Protein AF-0000000084523771 (afdb_homodimer)

Radius of gyration: 24.92 Å; Cα contacts (8 Å, |Δi|>4): 869; chains: 2; bounding box: 55×70×61 Å

Solvent-accessible surface area (backbone atoms only — not comparable to full-atom values): 29114 Å² total; per-residue (Å²): 133,55,71,62,57,53,50,53,52,48,49,42,52,48,45,73,69,37,85,51,42,33,32,34,33,42,51,61,44,62,32,64,73,62,54,54,98,63,49,62,50,35,36,44,36,21,23,37,68,90,37,57,89,72,60,55,67,68,61,57,52,55,69,70,47,68,58,75,44,76,49,66,47,98,82,69,42,38,35,33,32,29,69,87,67,48,41,35,39,46,40,80,42,44,47,88,54,56,66,58,55,48,64,49,36,73,67,29,64,43,89,35,49,67,65,19,60,65,46,66,75,74,76,52,61,65,60,33,39,59,64,34,47,65,77,42,60,90,62,90,44,40,66,51,53,28,49,29,53,53,50,23,53,55,28,43,51,52,18,52,30,34,40,69,72,64,30,48,61,34,18,53,54,28,40,54,52,27,44,51,24,51,48,53,50,51,24,54,76,65,72,49,54,72,41,63,85,51,59,37,60,55,36,83,73,67,41,55,71,69,58,45,49,56,57,43,48,36,38,41,36,73,41,74,66,47,40,52,48,12,54,50,41,42,52,52,52,48,52,53,46,52,65,62,43,54,78,81,42,63,55,85,82,48,70,70,58,53,50,52,52,54,50,55,61,58,71,68,104,132,55,72,62,56,52,50,52,51,49,50,43,52,46,45,73,69,35,84,51,42,32,32,33,33,42,49,62,43,64,32,65,73,62,56,53,98,66,48,62,49,34,36,44,37,21,23,36,67,91,37,56,87,72,59,55,66,67,62,58,52,54,70,71,46,67,58,75,44,77,48,65,48,99,81,67,42,38,36,33,32,30,69,85,66,47,40,34,39,47,40,81,41,43,48,89,53,57,68,59,54,47,65,48,35,73,66,30,66,43,90,36,49,69,65,18,60,65,47,66,75,74,76,50,60,63,59,34,38,58,66,34,46,66,78,41,59,89,60,88,44,42,66,50,52,28,49,29,54,54,49,23,52,54,28,42,53,54,18,52,32,34,40,68,73,62,28,48,59,35,17,53,54,28,40,54,53,26,44,50,25,51,48,54,52,50,23,53,75,64,71,51,54,73,42,62,84,52,60,38,60,55,37,81,72,66,41,54,72,68,56,45,50,56,55,42,47,35,37,40,35,73,42,76,67,46,39,51,49,12,53,51,42,43,51,52,52,49,52,53,46,51,64,62,44,54,79,81,42,62,56,82,80,49,71,72,58,52,50,52,52,53,51,54,61,59,72,69,104

Foldseek 3Di:
DAPVVLLLVLLLVLLVVDQQWAFKFWDDCVQVVNDDNQDATEMETATAPVCVVPDDVVVSVCVSAAFDDWDQDPVRWIWTQHPVRHIYTYHYYHPVCLLVLLVCLAVFARDGLVNGGRHHNPVCNVVSSVSSHDGGDDQLAQVNLQVLLVVLVVLLVVLLVVLLVVNLVVSLVSLVSNLLSLLLLQCSVQVNCRCVVVSCPPVVPSHDPVSVVLSVQLHDDRDSVSNLRNSVSSLVSSQVSCVVCVVPHDHDDDPVNSVVVVVVSVVSD/DAPVVLLLVLLLVLLVVDQQWAFKFWDDCVQVVNDDNQDATEMEIAGAPVCVVVDDVVVSVCVSAAFDDWDQDPVRWIWTQHPVRHIYTYHYYHPVCLLVLLVCLAVFARDGLPNGGRHHNPVCNVVSSVSSHDGGDDQLAQVNLQVLLVVLVVLLVVLLVVLLVVNLVVSLVSLVSNLLSLLLLQCSVQVNCRCVVVSCPPVVPSHDPVSVVLSVQLHDDRDSVSNLRNSLSSLVSSQVSCVVCVVPHDHDDDPVNSVVVVVVSVVSD

InterPro domains:
  IPR041633 Polymerase beta, nucleotidyltransferase [PF18765] (10-77)
  IPR043519 Nucleotidyltransferase superfamily [G3DSA:3.30.460.10] (2-137)
  IPR043519 Nucleotidyltransferase superfamily [SSF81301] (1-123)
  IPR048495 Lincosamide nucleotidyltransferase-like, C-terminal domain [PF21418] (141-264)

Sequence (538 aa):
MLVQEKLIKMIKEKCEDDPSISACMMYGSFTKGEGDKYSDVEFYIFLKNEWIQQFKSQNWISDIAPYDLLFFNEYETEVVVFSNLIRGEFHFLPESDIEVIRSFKDTGVFPDTESMFLYDTTGKLKACLDYLKGEGPERMTDDNVNFAFNNFVNAWLMGVNVLNRGELARSLECLSYVQQYVLRLLRVRENTVDRWLNATKNLESDLSIEAYNKYTLITSKLDAIELRSAYLNALNVIEDLARVLDNDYKFDINLVFLKKLHSHIASNSMLVQEKLIKMIKEKCEDDPSISACMMYGSFTKGEGDKYSDVEFYIFLKNEWIQQFKSQNWISDIAPYDLLFFNEYETEVVVFSNLIRGEFHFLPESDIEVIRSFKDTGVFPDTESMFLYDTTGKLKACLDYLKGEGPERMTDDNVNFAFNNFVNAWLMGVNVLNRGELARSLECLSYVQQYVLRLLRVRENTVDRWLNATKNLESDLSIEAYNKYTLITSKLDAIELRSAYLNALNVIEDLARVLDNDYKFDINLVFLKKLHSHIASNS

Structure (mmCIF, N/CA/C/O backbone):
data_AF-0000000084523771-model_v1
#
loop_
_entity.id
_entity.type
_entity.pdbx_description
1 polymer 'Lincosamide nucleotidyltransferase'
#
loop_
_atom_site.group_PDB
_atom_site.id
_atom_site.type_symbol
_atom_site.label_atom_id
_atom_site.label_alt_id
_atom_site.label_comp_id
_atom_site.label_asym_id
_atom_site.label_entity_id
_atom_site.label_seq_id
_atom_site.pdbx_PDB_ins_code
_atom_site.Cartn_x
_atom_site.Cartn_y
_atom_site.Cartn_z
_atom_site.occupancy
_atom_site.B_iso_or_equiv
_atom_site.auth_seq_id
_atom_site.auth_comp_id
_atom_site.auth_asym_id
_atom_site.auth_atom_id
_atom_site.pdbx_PDB_model_num
ATOM 1 N N . MET A 1 1 ? 11.312 -32.75 -10.867 1 89.75 1 MET A N 1
ATOM 2 C CA . MET A 1 1 ? 10.766 -31.578 -11.531 1 89.75 1 MET A CA 1
ATOM 3 C C . MET A 1 1 ? 9.688 -30.922 -10.68 1 89.75 1 MET A C 1
ATOM 5 O O . MET A 1 1 ? 8.797 -31.594 -10.164 1 89.75 1 MET A O 1
ATOM 9 N N . LEU A 1 2 ? 9.805 -29.609 -10.578 1 94.69 2 LEU A N 1
ATOM 10 C CA . LEU A 1 2 ? 8.797 -28.891 -9.797 1 94.69 2 LEU A CA 1
ATOM 11 C C . LEU A 1 2 ? 7.469 -28.844 -10.547 1 94.69 2 LEU A C 1
ATOM 13 O O . LEU A 1 2 ? 7.445 -28.859 -11.773 1 94.69 2 LEU A O 1
ATOM 17 N N . VAL A 1 3 ? 6.445 -28.844 -9.742 1 96.06 3 VAL A N 1
ATOM 18 C CA . VAL A 1 3 ? 5.113 -28.734 -10.328 1 96.06 3 VAL A CA 1
ATOM 19 C C . VAL A 1 3 ? 5.031 -27.484 -11.203 1 96.06 3 VAL A C 1
ATOM 21 O O . VAL A 1 3 ? 4.387 -27.5 -12.258 1 96.06 3 VAL A O 1
ATOM 24 N N . GLN A 1 4 ? 5.695 -26.453 -10.82 1 97.75 4 GLN A N 1
ATOM 25 C CA . GLN A 1 4 ? 5.711 -25.203 -11.57 1 97.75 4 GLN A CA 1
ATOM 26 C C . GLN A 1 4 ? 6.312 -25.406 -12.953 1 97.75 4 GLN A C 1
ATOM 28 O O . GLN A 1 4 ? 5.824 -24.844 -13.938 1 97.75 4 GLN A O 1
ATOM 33 N N . GLU A 1 5 ? 7.32 -26.156 -13.016 1 97.19 5 GLU A N 1
ATOM 34 C CA . GLU A 1 5 ? 7.965 -26.422 -14.297 1 97.19 5 GLU A CA 1
ATOM 35 C C . GLU A 1 5 ? 7.023 -27.141 -15.25 1 97.19 5 GLU A C 1
ATOM 37 O O . GLU A 1 5 ? 7.027 -26.891 -16.453 1 97.19 5 GLU A O 1
ATOM 42 N N . LYS A 1 6 ? 6.305 -28 -14.711 1 97.25 6 LYS A N 1
ATOM 43 C CA . LYS A 1 6 ? 5.293 -28.688 -15.508 1 97.25 6 LYS A CA 1
ATOM 44 C C . LYS A 1 6 ? 4.238 -27.703 -16.016 1 97.25 6 LYS A C 1
ATOM 46 O O . LYS A 1 6 ? 3.838 -27.766 -17.188 1 97.25 6 LYS A O 1
ATOM 51 N N . LEU A 1 7 ? 3.775 -26.828 -15.141 1 97.81 7 LEU A N 1
ATOM 52 C CA . LEU A 1 7 ? 2.797 -25.828 -15.523 1 97.81 7 LEU A CA 1
ATOM 53 C C . LEU A 1 7 ? 3.344 -24.922 -16.625 1 97.81 7 LEU A C 1
ATOM 55 O O . LEU A 1 7 ? 2.643 -24.609 -17.594 1 97.81 7 LEU A O 1
ATOM 59 N N . ILE A 1 8 ? 4.543 -24.516 -16.453 1 98.12 8 ILE A N 1
ATOM 60 C CA . ILE A 1 8 ? 5.191 -23.641 -17.438 1 98.12 8 ILE A CA 1
ATOM 61 C C . ILE A 1 8 ? 5.238 -24.344 -18.797 1 98.12 8 ILE A C 1
ATOM 63 O O . ILE A 1 8 ? 4.93 -23.719 -19.812 1 98.12 8 ILE A O 1
ATOM 67 N N . LYS A 1 9 ? 5.633 -25.609 -18.766 1 97.69 9 LYS A N 1
ATOM 68 C CA . LYS A 1 9 ? 5.672 -26.375 -20 1 97.69 9 LYS A CA 1
ATOM 69 C C . LYS A 1 9 ? 4.289 -26.469 -20.641 1 97.69 9 LYS A C 1
ATOM 71 O O . LYS A 1 9 ? 4.145 -26.297 -21.859 1 97.69 9 LYS A O 1
ATOM 76 N N . MET A 1 10 ? 3.322 -26.719 -19.859 1 97.94 10 MET A N 1
ATOM 77 C CA . MET A 1 10 ? 1.95 -26.828 -20.344 1 97.94 10 MET A CA 1
ATOM 78 C C . MET A 1 10 ? 1.473 -25.516 -20.953 1 97.94 10 MET A C 1
ATOM 80 O O . MET A 1 10 ? 0.808 -25.5 -21.984 1 97.94 10 MET A O 1
ATOM 84 N N . ILE A 1 11 ? 1.755 -24.422 -20.312 1 98.38 11 ILE A N 1
ATOM 85 C CA . ILE A 1 11 ? 1.346 -23.109 -20.781 1 98.38 11 ILE A CA 1
ATOM 86 C C . ILE A 1 11 ? 2.031 -22.797 -22.109 1 98.38 11 ILE A C 1
ATOM 88 O O . ILE A 1 11 ? 1.396 -22.312 -23.047 1 98.38 11 ILE A O 1
ATOM 92 N N . LYS A 1 12 ? 3.275 -23.109 -22.156 1 98.5 12 LYS A N 1
ATOM 93 C CA . LYS A 1 12 ? 3.996 -22.906 -23.422 1 98.5 12 LYS A CA 1
ATOM 94 C C . LYS A 1 12 ? 3.355 -23.703 -24.547 1 98.5 12 LYS A C 1
ATOM 96 O O . LYS A 1 12 ? 3.1 -23.156 -25.625 1 98.5 12 LYS A O 1
ATOM 101 N N . GLU A 1 13 ? 3.141 -24.938 -24.312 1 98.44 13 GLU A N 1
ATOM 102 C CA . GLU A 1 13 ? 2.531 -25.812 -25.312 1 98.44 13 GLU A CA 1
ATOM 103 C C . GLU A 1 13 ? 1.158 -25.297 -25.734 1 98.44 13 GLU A C 1
ATOM 105 O O . GLU A 1 13 ? 0.824 -25.297 -26.922 1 98.44 13 GLU A O 1
ATOM 110 N N . LYS A 1 14 ? 0.404 -24.875 -24.75 1 98.19 14 LYS A N 1
ATOM 111 C CA . LYS A 1 14 ? -0.92 -24.344 -25.062 1 98.19 14 LYS A CA 1
ATOM 112 C C . LYS A 1 14 ? -0.82 -23.078 -25.922 1 98.19 14 LYS A C 1
ATOM 114 O O . LYS A 1 14 ? -1.633 -22.875 -26.828 1 98.19 14 LYS A O 1
ATOM 119 N N . CYS A 1 15 ? 0.077 -22.25 -25.562 1 98.44 15 CYS A N 1
ATOM 120 C CA . CYS A 1 15 ? 0.295 -21.047 -26.375 1 98.44 15 CYS A CA 1
ATOM 121 C C . CYS A 1 15 ? 0.648 -21.422 -27.812 1 98.44 15 CYS A C 1
ATOM 123 O O . CYS A 1 15 ? 0.15 -20.812 -28.75 1 98.44 15 CYS A O 1
ATOM 125 N N . GLU A 1 16 ? 1.442 -22.438 -28 1 98.19 16 GLU A N 1
ATOM 126 C CA . GLU A 1 16 ? 1.869 -22.891 -29.312 1 98.19 16 GLU A CA 1
ATOM 127 C C . GLU A 1 16 ? 0.701 -23.484 -30.109 1 98.19 16 GLU A C 1
ATOM 129 O O . GLU A 1 16 ? 0.643 -23.344 -31.328 1 98.19 16 GLU A O 1
ATOM 134 N N . ASP A 1 17 ? -0.195 -24.016 -29.438 1 97.88 17 ASP A N 1
ATOM 135 C CA . ASP A 1 17 ? -1.284 -24.75 -30.078 1 97.88 17 ASP A CA 1
ATOM 136 C C . ASP A 1 17 ? -2.479 -23.828 -30.328 1 97.88 17 ASP A C 1
ATOM 138 O O . ASP A 1 17 ? -3.312 -24.125 -31.188 1 97.88 17 ASP A O 1
ATOM 142 N N . ASP A 1 18 ? -2.607 -22.828 -29.531 1 98 18 ASP A N 1
ATOM 143 C CA . ASP A 1 18 ? -3.76 -21.938 -29.625 1 98 18 ASP A CA 1
ATOM 144 C C . ASP A 1 18 ? -3.535 -20.859 -30.688 1 98 18 ASP A C 1
ATOM 146 O O . ASP A 1 18 ? -2.707 -19.969 -30.5 1 98 18 ASP A O 1
ATOM 150 N N . PRO A 1 19 ? -4.305 -20.859 -31.734 1 97.06 19 PRO A N 1
ATOM 151 C CA . PRO A 1 19 ? -4.078 -19.922 -32.844 1 97.06 19 PRO A CA 1
ATOM 152 C C . PRO A 1 19 ? -4.352 -18.484 -32.438 1 97.06 19 PRO A C 1
ATOM 154 O O . PRO A 1 19 ? -3.92 -17.547 -33.125 1 97.06 19 PRO A O 1
ATOM 157 N N . SER A 1 20 ? -5.031 -18.281 -31.375 1 98.19 20 SER A N 1
ATOM 158 C CA . SER A 1 20 ? -5.344 -16.922 -30.969 1 98.19 20 SER A CA 1
ATOM 159 C C . SER A 1 20 ? -4.145 -16.25 -30.297 1 98.19 20 SER A C 1
ATOM 161 O O . SER A 1 20 ? -4.105 -15.031 -30.156 1 98.19 20 SER A O 1
ATOM 163 N N . ILE A 1 21 ? -3.195 -17.031 -29.828 1 98.69 21 ILE A N 1
ATOM 164 C CA . ILE A 1 21 ? -2.047 -16.5 -29.094 1 98.69 21 ILE A CA 1
ATOM 165 C C . ILE A 1 21 ? -0.919 -16.172 -30.078 1 98.69 21 ILE A C 1
ATOM 167 O O . ILE A 1 21 ? -0.597 -16.969 -30.953 1 98.69 21 ILE A O 1
ATOM 171 N N . SER A 1 22 ? -0.366 -15.008 -29.906 1 98.75 22 SER A N 1
ATOM 172 C CA . SER A 1 22 ? 0.701 -14.586 -30.812 1 98.75 22 SER A CA 1
ATOM 173 C C . SER A 1 22 ? 2.057 -14.625 -30.109 1 98.75 22 SER A C 1
ATOM 175 O O . SER A 1 22 ? 3.088 -14.812 -30.766 1 98.75 22 SER A O 1
ATOM 177 N N . ALA A 1 23 ? 2.02 -14.375 -28.812 1 98.88 23 ALA A N 1
ATOM 178 C CA . ALA A 1 23 ? 3.273 -14.391 -28.062 1 98.88 23 ALA A CA 1
ATOM 179 C C . ALA A 1 23 ? 3.027 -14.648 -26.578 1 98.88 23 ALA A C 1
ATOM 181 O O . ALA A 1 23 ? 1.919 -14.438 -26.094 1 98.88 23 ALA A O 1
ATOM 182 N N . CYS A 1 24 ? 4.059 -15.117 -25.938 1 98.88 24 CYS A N 1
ATOM 183 C CA . CYS A 1 24 ? 3.996 -15.414 -24.516 1 98.88 24 CYS A CA 1
ATOM 184 C C . CYS A 1 24 ? 5.371 -15.281 -23.859 1 98.88 24 CYS A C 1
ATOM 186 O O . CYS A 1 24 ? 6.371 -15.742 -24.422 1 98.88 24 CYS A O 1
ATOM 188 N N . MET A 1 25 ? 5.41 -14.602 -22.797 1 98.88 25 MET A N 1
ATOM 189 C CA . MET A 1 25 ? 6.609 -14.555 -21.969 1 98.88 25 MET A CA 1
ATOM 190 C C . MET A 1 25 ? 6.27 -14.867 -20.5 1 98.88 25 MET A C 1
ATOM 192 O O . MET A 1 25 ? 5.133 -14.664 -20.078 1 98.88 25 MET A O 1
ATOM 196 N N . MET A 1 26 ? 7.219 -15.422 -19.844 1 98.62 26 MET A N 1
ATOM 197 C CA . MET A 1 26 ? 7.129 -15.57 -18.391 1 98.62 26 MET A CA 1
ATOM 198 C C . MET A 1 26 ? 8.078 -14.602 -17.688 1 98.62 26 MET A C 1
ATOM 200 O O . MET A 1 26 ? 9.016 -14.094 -18.297 1 98.62 26 MET A O 1
ATOM 204 N N . TYR A 1 27 ? 7.793 -14.258 -16.484 1 97.31 27 TYR A N 1
ATOM 205 C CA . TYR A 1 27 ? 8.656 -13.445 -15.641 1 97.31 27 TYR A CA 1
ATOM 206 C C . TYR A 1 27 ? 8.594 -13.914 -14.188 1 97.31 27 TYR A C 1
ATOM 208 O O . TYR A 1 27 ? 7.898 -14.883 -13.875 1 97.31 27 TYR A O 1
ATOM 216 N N . GLY A 1 28 ? 9.461 -13.367 -13.352 1 94.62 28 GLY A N 1
ATOM 217 C CA . GLY A 1 28 ? 9.477 -13.758 -11.953 1 94.62 28 GLY A CA 1
ATOM 218 C C . GLY A 1 28 ? 10.68 -14.609 -11.586 1 94.62 28 GLY A C 1
ATOM 219 O O . GLY A 1 28 ? 11.719 -14.539 -12.242 1 94.62 28 GLY A O 1
ATOM 220 N N . SER A 1 29 ? 10.516 -15.375 -10.594 1 95.06 29 SER A N 1
ATOM 221 C CA . SER A 1 29 ? 11.625 -16.047 -9.93 1 95.06 29 SER A CA 1
ATOM 222 C C . SER A 1 29 ? 12.258 -17.109 -10.844 1 95.06 29 SER A C 1
ATOM 224 O O . SER A 1 29 ? 13.469 -17.297 -10.82 1 95.06 29 SER A O 1
ATOM 226 N N . PHE A 1 30 ? 11.484 -17.781 -11.648 1 96.31 30 PHE A N 1
ATOM 227 C CA . PHE A 1 30 ? 12.023 -18.828 -12.5 1 96.31 30 PHE A CA 1
ATOM 228 C C . PHE A 1 30 ? 12.945 -18.25 -13.562 1 96.31 30 PHE A C 1
ATOM 230 O O . PHE A 1 30 ? 13.93 -18.875 -13.953 1 96.31 30 PHE A O 1
ATOM 237 N N . THR A 1 31 ? 12.68 -17.062 -14.023 1 96.81 31 THR A N 1
ATOM 238 C CA . THR A 1 31 ? 13.5 -16.438 -15.055 1 96.81 31 THR A CA 1
ATOM 239 C C . THR A 1 31 ? 14.75 -15.805 -14.453 1 96.81 31 THR A C 1
ATOM 241 O O . THR A 1 31 ? 15.672 -15.422 -15.172 1 96.81 31 THR A O 1
ATOM 244 N N . LYS A 1 32 ? 14.836 -15.742 -13.148 1 92.94 32 LYS A N 1
ATOM 245 C CA . LYS A 1 32 ? 15.984 -15.156 -12.461 1 92.94 32 LYS A CA 1
ATOM 246 C C . LYS A 1 32 ? 16.859 -16.234 -11.82 1 92.94 32 LYS A C 1
ATOM 248 O O . LYS A 1 32 ? 17.812 -15.922 -11.102 1 92.94 32 LYS A O 1
ATOM 253 N N . GLY A 1 33 ? 16.391 -17.438 -12.023 1 92.25 33 GLY A N 1
ATOM 254 C CA . GLY A 1 33 ? 17.141 -18.531 -11.438 1 92.25 33 GLY A CA 1
ATOM 255 C C . GLY A 1 33 ? 16.859 -18.719 -9.953 1 92.25 33 GLY A C 1
ATOM 256 O O . GLY A 1 33 ? 17.672 -19.297 -9.234 1 92.25 33 GLY A O 1
ATOM 257 N N . GLU A 1 34 ? 15.789 -18.234 -9.484 1 93.56 34 GLU A N 1
ATOM 258 C CA . GLU A 1 34 ? 15.461 -18.25 -8.062 1 93.56 34 GLU A CA 1
ATOM 259 C C . GLU A 1 34 ? 14.242 -19.125 -7.785 1 93.56 34 GLU A C 1
ATOM 261 O O . GLU A 1 34 ? 13.734 -19.156 -6.664 1 93.56 34 GLU A O 1
ATOM 266 N N . GLY A 1 35 ? 13.797 -19.797 -8.805 1 95.94 35 GLY A N 1
ATOM 267 C CA . GLY A 1 35 ? 12.594 -20.609 -8.648 1 95.94 35 GLY A CA 1
ATOM 268 C C . GLY A 1 35 ? 12.766 -21.75 -7.66 1 95.94 35 GLY A C 1
ATOM 269 O O . GLY A 1 35 ? 13.812 -22.391 -7.629 1 95.94 35 GLY A O 1
ATOM 270 N N . ASP A 1 36 ? 11.734 -21.922 -6.828 1 97.12 36 ASP A N 1
ATOM 271 C CA . ASP A 1 36 ? 11.695 -23.031 -5.883 1 97.12 36 ASP A CA 1
ATOM 272 C C . ASP A 1 36 ? 10.266 -23.516 -5.668 1 97.12 36 ASP A C 1
ATOM 274 O O . ASP A 1 36 ? 9.352 -23.109 -6.398 1 97.12 36 ASP A O 1
ATOM 278 N N . LYS A 1 37 ? 10.039 -24.438 -4.754 1 96.44 37 LYS A N 1
ATOM 279 C CA . LYS A 1 37 ? 8.742 -25.094 -4.578 1 96.44 37 LYS A CA 1
ATOM 280 C C . LYS A 1 37 ? 7.707 -24.109 -4.047 1 96.44 37 LYS A C 1
ATOM 282 O O . LYS A 1 37 ? 6.512 -24.406 -4.043 1 96.44 37 LYS A O 1
ATOM 287 N N . TYR A 1 38 ? 8.109 -22.859 -3.639 1 96.75 38 TYR A N 1
ATOM 288 C CA . TYR A 1 38 ? 7.203 -21.859 -3.088 1 96.75 38 TYR A CA 1
ATOM 289 C C . TYR A 1 38 ? 6.91 -20.766 -4.113 1 96.75 38 TYR A C 1
ATOM 291 O O . TYR A 1 38 ? 6.125 -19.859 -3.848 1 96.75 38 TYR A O 1
ATOM 299 N N . SER A 1 39 ? 7.5 -20.875 -5.316 1 97.75 39 SER A N 1
ATOM 300 C CA . SER A 1 39 ? 7.43 -19.812 -6.312 1 97.75 39 SER A CA 1
ATOM 301 C C . SER A 1 39 ? 6.109 -19.859 -7.074 1 97.75 39 SER A C 1
ATOM 303 O O . SER A 1 39 ? 5.574 -20.938 -7.34 1 97.75 39 SER A O 1
ATOM 305 N N . ASP A 1 40 ? 5.652 -18.672 -7.426 1 97.62 40 ASP A N 1
ATOM 306 C CA . ASP A 1 40 ? 4.523 -18.531 -8.336 1 97.62 40 ASP A CA 1
ATOM 307 C C . ASP A 1 40 ? 4.98 -18.625 -9.797 1 97.62 40 ASP A C 1
ATOM 309 O O . ASP A 1 40 ? 6.18 -18.734 -10.07 1 97.62 40 ASP A O 1
ATOM 313 N N . VAL A 1 41 ? 4.027 -18.703 -10.656 1 98.19 41 VAL A N 1
ATOM 314 C CA . VAL A 1 41 ? 4.301 -18.609 -12.086 1 98.19 41 VAL A CA 1
ATOM 315 C C . VAL A 1 41 ? 3.58 -17.406 -12.672 1 98.19 41 VAL A C 1
ATOM 317 O O . VAL A 1 41 ? 2.436 -17.125 -12.312 1 98.19 41 VAL A O 1
ATOM 320 N N . GLU A 1 42 ? 4.227 -16.578 -13.492 1 98.19 42 GLU A N 1
ATOM 321 C CA . GLU A 1 42 ? 3.674 -15.328 -13.984 1 98.19 42 GLU A CA 1
ATOM 322 C C . GLU A 1 42 ? 3.916 -15.172 -15.484 1 98.19 42 GLU A C 1
ATOM 324 O O . GLU A 1 42 ? 5.027 -15.406 -15.969 1 98.19 42 GLU A O 1
ATOM 329 N N . PHE A 1 43 ? 2.852 -14.719 -16.219 1 98.75 43 PHE A N 1
ATOM 330 C CA . PHE A 1 43 ? 2.957 -14.703 -17.672 1 98.75 43 PHE A CA 1
ATOM 331 C C . PHE A 1 43 ? 2.303 -13.453 -18.25 1 98.75 43 PHE A C 1
ATOM 333 O O . PHE A 1 43 ? 1.315 -12.961 -17.703 1 98.75 43 PHE A O 1
ATOM 340 N N . TYR A 1 44 ? 2.877 -12.953 -19.25 1 98.75 44 TYR A N 1
ATOM 341 C CA . TYR A 1 44 ? 2.197 -12.109 -20.234 1 98.75 44 TYR A CA 1
ATOM 342 C C . TYR A 1 44 ? 1.885 -12.898 -21.5 1 98.75 44 TYR A C 1
ATOM 344 O O . TYR A 1 44 ? 2.779 -13.484 -22.109 1 98.75 44 TYR A O 1
ATOM 352 N N . ILE A 1 45 ? 0.695 -12.898 -21.828 1 98.81 45 ILE A N 1
ATOM 353 C CA . ILE A 1 45 ? 0.217 -13.625 -23 1 98.81 45 ILE A CA 1
ATOM 354 C C . ILE A 1 45 ? -0.456 -12.648 -23.969 1 98.81 45 ILE A C 1
ATOM 356 O O . ILE A 1 45 ? -1.428 -11.977 -23.609 1 98.81 45 ILE A O 1
ATOM 360 N N . PHE A 1 46 ? 0.113 -12.578 -25.156 1 98.81 46 PHE A N 1
ATOM 361 C CA . PHE A 1 46 ? -0.387 -11.641 -26.156 1 98.81 46 PHE A CA 1
ATOM 362 C C . PHE A 1 46 ? -1.263 -12.359 -27.172 1 98.81 46 PHE A C 1
ATOM 364 O O . PHE A 1 46 ? -0.871 -13.391 -27.719 1 98.81 46 PHE A O 1
ATOM 371 N N . LEU A 1 47 ? -2.377 -11.805 -27.422 1 98.81 47 LEU A N 1
ATOM 372 C CA . LEU A 1 47 ? -3.357 -12.344 -28.359 1 98.81 47 LEU A CA 1
ATOM 373 C C . LEU A 1 47 ? -3.316 -11.586 -29.688 1 98.81 47 LEU A C 1
ATOM 375 O O . LEU A 1 47 ? -3.045 -10.383 -29.719 1 98.81 47 LEU A O 1
ATOM 379 N N . LYS A 1 48 ? -3.619 -12.352 -30.75 1 98.5 48 LYS A N 1
ATOM 380 C CA . LYS A 1 48 ? -3.916 -11.648 -32 1 98.5 48 LYS A CA 1
ATOM 381 C C . LYS A 1 48 ? -5.066 -10.664 -31.812 1 98.5 48 LYS A C 1
ATOM 383 O O . LYS A 1 48 ? -6.047 -10.969 -31.141 1 98.5 48 LYS A O 1
ATOM 388 N N . ASN A 1 49 ? -4.902 -9.5 -32.438 1 97.94 49 ASN A N 1
ATOM 389 C CA . ASN A 1 49 ? -5.832 -8.406 -32.219 1 97.94 49 ASN A CA 1
ATOM 390 C C . ASN A 1 49 ? -7.273 -8.812 -32.5 1 97.94 49 ASN A C 1
ATOM 392 O O . ASN A 1 49 ? -8.195 -8.422 -31.781 1 97.94 49 ASN A O 1
ATOM 396 N N . GLU A 1 50 ? -7.488 -9.664 -33.438 1 97.12 50 GLU A N 1
ATOM 397 C CA . GLU A 1 50 ? -8.836 -10.016 -33.906 1 97.12 50 GLU A CA 1
ATOM 398 C C . GLU A 1 50 ? -9.523 -10.93 -32.875 1 97.12 50 GLU A C 1
ATOM 400 O O . GLU A 1 50 ? -10.742 -11.117 -32.938 1 97.12 50 GLU A O 1
ATOM 405 N N . TRP A 1 51 ? -8.742 -11.422 -31.906 1 97.06 51 TRP A N 1
ATOM 406 C CA . TRP A 1 51 ? -9.312 -12.398 -30.984 1 97.06 51 TRP A CA 1
ATOM 407 C C . TRP A 1 51 ? -9.602 -11.766 -29.625 1 97.06 51 TRP A C 1
ATOM 409 O O . TRP A 1 51 ? -10.234 -12.383 -28.766 1 97.06 51 TRP A O 1
ATOM 419 N N . ILE A 1 52 ? -9.227 -10.539 -29.406 1 96 52 ILE A N 1
ATOM 420 C CA . ILE A 1 52 ? -9.234 -9.922 -28.094 1 96 52 ILE A CA 1
ATOM 421 C C . ILE A 1 52 ? -10.656 -9.867 -27.547 1 96 52 ILE A C 1
ATOM 423 O O . ILE A 1 52 ? -10.898 -10.133 -26.375 1 96 52 ILE A O 1
ATOM 427 N N . GLN A 1 53 ? -11.594 -9.523 -28.328 1 94.69 53 GLN A N 1
ATOM 428 C CA . GLN A 1 53 ? -12.969 -9.312 -27.891 1 94.69 53 GLN A CA 1
ATOM 429 C C . GLN A 1 53 ? -13.648 -10.641 -27.562 1 94.69 53 GLN A C 1
ATOM 431 O O . GLN A 1 53 ? -14.508 -10.711 -26.688 1 94.69 53 GLN A O 1
ATOM 436 N N . GLN A 1 54 ? -13.234 -11.727 -28.156 1 95.62 54 GLN A N 1
ATOM 437 C CA . GLN A 1 54 ? -13.922 -13.008 -28.016 1 95.62 54 GLN A CA 1
ATOM 438 C C . GLN A 1 54 ? -13.188 -13.914 -27.031 1 95.62 54 GLN A C 1
ATOM 440 O O . GLN A 1 54 ? -13.734 -14.93 -26.594 1 95.62 54 GLN A O 1
ATOM 445 N N . PHE A 1 55 ? -12.031 -13.57 -26.719 1 96.94 55 PHE A N 1
ATOM 446 C CA . PHE A 1 55 ? -11.18 -14.445 -25.922 1 96.94 55 PHE A CA 1
ATOM 447 C C . PHE A 1 55 ? -11.703 -14.539 -24.484 1 96.94 55 PHE A C 1
ATOM 449 O O . PHE A 1 55 ? -12.031 -13.531 -23.875 1 96.94 55 PHE A O 1
ATOM 456 N N . LYS A 1 56 ? -11.852 -15.734 -23.969 1 96.06 56 LYS A N 1
ATOM 457 C CA . LYS A 1 56 ? -12.258 -16.016 -22.594 1 96.06 56 LYS A CA 1
ATOM 458 C C . LYS A 1 56 ? -11.109 -16.625 -21.797 1 96.06 56 LYS A C 1
ATOM 460 O O . LYS A 1 56 ? -10.891 -17.828 -21.828 1 96.06 56 LYS A O 1
ATOM 465 N N . SER A 1 57 ? -10.438 -15.742 -21.031 1 97.31 57 SER A N 1
ATOM 466 C CA . SER A 1 57 ? -9.25 -16.156 -20.297 1 97.31 57 SER A CA 1
ATOM 467 C C . SER A 1 57 ? -9.562 -17.281 -19.328 1 97.31 57 SER A C 1
ATOM 469 O O . SER A 1 57 ? -8.734 -18.172 -19.125 1 97.31 57 SER A O 1
ATOM 471 N N . GLN A 1 58 ? -10.734 -17.266 -18.734 1 96.62 58 GLN A N 1
ATOM 472 C CA . GLN A 1 58 ? -11.125 -18.297 -17.766 1 96.62 58 GLN A CA 1
ATOM 473 C C . GLN A 1 58 ? -11.07 -19.688 -18.406 1 96.62 58 GLN A C 1
ATOM 475 O O . GLN A 1 58 ? -10.547 -20.625 -17.797 1 96.62 58 GLN A O 1
ATOM 480 N N . ASN A 1 59 ? -11.602 -19.812 -19.594 1 96.69 59 ASN A N 1
ATOM 481 C CA . ASN A 1 59 ? -11.578 -21.094 -20.297 1 96.69 59 ASN A CA 1
ATOM 482 C C . ASN A 1 59 ? -10.148 -21.516 -20.625 1 96.69 59 ASN A C 1
ATOM 484 O O . ASN A 1 59 ? -9.805 -22.688 -20.5 1 96.69 59 ASN A O 1
ATOM 488 N N . TRP A 1 60 ? -9.43 -20.594 -21.062 1 97.75 60 TRP A N 1
ATOM 489 C CA . TRP A 1 60 ? -8.047 -20.875 -21.422 1 97.75 60 TRP A CA 1
ATOM 490 C C . TRP A 1 60 ? -7.258 -21.391 -20.234 1 97.75 60 TRP A C 1
ATOM 492 O O . TRP A 1 60 ? -6.547 -22.391 -20.344 1 97.75 60 TRP A O 1
ATOM 502 N N . ILE A 1 61 ? -7.398 -20.766 -19.062 1 97.69 61 ILE A N 1
ATOM 503 C CA . ILE A 1 61 ? -6.676 -21.125 -17.844 1 97.69 61 ILE A CA 1
ATOM 504 C C . ILE A 1 61 ? -7.172 -22.469 -17.328 1 97.69 61 ILE A C 1
ATOM 506 O O . ILE A 1 61 ? -6.379 -23.297 -16.875 1 97.69 61 ILE A O 1
ATOM 510 N N . SER A 1 62 ? -8.445 -22.703 -17.469 1 96.31 62 SER A N 1
ATOM 511 C CA . SER A 1 62 ? -9.031 -23.938 -16.969 1 96.31 62 SER A CA 1
ATOM 512 C C . SER A 1 62 ? -8.492 -25.141 -17.75 1 96.31 62 SER A C 1
ATOM 514 O O . SER A 1 62 ? -8.508 -26.266 -17.234 1 96.31 62 SER A O 1
ATOM 516 N N . ASP A 1 63 ? -8.023 -24.938 -18.938 1 96.44 63 ASP A N 1
ATOM 517 C CA . ASP A 1 63 ? -7.488 -26 -19.781 1 96.44 63 ASP A CA 1
ATOM 518 C C . ASP A 1 63 ? -6.078 -26.391 -19.344 1 96.44 63 ASP A C 1
ATOM 520 O O . ASP A 1 63 ? -5.57 -27.453 -19.719 1 96.44 63 ASP A O 1
ATOM 524 N N . ILE A 1 64 ? -5.453 -25.516 -18.656 1 96.81 64 ILE A N 1
ATOM 525 C CA . ILE A 1 64 ? -4.074 -25.766 -18.25 1 96.81 64 ILE A CA 1
ATOM 526 C C . ILE A 1 64 ? -4.043 -26.781 -17.109 1 96.81 64 ILE A C 1
ATOM 528 O O . ILE A 1 64 ? -3.328 -27.781 -17.188 1 96.81 64 ILE A O 1
ATOM 532 N N . ALA A 1 65 ? -4.734 -26.5 -16.062 1 96.94 65 ALA A N 1
ATOM 533 C CA . ALA A 1 65 ? -4.812 -27.328 -14.867 1 96.94 65 ALA A CA 1
ATOM 534 C C . ALA A 1 65 ? -6.012 -26.953 -14 1 96.94 65 ALA A C 1
ATOM 536 O O . ALA A 1 65 ? -6.527 -25.844 -14.102 1 96.94 65 ALA A O 1
ATOM 537 N N . PRO A 1 66 ? -6.465 -27.953 -13.234 1 97 66 PRO A N 1
ATOM 538 C CA . PRO A 1 66 ? -7.547 -27.609 -12.312 1 97 66 PRO A CA 1
ATOM 539 C C . PRO A 1 66 ? -7.152 -26.516 -11.328 1 97 66 PRO A C 1
ATOM 541 O O . PRO A 1 66 ? -6.008 -26.469 -10.867 1 97 66 PRO A O 1
ATOM 544 N N . TYR A 1 67 ? -8.109 -25.594 -11.07 1 97.44 67 TYR A N 1
ATOM 545 C CA . TYR A 1 67 ? -7.844 -24.547 -10.094 1 97.44 67 TYR A CA 1
ATOM 546 C C . TYR A 1 67 ? -9.016 -24.391 -9.125 1 97.44 67 TYR A C 1
ATOM 548 O O . TYR A 1 67 ? -10.133 -24.828 -9.422 1 97.44 67 TYR A O 1
ATOM 556 N N . ASP A 1 68 ? -8.734 -23.766 -7.988 1 97.25 68 ASP A N 1
ATOM 557 C CA . ASP A 1 68 ? -9.75 -23.578 -6.957 1 97.25 68 ASP A CA 1
ATOM 558 C C . ASP A 1 68 ? -10.266 -22.141 -6.945 1 97.25 68 ASP A C 1
ATOM 560 O O . ASP A 1 68 ? -11.391 -21.875 -6.508 1 97.25 68 ASP A O 1
ATOM 564 N N . LEU A 1 69 ? -9.422 -21.234 -7.375 1 97.94 69 LEU A N 1
ATOM 565 C CA . LEU A 1 69 ? -9.797 -19.828 -7.371 1 97.94 69 LEU A CA 1
ATOM 566 C C . LEU A 1 69 ? -9.258 -19.109 -8.609 1 97.94 69 LEU A C 1
ATOM 568 O O . LEU A 1 69 ? -8.109 -19.328 -9 1 97.94 69 LEU A O 1
ATOM 572 N N . LEU A 1 70 ? -10.094 -18.312 -9.234 1 98.19 70 LEU A N 1
ATOM 573 C CA . LEU A 1 70 ? -9.742 -17.453 -10.359 1 98.19 70 LEU A CA 1
ATOM 574 C C . LEU A 1 70 ? -10.422 -16.094 -10.227 1 98.19 70 LEU A C 1
ATOM 576 O O . LEU A 1 70 ? -11.648 -16 -10.156 1 98.19 70 LEU A O 1
ATOM 580 N N . PHE A 1 71 ? -9.578 -15.016 -10.102 1 98.19 71 PHE A N 1
ATOM 581 C CA . PHE A 1 71 ? -10.156 -13.688 -9.883 1 98.19 71 PHE A CA 1
ATOM 582 C C . PHE A 1 71 ? -9.18 -12.602 -10.305 1 98.19 71 PHE A C 1
ATOM 584 O O . PHE A 1 71 ? -8.031 -12.883 -10.633 1 98.19 71 PHE A O 1
ATOM 591 N N . PHE A 1 72 ? -9.625 -11.383 -10.398 1 97.88 72 PHE A N 1
ATOM 592 C CA . PHE A 1 72 ? -8.789 -10.211 -10.633 1 97.88 72 PHE A CA 1
ATOM 593 C C . PHE A 1 72 ? -8.453 -9.516 -9.32 1 97.88 72 PHE A C 1
ATOM 595 O O . PHE A 1 72 ? -9.344 -9.219 -8.523 1 97.88 72 PHE A O 1
ATOM 602 N N . ASN A 1 73 ? -7.184 -9.297 -9.133 1 97.31 73 ASN A N 1
ATOM 603 C CA . ASN A 1 73 ? -6.777 -8.633 -7.895 1 97.31 73 ASN A CA 1
ATOM 604 C C . ASN A 1 73 ? -6.887 -7.117 -8.008 1 97.31 73 ASN A C 1
ATOM 606 O O . ASN A 1 73 ? -7.477 -6.602 -8.961 1 97.31 73 ASN A O 1
ATOM 610 N N . GLU A 1 74 ? -6.406 -6.371 -7.004 1 92.88 74 GLU A N 1
ATOM 611 C CA . GLU A 1 74 ? -6.566 -4.926 -6.91 1 92.88 74 GLU A CA 1
ATOM 612 C C . GLU A 1 74 ? -5.793 -4.211 -8.016 1 92.88 74 GLU A C 1
ATOM 614 O O . GLU A 1 74 ? -6.035 -3.033 -8.289 1 92.88 74 GLU A O 1
ATOM 619 N N . TYR A 1 75 ? -4.926 -4.906 -8.633 1 93.38 75 TYR A N 1
ATOM 620 C CA . TYR A 1 75 ? -4.145 -4.332 -9.727 1 93.38 75 TYR A CA 1
ATOM 621 C C . TYR A 1 75 ? -4.695 -4.762 -11.078 1 93.38 75 TYR A C 1
ATOM 623 O O . TYR A 1 75 ? -4.035 -4.598 -12.109 1 93.38 75 TYR A O 1
ATOM 631 N N . GLU A 1 76 ? -5.773 -5.457 -11.031 1 93.5 76 GLU A N 1
ATOM 632 C CA . GLU A 1 76 ? -6.449 -5.938 -12.234 1 93.5 76 GLU A CA 1
ATOM 633 C C . GLU A 1 76 ? -5.637 -7.035 -12.922 1 93.5 76 GLU A C 1
ATOM 635 O O . GLU A 1 76 ? -5.684 -7.172 -14.141 1 93.5 76 GLU A O 1
ATOM 640 N N . THR A 1 77 ? -4.875 -7.652 -12.156 1 96.25 77 THR A N 1
ATOM 641 C CA . THR A 1 77 ? -4.176 -8.844 -12.617 1 96.25 77 THR A CA 1
ATOM 642 C C . THR A 1 77 ? -5.016 -10.094 -12.367 1 96.25 77 THR A C 1
ATOM 644 O O . THR A 1 77 ? -5.594 -10.258 -11.289 1 96.25 77 THR A O 1
ATOM 647 N N . GLU A 1 78 ? -5.113 -10.922 -13.43 1 98.06 78 GLU A N 1
ATOM 648 C CA . GLU A 1 78 ? -5.84 -12.172 -13.266 1 98.06 78 GLU A CA 1
ATOM 649 C C . GLU A 1 78 ? -5.012 -13.195 -12.484 1 98.06 78 GLU A C 1
ATOM 651 O O . GLU A 1 78 ? -3.949 -13.617 -12.945 1 98.06 78 GLU A O 1
ATOM 656 N N . VAL A 1 79 ? -5.5 -13.539 -11.312 1 98.69 79 VAL A N 1
ATOM 657 C CA . VAL A 1 79 ? -4.809 -14.445 -10.398 1 98.69 79 VAL A CA 1
ATOM 658 C C . VAL A 1 79 ? -5.527 -15.789 -10.359 1 98.69 79 VAL A C 1
ATOM 660 O O . VAL A 1 79 ? -6.758 -15.844 -10.328 1 98.69 79 VAL A O 1
ATOM 663 N N . VAL A 1 80 ? -4.746 -16.828 -10.438 1 98.56 80 VAL A N 1
ATOM 664 C CA . VAL A 1 80 ? -5.293 -18.172 -10.305 1 98.56 80 VAL A CA 1
ATOM 665 C C . VAL A 1 80 ? -4.602 -18.891 -9.156 1 98.56 80 VAL A C 1
ATOM 667 O O . VAL A 1 80 ? -3.389 -18.766 -8.969 1 98.56 80 VAL A O 1
ATOM 670 N N . VAL A 1 81 ? -5.336 -19.562 -8.336 1 98.5 81 VAL A N 1
ATOM 671 C CA . VAL A 1 81 ? -4.809 -20.547 -7.387 1 98.5 81 VAL A CA 1
ATOM 672 C C . VAL A 1 81 ? -5.168 -21.953 -7.852 1 98.5 81 VAL A C 1
ATOM 674 O O . VAL A 1 81 ? -6.312 -22.391 -7.699 1 98.5 81 VAL A O 1
ATOM 677 N N . PHE A 1 82 ? -4.195 -22.609 -8.398 1 97.94 82 PHE A N 1
ATOM 678 C CA . PHE A 1 82 ? -4.414 -23.984 -8.867 1 97.94 82 PHE A CA 1
ATOM 679 C C . PHE A 1 82 ? -4.715 -24.906 -7.703 1 97.94 82 PHE A C 1
ATOM 681 O O . PHE A 1 82 ? -4.465 -24.578 -6.547 1 97.94 82 PHE A O 1
ATOM 688 N N . SER A 1 83 ? -5.219 -26.125 -8 1 96.69 83 SER A N 1
ATOM 689 C CA . SER A 1 83 ? -5.695 -27.047 -6.98 1 96.69 83 SER A CA 1
ATOM 690 C C . SER A 1 83 ? -4.551 -27.531 -6.098 1 96.69 83 SER A C 1
ATOM 692 O O . SER A 1 83 ? -4.773 -27.984 -4.969 1 96.69 83 SER A O 1
ATOM 694 N N . ASN A 1 84 ? -3.361 -27.469 -6.617 1 95.12 84 ASN A N 1
ATOM 695 C CA . ASN A 1 84 ? -2.186 -27.828 -5.828 1 95.12 84 ASN A CA 1
ATOM 696 C C . ASN A 1 84 ? -1.65 -26.609 -5.062 1 95.12 84 ASN A C 1
ATOM 698 O O . ASN A 1 84 ? -0.544 -26.656 -4.52 1 95.12 84 ASN A O 1
ATOM 702 N N . LEU A 1 85 ? -2.26 -25.453 -5.062 1 96.81 85 LEU A N 1
ATOM 703 C CA . LEU A 1 85 ? -2.033 -24.219 -4.297 1 96.81 85 LEU A CA 1
ATOM 704 C C . LEU A 1 85 ? -0.891 -23.406 -4.898 1 96.81 85 LEU A C 1
ATOM 706 O O . LEU A 1 85 ? -0.396 -22.469 -4.27 1 96.81 85 LEU A O 1
ATOM 710 N N . ILE A 1 86 ? -0.487 -23.797 -6.152 1 97.69 86 ILE A N 1
ATOM 711 C CA . ILE A 1 86 ? 0.425 -22.922 -6.879 1 97.69 86 ILE A CA 1
ATOM 712 C C . ILE A 1 86 ? -0.333 -21.688 -7.387 1 97.69 86 ILE A C 1
ATOM 714 O O . ILE A 1 86 ? -1.405 -21.812 -7.984 1 97.69 86 ILE A O 1
ATOM 718 N N . ARG A 1 87 ? 0.228 -20.562 -7.078 1 98.25 87 ARG A N 1
ATOM 719 C CA . ARG A 1 87 ? -0.354 -19.312 -7.555 1 98.25 87 ARG A CA 1
ATOM 720 C C . ARG A 1 87 ? 0.159 -18.969 -8.945 1 98.25 87 ARG A C 1
ATOM 722 O O . ARG A 1 87 ? 1.336 -19.172 -9.25 1 98.25 87 ARG A O 1
ATOM 729 N N . GLY A 1 88 ? -0.697 -18.484 -9.734 1 98.38 88 GLY A N 1
ATOM 730 C CA . GLY A 1 88 ? -0.349 -17.969 -11.055 1 98.38 88 GLY A CA 1
ATOM 731 C C . GLY A 1 88 ? -0.897 -16.594 -11.328 1 98.38 88 GLY A C 1
ATOM 732 O O . GLY A 1 88 ? -1.979 -16.234 -10.852 1 98.38 88 GLY A O 1
ATOM 733 N N . GLU A 1 89 ? -0.169 -15.758 -12.055 1 98.5 89 GLU A N 1
ATOM 734 C CA . GLU A 1 89 ? -0.619 -14.461 -12.555 1 98.5 89 GLU A CA 1
ATOM 735 C C . GLU A 1 89 ? -0.582 -14.414 -14.078 1 98.5 89 GLU A C 1
ATOM 737 O O . GLU A 1 89 ? 0.444 -14.719 -14.688 1 98.5 89 GLU A O 1
ATOM 742 N N . PHE A 1 90 ? -1.675 -14.039 -14.664 1 98.69 90 PHE A N 1
ATOM 743 C CA . PHE A 1 90 ? -1.806 -14.008 -16.109 1 98.69 90 PHE A CA 1
ATOM 744 C C . PHE A 1 90 ? -2.213 -12.617 -16.594 1 98.69 90 PHE A C 1
ATOM 746 O O . PHE A 1 90 ? -3.193 -12.047 -16.094 1 98.69 90 PHE A O 1
ATOM 753 N N . HIS A 1 91 ? -1.455 -12.125 -17.5 1 98.38 91 HIS A N 1
ATOM 754 C CA . HIS A 1 91 ? -1.797 -10.898 -18.203 1 98.38 91 HIS A CA 1
ATOM 755 C C . HIS A 1 91 ? -2.1 -11.18 -19.672 1 98.38 91 HIS A C 1
ATOM 757 O O . HIS A 1 91 ? -1.21 -11.578 -20.438 1 98.38 91 HIS A O 1
ATOM 763 N N . PHE A 1 92 ? -3.336 -11 -20.047 1 98.44 92 PHE A N 1
ATOM 764 C CA . PHE A 1 92 ? -3.736 -11.148 -21.438 1 98.44 92 PHE A CA 1
ATOM 765 C C . PHE A 1 92 ? -3.871 -9.789 -22.109 1 98.44 92 PHE A C 1
ATOM 767 O O . PHE A 1 92 ? -4.672 -8.953 -21.688 1 98.44 92 PHE A O 1
ATOM 774 N N . LEU A 1 93 ? -3.1 -9.562 -23.109 1 98.25 93 LEU A N 1
ATOM 775 C CA . LEU A 1 93 ? -3.092 -8.281 -23.797 1 98.25 93 LEU A CA 1
ATOM 776 C C . LEU A 1 93 ? -3.094 -8.477 -25.312 1 98.25 93 LEU A C 1
ATOM 778 O O . LEU A 1 93 ? -2.684 -9.531 -25.797 1 98.25 93 LEU A O 1
ATOM 782 N N . PRO A 1 94 ? -3.605 -7.496 -26.062 1 98.56 94 PRO A N 1
ATOM 783 C CA . PRO A 1 94 ? -3.451 -7.574 -27.516 1 98.56 94 PRO A CA 1
ATOM 784 C C . PRO A 1 94 ? -1.992 -7.488 -27.953 1 98.56 94 PRO A C 1
ATOM 786 O O . PRO A 1 94 ? -1.189 -6.797 -27.312 1 98.56 94 PRO A O 1
ATOM 789 N N . GLU A 1 95 ? -1.671 -8.188 -29.031 1 98.5 95 GLU A N 1
ATOM 790 C CA . GLU A 1 95 ? -0.299 -8.195 -29.531 1 98.5 95 GLU A CA 1
ATOM 791 C C . GLU A 1 95 ? 0.162 -6.789 -29.906 1 98.5 95 GLU A C 1
ATOM 793 O O . GLU A 1 95 ? 1.361 -6.504 -29.906 1 98.5 95 GLU A O 1
ATOM 798 N N . SER A 1 96 ? -0.784 -5.879 -30.172 1 98.38 96 SER A N 1
ATOM 799 C CA . SER A 1 96 ? -0.446 -4.492 -30.469 1 98.38 96 SER A CA 1
ATOM 800 C C . SER A 1 96 ? 0.198 -3.807 -29.266 1 98.38 96 SER A C 1
ATOM 802 O O . SER A 1 96 ? 0.843 -2.768 -29.406 1 98.38 96 SER A O 1
ATOM 804 N N . ASP A 1 97 ? 0.097 -4.43 -28.078 1 98.44 97 ASP A N 1
ATOM 805 C CA . ASP A 1 97 ? 0.616 -3.816 -26.859 1 98.44 97 ASP A CA 1
ATOM 806 C C . ASP A 1 97 ? 1.909 -4.492 -26.406 1 98.44 97 ASP A C 1
ATOM 808 O O . ASP A 1 97 ? 2.34 -4.328 -25.266 1 98.44 97 ASP A O 1
ATOM 812 N N . ILE A 1 98 ? 2.525 -5.258 -27.266 1 98.62 98 ILE A N 1
ATOM 813 C CA . ILE A 1 98 ? 3.66 -6.09 -26.875 1 98.62 98 ILE A CA 1
ATOM 814 C C . ILE A 1 98 ? 4.816 -5.207 -26.422 1 98.62 98 ILE A C 1
ATOM 816 O O . ILE A 1 98 ? 5.637 -5.625 -25.609 1 98.62 98 ILE A O 1
ATOM 820 N N . GLU A 1 99 ? 4.82 -3.932 -26.828 1 98.38 99 GLU A N 1
ATOM 821 C CA . GLU A 1 99 ? 5.902 -3.012 -26.5 1 98.38 99 GLU A CA 1
ATOM 822 C C . GLU A 1 99 ? 5.848 -2.607 -25.016 1 98.38 99 GLU A C 1
ATOM 824 O O . GLU A 1 99 ? 6.801 -2.033 -24.5 1 98.38 99 GLU A O 1
ATOM 829 N N . VAL A 1 100 ? 4.758 -2.949 -24.359 1 98.38 100 VAL A N 1
ATOM 830 C CA . VAL A 1 100 ? 4.641 -2.678 -22.922 1 98.38 100 VAL A CA 1
ATOM 831 C C . VAL A 1 100 ? 5.785 -3.352 -22.172 1 98.38 100 VAL A C 1
ATOM 833 O O . VAL A 1 100 ? 6.211 -2.871 -21.125 1 98.38 100 VAL A O 1
ATOM 836 N N . ILE A 1 101 ? 6.344 -4.379 -22.703 1 98.5 101 ILE A N 1
ATOM 837 C CA . ILE A 1 101 ? 7.414 -5.137 -22.062 1 98.5 101 ILE A CA 1
ATOM 838 C C . ILE A 1 101 ? 8.625 -4.234 -21.844 1 98.5 101 ILE A C 1
ATOM 840 O O . ILE A 1 101 ? 9.328 -4.359 -20.844 1 98.5 101 ILE A O 1
ATOM 844 N N . ARG A 1 102 ? 8.836 -3.303 -22.75 1 98 102 ARG A N 1
ATOM 845 C CA . ARG A 1 102 ? 9.984 -2.408 -22.641 1 98 102 ARG A CA 1
ATOM 846 C C . ARG A 1 102 ? 9.898 -1.551 -21.391 1 98 102 ARG A C 1
ATOM 848 O O . ARG A 1 102 ? 10.93 -1.143 -20.828 1 98 102 ARG A O 1
ATOM 855 N N . SER A 1 103 ? 8.703 -1.348 -20.969 1 97.31 103 SER A N 1
ATOM 856 C CA . SER A 1 103 ? 8.508 -0.537 -19.781 1 97.31 103 SER A CA 1
ATOM 857 C C . SER A 1 103 ? 9.055 -1.241 -18.531 1 97.31 103 SER A C 1
ATOM 859 O O . SER A 1 103 ? 9.25 -0.612 -17.5 1 97.31 103 SER A O 1
ATOM 861 N N . PHE A 1 104 ? 9.336 -2.514 -18.625 1 97 104 PHE A N 1
ATOM 862 C CA . PHE A 1 104 ? 9.859 -3.27 -17.484 1 97 104 PHE A CA 1
ATOM 863 C C . PHE A 1 104 ? 11.273 -2.822 -17.156 1 97 104 PHE A C 1
ATOM 865 O O . PHE A 1 104 ? 11.766 -3.078 -16.047 1 97 104 PHE A O 1
ATOM 872 N N . LYS A 1 105 ? 11.938 -2.23 -18.062 1 96.19 105 LYS A N 1
ATOM 873 C CA . LYS A 1 105 ? 13.336 -1.82 -17.906 1 96.19 105 LYS A CA 1
ATOM 874 C C . LYS A 1 105 ? 13.523 -1.006 -16.641 1 96.19 105 LYS A C 1
ATOM 876 O O . LYS A 1 105 ? 14.547 -1.14 -15.953 1 96.19 105 LYS A O 1
ATOM 881 N N . ASP A 1 106 ? 12.516 -0.293 -16.25 1 94 106 ASP A N 1
ATOM 882 C CA . ASP A 1 106 ? 12.625 0.629 -15.133 1 94 106 ASP A CA 1
ATOM 883 C C . ASP A 1 106 ? 12.328 -0.076 -13.812 1 94 106 ASP A C 1
ATOM 885 O O . ASP A 1 106 ? 12.461 0.521 -12.742 1 94 106 ASP A O 1
ATOM 889 N N . THR A 1 107 ? 12.062 -1.346 -13.883 1 94.56 107 THR A N 1
ATOM 890 C CA . THR A 1 107 ? 11.602 -2.006 -12.664 1 94.56 107 THR A CA 1
ATOM 891 C C . THR A 1 107 ? 12.742 -2.777 -12.008 1 94.56 107 THR A C 1
ATOM 893 O O . THR A 1 107 ? 12.641 -3.17 -10.844 1 94.56 107 THR A O 1
ATOM 896 N N . GLY A 1 108 ? 13.781 -3.047 -12.734 1 93.81 108 GLY A N 1
ATOM 897 C CA . GLY A 1 108 ? 14.883 -3.789 -12.133 1 93.81 108 GLY A CA 1
ATOM 898 C C . GLY A 1 108 ? 15.828 -4.391 -13.148 1 93.81 108 GLY A C 1
ATOM 899 O O . GLY A 1 108 ? 15.945 -3.881 -14.266 1 93.81 108 GLY A O 1
ATOM 900 N N . VAL A 1 109 ? 16.562 -5.406 -12.672 1 93.69 109 VAL A N 1
ATOM 901 C CA . VAL A 1 109 ? 17.547 -6.113 -13.5 1 93.69 109 VAL A CA 1
ATOM 902 C C . VAL A 1 109 ? 16.938 -7.426 -14 1 93.69 109 VAL A C 1
ATOM 904 O O . VAL A 1 109 ? 16.234 -8.117 -13.258 1 93.69 109 VAL A O 1
ATOM 907 N N . PHE A 1 110 ? 17.266 -7.781 -15.211 1 95.62 110 PHE A N 1
ATOM 908 C CA . PHE A 1 110 ? 16.828 -9.023 -15.844 1 95.62 110 PHE A CA 1
ATOM 909 C C . PHE A 1 110 ? 18.016 -9.82 -16.344 1 95.62 110 PHE A C 1
ATOM 911 O O . PHE A 1 110 ? 18.438 -9.68 -17.5 1 95.62 110 PHE A O 1
ATOM 918 N N . PRO A 1 111 ? 18.422 -10.672 -15.516 1 93.69 111 PRO A N 1
ATOM 919 C CA . PRO A 1 111 ? 19.703 -11.328 -15.797 1 93.69 111 PRO A CA 1
ATOM 920 C C . PRO A 1 111 ? 19.625 -12.328 -16.938 1 93.69 111 PRO A C 1
ATOM 922 O O . PRO A 1 111 ? 20.625 -12.602 -17.609 1 93.69 111 PRO A O 1
ATOM 925 N N . ASP A 1 112 ? 18.484 -12.906 -17.219 1 96.31 112 ASP A N 1
ATOM 926 C CA . ASP A 1 112 ? 18.328 -13.93 -18.234 1 96.31 112 ASP A CA 1
ATOM 927 C C . ASP A 1 112 ? 17.031 -13.719 -19.031 1 96.31 112 ASP A C 1
ATOM 929 O O . ASP A 1 112 ? 16.047 -14.422 -18.812 1 96.31 112 ASP A O 1
ATOM 933 N N . THR A 1 113 ? 17.109 -12.844 -20 1 97.38 113 THR A N 1
ATOM 934 C CA . THR A 1 113 ? 15.914 -12.516 -20.781 1 97.38 113 THR A CA 1
ATOM 935 C C . THR A 1 113 ? 15.539 -13.68 -21.703 1 97.38 113 THR A C 1
ATOM 937 O O . THR A 1 113 ? 14.398 -13.766 -22.156 1 97.38 113 THR A O 1
ATOM 940 N N . GLU A 1 114 ? 16.453 -14.586 -21.984 1 97.12 114 GLU A N 1
ATOM 941 C CA . GLU A 1 114 ? 16.172 -15.75 -22.812 1 97.12 114 GLU A CA 1
ATOM 942 C C . GLU A 1 114 ? 15.164 -16.688 -22.125 1 97.12 114 GLU A C 1
ATOM 944 O O . GLU A 1 114 ? 14.289 -17.25 -22.797 1 97.12 11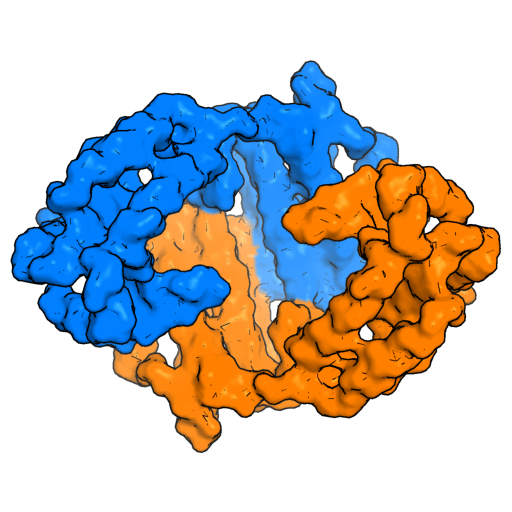4 GLU A O 1
ATOM 949 N N . SER A 1 115 ? 15.375 -16.781 -20.844 1 97.31 115 SER A N 1
ATOM 950 C CA . SER A 1 115 ? 14.477 -17.656 -20.094 1 97.31 115 SER A CA 1
ATOM 951 C C . SER A 1 115 ? 13.07 -17.078 -20.016 1 97.31 115 SER A C 1
ATOM 953 O O . SER A 1 115 ? 12.117 -17.781 -19.672 1 97.31 115 SER A O 1
ATOM 955 N N . MET A 1 116 ? 12.922 -15.82 -20.297 1 98.5 116 MET A N 1
ATOM 956 C CA . MET A 1 116 ? 11.617 -15.156 -20.266 1 98.5 116 MET A CA 1
ATOM 957 C C . MET A 1 116 ? 10.828 -15.445 -21.547 1 98.5 116 MET A C 1
ATOM 959 O O . MET A 1 116 ? 9.609 -15.281 -21.578 1 98.5 116 MET A O 1
ATOM 963 N N . PHE A 1 117 ? 11.539 -15.828 -22.594 1 98.69 117 PHE A N 1
ATOM 964 C CA . PHE A 1 117 ? 10.953 -16.078 -23.906 1 98.69 117 PHE A CA 1
ATOM 965 C C . PHE A 1 117 ? 10.336 -17.469 -23.969 1 98.69 117 PHE A C 1
ATOM 967 O O . PHE A 1 117 ? 11.047 -18.469 -23.891 1 98.69 117 PHE A O 1
ATOM 974 N N . LEU A 1 118 ? 9 -17.531 -24.234 1 98.62 118 LEU A N 1
ATOM 975 C CA . LEU A 1 118 ? 8.359 -18.828 -24.312 1 98.62 118 LEU A CA 1
ATOM 976 C C . LEU A 1 118 ? 7.867 -19.109 -25.734 1 98.62 118 LEU A C 1
ATOM 978 O O . LEU A 1 118 ? 8.016 -20.219 -26.234 1 98.62 118 LEU A O 1
ATOM 982 N N . TYR A 1 119 ? 7.258 -18.156 -26.375 1 98.62 119 TYR A N 1
ATOM 983 C CA . TYR A 1 119 ? 6.602 -18.328 -27.672 1 98.62 119 TYR A CA 1
ATOM 984 C C . TYR A 1 119 ? 6.379 -16.969 -28.344 1 98.62 119 TYR A C 1
ATOM 986 O O . TYR A 1 119 ? 6.07 -15.984 -27.672 1 98.62 119 TYR A O 1
ATOM 994 N N . ASP A 1 120 ? 6.598 -16.984 -29.688 1 98.69 120 ASP A N 1
ATOM 995 C CA . ASP A 1 120 ? 6.348 -15.727 -30.391 1 98.69 120 ASP A CA 1
ATOM 996 C C . ASP A 1 120 ? 6.156 -15.961 -31.875 1 98.69 120 ASP A C 1
ATOM 998 O O . ASP A 1 120 ? 7.047 -16.484 -32.562 1 98.69 120 ASP A O 1
ATOM 1002 N N . THR A 1 121 ? 5.117 -15.531 -32.406 1 98.12 121 THR A N 1
ATOM 1003 C CA . THR A 1 121 ? 4.906 -15.555 -33.875 1 98.12 121 THR A CA 1
ATOM 1004 C C . THR A 1 121 ? 4.945 -14.148 -34.438 1 98.12 121 THR A C 1
ATOM 1006 O O . THR A 1 121 ? 4.926 -13.969 -35.656 1 98.12 121 THR A O 1
ATOM 1009 N N . THR A 1 122 ? 4.977 -13.18 -33.562 1 97.31 122 THR A N 1
ATOM 1010 C CA . THR A 1 122 ? 4.977 -11.789 -34 1 97.31 122 THR A CA 1
ATOM 1011 C C . THR A 1 122 ? 6.359 -11.383 -34.5 1 97.31 122 THR A C 1
ATOM 1013 O O . THR A 1 122 ? 6.484 -10.484 -35.312 1 97.31 122 THR A O 1
ATOM 1016 N N . GLY A 1 123 ? 7.375 -12.008 -33.906 1 97.75 123 GLY A N 1
ATOM 1017 C CA . GLY A 1 123 ? 8.75 -11.609 -34.156 1 97.75 123 GLY A CA 1
ATOM 1018 C C . GLY A 1 123 ? 9.172 -10.367 -33.406 1 97.75 123 GLY A C 1
ATOM 1019 O O . GLY A 1 123 ? 10.281 -9.867 -33.594 1 97.75 123 GLY A O 1
ATOM 1020 N N . LYS A 1 124 ? 8.383 -9.906 -32.469 1 98.25 124 LYS A N 1
ATOM 1021 C CA . LYS A 1 124 ? 8.641 -8.641 -31.797 1 98.25 124 LYS A CA 1
ATOM 1022 C C . LYS A 1 124 ? 9.102 -8.867 -30.359 1 98.25 124 LYS A C 1
ATOM 1024 O O . LYS A 1 124 ? 9.719 -7.988 -29.766 1 98.25 124 LYS A O 1
ATOM 1029 N N . LEU A 1 125 ? 8.773 -10 -29.812 1 98.69 125 LEU A N 1
ATOM 1030 C CA . LEU A 1 125 ? 8.992 -10.25 -28.391 1 98.69 125 LEU A CA 1
ATOM 1031 C C . LEU A 1 125 ? 10.477 -10.25 -28.062 1 98.69 125 LEU A C 1
ATOM 1033 O O . LEU A 1 125 ? 10.898 -9.656 -27.062 1 98.69 125 LEU A O 1
ATOM 1037 N N . LYS A 1 126 ? 11.25 -10.891 -28.891 1 98.06 126 LYS A N 1
ATOM 1038 C CA . LYS A 1 126 ? 12.68 -11 -28.625 1 98.06 126 LYS A CA 1
ATOM 1039 C C . LYS A 1 126 ? 13.328 -9.617 -28.516 1 98.06 126 LYS A C 1
ATOM 1041 O O . LYS A 1 126 ? 14.133 -9.375 -27.625 1 98.06 126 LYS A O 1
ATOM 1046 N N . ALA A 1 127 ? 12.977 -8.789 -29.391 1 98.12 127 ALA A N 1
ATOM 1047 C CA . ALA A 1 127 ? 13.523 -7.434 -29.375 1 98.12 127 ALA A CA 1
ATOM 1048 C C . ALA A 1 127 ? 13.156 -6.711 -28.078 1 98.12 127 ALA A C 1
ATOM 1050 O O . ALA A 1 127 ? 13.977 -5.992 -27.516 1 98.12 127 ALA A O 1
ATOM 1051 N N . CYS A 1 128 ? 11.906 -6.836 -27.672 1 98.62 128 CYS A N 1
ATOM 1052 C CA . CYS A 1 128 ? 11.461 -6.238 -26.422 1 98.62 128 CYS A CA 1
ATOM 1053 C C . CYS A 1 128 ? 12.258 -6.793 -25.234 1 98.62 128 CYS A C 1
ATOM 1055 O O . CYS A 1 128 ? 12.695 -6.035 -24.375 1 98.62 128 CYS A O 1
ATOM 1057 N N . LEU A 1 129 ? 12.461 -8.07 -25.219 1 98.69 129 LEU A N 1
ATOM 1058 C CA . LEU A 1 129 ? 13.188 -8.719 -24.125 1 98.69 129 LEU A CA 1
ATOM 1059 C C . LEU A 1 129 ? 14.664 -8.328 -24.156 1 98.69 129 LEU A C 1
ATOM 1061 O O . LEU A 1 129 ? 15.266 -8.117 -23.094 1 98.69 129 LEU A O 1
ATOM 1065 N N . ASP A 1 130 ? 15.258 -8.242 -25.344 1 98.19 130 ASP A N 1
ATOM 1066 C CA . ASP A 1 130 ? 16.656 -7.809 -25.484 1 98.19 130 ASP A CA 1
ATOM 1067 C C . ASP A 1 130 ? 16.844 -6.402 -24.922 1 98.19 130 ASP A C 1
ATOM 1069 O O . ASP A 1 130 ? 17.906 -6.094 -24.359 1 98.19 130 ASP A O 1
ATOM 1073 N N . TYR A 1 131 ? 15.828 -5.633 -25.109 1 98.19 131 TYR A N 1
ATOM 1074 C CA . TYR A 1 131 ? 15.875 -4.266 -24.609 1 98.19 131 TYR A CA 1
ATOM 1075 C C . TYR A 1 131 ? 16.031 -4.25 -23.078 1 98.19 131 TYR A C 1
ATOM 1077 O O . TYR A 1 131 ? 16.562 -3.297 -22.516 1 98.19 131 TYR A O 1
ATOM 1085 N N . LEU A 1 132 ? 15.578 -5.273 -22.391 1 98 132 LEU A N 1
ATOM 1086 C CA . LEU A 1 132 ? 15.602 -5.34 -20.922 1 98 132 LEU A CA 1
ATOM 1087 C C . LEU A 1 132 ? 17 -5.656 -20.422 1 98 132 LEU A C 1
ATOM 1089 O O . LEU A 1 132 ? 17.297 -5.453 -19.234 1 98 132 LEU A O 1
ATOM 1093 N N . LYS A 1 133 ? 17.859 -6.156 -21.312 1 97 133 LYS A N 1
ATOM 1094 C CA . LYS A 1 133 ? 19.203 -6.559 -20.891 1 97 133 LYS A CA 1
ATOM 1095 C C . LYS A 1 133 ? 20 -5.363 -20.375 1 97 133 LYS A C 1
ATOM 1097 O O . LYS A 1 133 ? 19.641 -4.215 -20.641 1 97 133 LYS A O 1
ATOM 1102 N N . GLY A 1 134 ? 21.016 -5.73 -19.562 1 94.06 134 GLY A N 1
ATOM 1103 C CA . GLY A 1 134 ? 21.922 -4.703 -19.078 1 94.06 134 GLY A CA 1
ATOM 1104 C C . GLY A 1 134 ? 21.641 -4.285 -17.641 1 94.06 134 GLY A C 1
ATOM 1105 O O . GLY A 1 134 ? 21.047 -5.047 -16.875 1 94.06 134 GLY A O 1
ATOM 1106 N N . GLU A 1 135 ? 22.125 -3.094 -17.344 1 92.81 135 GLU A N 1
ATOM 1107 C CA . GLU A 1 135 ? 22.031 -2.615 -15.977 1 92.81 135 GLU A CA 1
ATOM 1108 C C . GLU A 1 135 ? 20.625 -2.139 -15.656 1 92.81 135 GLU A C 1
ATOM 1110 O O . GLU A 1 135 ? 19.875 -1.73 -16.547 1 92.81 135 GLU A O 1
ATOM 1115 N N . GLY A 1 136 ? 20.25 -2.301 -14.461 1 92.38 136 GLY A N 1
ATOM 1116 C CA . GLY A 1 136 ? 18.984 -1.789 -14 1 92.38 136 GLY A CA 1
ATOM 1117 C C . GLY A 1 136 ? 18.984 -0.292 -13.758 1 92.38 136 GLY A C 1
ATOM 1118 O O . GLY A 1 136 ? 19.984 0.38 -14.023 1 92.38 136 GLY A O 1
ATOM 1119 N N . PRO A 1 137 ? 17.844 0.188 -13.375 1 95.25 137 PRO A N 1
ATOM 1120 C CA . PRO A 1 137 ? 17.766 1.625 -13.109 1 95.25 137 PRO A CA 1
ATOM 1121 C C . PRO A 1 137 ? 18.719 2.07 -12 1 95.25 137 PRO A C 1
ATOM 1123 O O . PRO A 1 137 ? 19.047 1.284 -11.109 1 95.25 137 PRO A O 1
ATOM 1126 N N . GLU A 1 138 ? 19.156 3.311 -12.125 1 96.12 138 GLU A N 1
ATOM 1127 C CA . GLU A 1 138 ? 19.969 3.893 -11.062 1 96.12 138 GLU A CA 1
ATOM 1128 C C . GLU A 1 138 ? 19.125 4.219 -9.836 1 96.12 138 GLU A C 1
ATOM 1130 O O . GLU A 1 138 ? 18.188 5.023 -9.914 1 96.12 138 GLU A O 1
ATOM 1135 N N . ARG A 1 139 ? 19.469 3.604 -8.727 1 97.38 139 ARG A N 1
ATOM 1136 C CA . ARG A 1 139 ? 18.672 3.76 -7.52 1 97.38 139 ARG A CA 1
ATOM 1137 C C . ARG A 1 139 ? 19.406 4.586 -6.473 1 97.38 139 ARG A C 1
ATOM 1139 O O . ARG A 1 139 ? 18.781 5.25 -5.645 1 97.38 139 ARG A O 1
ATOM 1146 N N . MET A 1 140 ? 20.656 4.484 -6.512 1 97.62 140 MET A N 1
ATOM 1147 C CA . MET A 1 140 ? 21.484 5.207 -5.539 1 97.62 140 MET A CA 1
ATOM 1148 C C . MET A 1 140 ? 21.703 6.648 -5.98 1 97.62 140 MET A C 1
ATOM 1150 O O . MET A 1 140 ? 22.797 7 -6.445 1 97.62 140 MET A O 1
ATOM 1154 N N . THR A 1 141 ? 20.75 7.48 -5.879 1 98.31 141 THR A N 1
ATOM 1155 C CA . THR A 1 141 ? 20.766 8.883 -6.273 1 98.31 141 THR A CA 1
ATOM 1156 C C . THR A 1 141 ? 20.359 9.781 -5.109 1 98.31 141 THR A C 1
ATOM 1158 O O . THR A 1 141 ? 19.688 9.336 -4.176 1 98.31 141 THR A O 1
ATOM 1161 N N . ASP A 1 142 ? 20.719 11.07 -5.152 1 98.62 142 ASP A N 1
ATOM 1162 C CA . ASP A 1 142 ? 20.297 12.062 -4.164 1 98.62 142 ASP A CA 1
ATOM 1163 C C . ASP A 1 142 ? 18.781 12.117 -4.059 1 98.62 142 ASP A C 1
ATOM 1165 O O . ASP A 1 142 ? 18.234 12.18 -2.955 1 98.62 142 ASP A O 1
ATOM 1169 N N . ASP A 1 143 ? 18.125 12.031 -5.164 1 98.19 143 ASP A N 1
ATOM 1170 C CA . ASP A 1 143 ? 16.672 12.156 -5.203 1 98.19 143 ASP A CA 1
ATOM 1171 C C . ASP A 1 143 ? 16 11.008 -4.453 1 98.19 143 ASP A C 1
ATOM 1173 O O . ASP A 1 143 ? 15.078 11.227 -3.668 1 98.19 143 ASP A O 1
ATOM 1177 N N . ASN A 1 144 ? 16.453 9.773 -4.707 1 98.25 144 ASN A N 1
ATOM 1178 C CA . ASN A 1 144 ? 15.859 8.617 -4.047 1 98.25 144 ASN A CA 1
ATOM 1179 C C . ASN A 1 144 ? 16.109 8.633 -2.543 1 98.25 144 ASN A C 1
ATOM 1181 O O . ASN A 1 144 ? 15.234 8.305 -1.752 1 98.25 144 ASN A O 1
ATOM 1185 N N . VAL A 1 145 ? 17.312 8.969 -2.156 1 98.75 145 VAL A N 1
ATOM 1186 C CA . VAL A 1 145 ? 17.672 9.039 -0.746 1 98.75 145 VAL A CA 1
ATOM 1187 C C . VAL A 1 145 ? 16.875 10.125 -0.049 1 98.75 145 VAL A C 1
ATOM 1189 O O . VAL A 1 145 ? 16.281 9.891 1.007 1 98.75 145 VAL A O 1
ATOM 1192 N N . ASN A 1 146 ? 16.812 11.312 -0.685 1 98.81 146 ASN A N 1
ATOM 1193 C CA . ASN A 1 146 ? 16.031 12.414 -0.134 1 98.81 146 ASN A CA 1
ATOM 1194 C C . ASN A 1 146 ? 14.547 12.047 -0.02 1 98.81 146 ASN A C 1
ATOM 1196 O O . ASN A 1 146 ? 13.906 12.359 0.983 1 98.81 146 ASN A O 1
ATOM 1200 N N . PHE A 1 147 ? 14.062 11.383 -1.021 1 98.62 147 PHE A N 1
ATOM 1201 C CA . PHE A 1 147 ? 12.68 10.93 -1.044 1 98.62 147 PHE A CA 1
ATOM 1202 C C . PHE A 1 147 ? 12.391 10 0.127 1 98.62 147 PHE A C 1
ATOM 1204 O O . PHE A 1 147 ? 11.375 10.133 0.805 1 98.62 147 PHE A O 1
ATOM 1211 N N . ALA A 1 148 ? 13.273 9.055 0.357 1 98.69 148 ALA A N 1
ATOM 1212 C CA . ALA A 1 148 ? 13.094 8.086 1.437 1 98.69 148 ALA A CA 1
ATOM 1213 C C . ALA A 1 148 ? 13.125 8.773 2.799 1 98.69 148 ALA A C 1
ATOM 1215 O O . ALA A 1 148 ? 12.281 8.5 3.656 1 98.69 148 ALA A O 1
ATOM 1216 N N . PHE A 1 149 ? 14.039 9.703 2.998 1 98.81 149 PHE A N 1
ATOM 1217 C CA . PHE A 1 149 ? 14.133 10.422 4.262 1 98.81 149 PHE A CA 1
ATOM 1218 C C . PHE A 1 149 ? 12.867 11.25 4.5 1 98.81 149 PHE A C 1
ATOM 1220 O O . PHE A 1 149 ? 12.289 11.203 5.59 1 98.81 149 PHE A O 1
ATOM 1227 N N . ASN A 1 150 ? 12.438 11.953 3.486 1 98.75 150 ASN A N 1
ATOM 1228 C CA . ASN A 1 150 ? 11.281 12.828 3.639 1 98.75 150 ASN A CA 1
ATOM 1229 C C . ASN A 1 150 ? 10.016 12.031 3.932 1 98.75 150 ASN A C 1
ATOM 1231 O O . ASN A 1 150 ? 9.234 12.398 4.816 1 98.75 150 ASN A O 1
ATOM 1235 N N . ASN A 1 151 ? 9.859 10.969 3.215 1 98.69 151 ASN A N 1
ATOM 1236 C CA . ASN A 1 151 ? 8.648 10.18 3.418 1 98.69 151 ASN A CA 1
ATOM 1237 C C . ASN A 1 151 ? 8.711 9.383 4.719 1 98.69 151 ASN A C 1
ATOM 1239 O O . ASN A 1 151 ? 7.68 9.07 5.312 1 98.69 151 ASN A O 1
ATOM 1243 N N . PHE A 1 152 ? 9.969 9.062 5.188 1 98.81 152 PHE A N 1
ATOM 1244 C CA . PHE A 1 152 ? 10.094 8.531 6.539 1 98.81 152 PHE A CA 1
ATOM 1245 C C . PHE A 1 152 ? 9.508 9.492 7.562 1 98.81 152 PHE A C 1
ATOM 1247 O O . PHE A 1 152 ? 8.695 9.102 8.406 1 98.81 152 PHE A O 1
ATOM 1254 N N . VAL A 1 153 ? 9.898 10.719 7.492 1 98.69 153 VAL A N 1
ATOM 1255 C CA . VAL A 1 153 ? 9.438 11.719 8.445 1 98.69 153 VAL A CA 1
ATOM 1256 C C . VAL A 1 153 ? 7.914 11.828 8.398 1 98.69 153 VAL A C 1
ATOM 1258 O O . VAL A 1 153 ? 7.25 11.828 9.438 1 98.69 153 VAL A O 1
ATOM 1261 N N . ASN A 1 154 ? 7.406 11.867 7.172 1 98.38 154 ASN A N 1
ATOM 1262 C CA . ASN A 1 154 ? 5.965 11.961 6.957 1 98.38 154 ASN A CA 1
ATOM 1263 C C . ASN A 1 154 ? 5.227 10.805 7.625 1 98.38 154 ASN A C 1
ATOM 1265 O O . ASN A 1 154 ? 4.316 11.023 8.43 1 98.38 154 ASN A O 1
ATOM 1269 N N . ALA A 1 155 ? 5.641 9.578 7.352 1 98.56 155 ALA A N 1
ATOM 1270 C CA . ALA A 1 155 ? 5.004 8.375 7.887 1 98.56 155 ALA A CA 1
ATOM 1271 C C . ALA A 1 155 ? 5.203 8.273 9.398 1 98.56 155 ALA A C 1
ATOM 1273 O O . ALA A 1 155 ? 4.289 7.887 10.125 1 98.56 155 ALA A O 1
ATOM 1274 N N . TRP A 1 156 ? 6.418 8.633 9.82 1 98.81 156 TRP A N 1
ATOM 1275 C CA . TRP A 1 156 ? 6.77 8.531 11.234 1 98.81 156 TRP A CA 1
ATOM 1276 C C . TRP A 1 156 ? 5.918 9.477 12.07 1 98.81 156 TRP A C 1
ATOM 1278 O O . TRP A 1 156 ? 5.336 9.07 13.078 1 98.81 156 TRP A O 1
ATOM 1288 N N . LEU A 1 157 ? 5.812 10.688 11.664 1 98.5 157 LEU A N 1
ATOM 1289 C CA . LEU A 1 157 ? 5.023 11.672 12.391 1 98.5 157 LEU A CA 1
ATOM 1290 C C . LEU A 1 157 ? 3.557 11.266 12.453 1 98.5 157 LEU A C 1
ATOM 1292 O O . LEU A 1 157 ? 2.926 11.344 13.508 1 98.5 157 LEU A O 1
ATOM 1296 N N . MET A 1 158 ? 3.008 10.836 11.312 1 98.12 158 MET A N 1
ATOM 1297 C CA . MET A 1 158 ? 1.625 10.367 11.289 1 98.12 158 MET A CA 1
ATOM 1298 C C . MET A 1 158 ? 1.427 9.203 12.25 1 98.12 158 MET A C 1
ATOM 1300 O O . MET A 1 158 ? 0.481 9.203 13.047 1 98.12 158 MET A O 1
ATOM 1304 N N . GLY A 1 159 ? 2.34 8.219 12.172 1 98.56 159 GLY A N 1
ATOM 1305 C CA . GLY A 1 159 ? 2.23 7.035 13.016 1 98.56 159 GLY A CA 1
ATOM 1306 C C . GLY A 1 159 ? 2.305 7.348 14.492 1 98.56 159 GLY A C 1
ATOM 1307 O O . GLY A 1 159 ? 1.517 6.828 15.289 1 98.56 159 GLY A O 1
ATOM 1308 N N . VAL A 1 160 ? 3.234 8.188 14.852 1 98.56 160 VAL A N 1
ATOM 1309 C CA . VAL A 1 160 ? 3.416 8.547 16.25 1 98.56 160 VAL A CA 1
ATOM 1310 C C . VAL A 1 160 ? 2.217 9.352 16.75 1 98.56 160 VAL A C 1
ATOM 1312 O O . VAL A 1 160 ? 1.754 9.172 17.875 1 98.56 160 VAL A O 1
ATOM 1315 N N . ASN A 1 161 ? 1.684 10.258 15.938 1 98.12 161 ASN A N 1
ATOM 1316 C CA . ASN A 1 161 ? 0.527 11.062 16.312 1 98.12 161 ASN A CA 1
ATOM 1317 C C . ASN A 1 161 ? -0.699 10.195 16.578 1 98.12 161 ASN A C 1
ATOM 1319 O O . ASN A 1 161 ? -1.382 10.375 17.594 1 98.12 161 ASN A O 1
ATOM 1323 N N . VAL A 1 162 ? -0.971 9.266 15.688 1 98 162 VAL A N 1
ATOM 1324 C CA . VAL A 1 162 ? -2.156 8.445 15.906 1 98 162 VAL A CA 1
ATOM 1325 C C . VAL A 1 162 ? -1.896 7.453 17.031 1 98 162 VAL A C 1
ATOM 1327 O O . VAL A 1 162 ? -2.82 7.059 17.75 1 98 162 VAL A O 1
ATOM 1330 N N . LEU A 1 163 ? -0.643 7.039 17.266 1 98.25 163 LEU A N 1
ATOM 1331 C CA . LEU A 1 163 ? -0.281 6.27 18.453 1 98.25 163 LEU A CA 1
ATOM 1332 C C . LEU A 1 163 ? -0.647 7.023 19.719 1 98.25 163 LEU A C 1
ATOM 1334 O O . LEU A 1 163 ? -1.295 6.473 20.609 1 98.25 163 LEU A O 1
ATOM 1338 N N . ASN A 1 164 ? -0.261 8.258 19.766 1 97.31 164 ASN A N 1
ATOM 1339 C CA . ASN A 1 164 ? -0.537 9.102 20.922 1 97.31 164 ASN A CA 1
ATOM 1340 C C . ASN A 1 164 ? -2.037 9.305 21.125 1 97.31 164 ASN A C 1
ATOM 1342 O O . ASN A 1 164 ? -2.504 9.43 22.25 1 97.31 164 ASN A O 1
ATOM 1346 N N . ARG A 1 165 ? -2.795 9.305 20.109 1 96.25 165 ARG A N 1
ATOM 1347 C CA . ARG A 1 165 ? -4.246 9.445 20.141 1 96.25 165 ARG A CA 1
ATOM 1348 C C . ARG A 1 165 ? -4.906 8.172 20.672 1 96.25 165 ARG A C 1
ATOM 1350 O O . ARG A 1 165 ? -6.059 8.203 21.094 1 96.25 165 ARG A O 1
ATOM 1357 N N . GLY A 1 166 ? -4.238 7.055 20.547 1 97.19 166 GLY A N 1
ATOM 1358 C CA . GLY A 1 166 ? -4.789 5.781 20.984 1 97.19 166 GLY A CA 1
ATOM 1359 C C . GLY A 1 166 ? -5.27 4.918 19.828 1 97.19 166 GLY A C 1
ATOM 1360 O O . GLY A 1 166 ? -5.867 3.859 20.047 1 97.19 166 GLY A O 1
ATOM 1361 N N . GLU A 1 167 ? -5.008 5.34 18.609 1 98.12 167 GLU A N 1
ATOM 1362 C CA . GLU A 1 167 ? -5.324 4.523 17.438 1 98.12 167 GLU A CA 1
ATOM 1363 C C . GLU A 1 167 ? -4.176 3.576 17.109 1 98.12 167 GLU A C 1
ATOM 1365 O O . GLU A 1 167 ? -3.406 3.83 16.172 1 98.12 167 GLU A O 1
ATOM 1370 N N . LEU A 1 168 ? -4.113 2.486 17.766 1 98.75 168 LEU A N 1
ATOM 1371 C CA . LEU A 1 168 ? -2.98 1.573 17.688 1 98.75 168 LEU A CA 1
ATOM 1372 C C . LEU A 1 168 ? -2.957 0.849 16.344 1 98.75 168 LEU A C 1
ATOM 1374 O O . LEU A 1 168 ? -1.893 0.675 15.742 1 98.75 168 LEU A O 1
ATOM 1378 N N . ALA A 1 169 ? -4.113 0.423 15.883 1 98.81 169 ALA A N 1
ATOM 1379 C CA . ALA A 1 169 ? -4.168 -0.279 14.602 1 98.81 169 ALA A CA 1
ATOM 1380 C C . ALA A 1 169 ? -3.693 0.62 13.461 1 98.81 169 ALA A C 1
ATOM 1382 O O . ALA A 1 169 ? -2.939 0.183 12.594 1 98.81 169 ALA A O 1
ATOM 1383 N N . ARG A 1 170 ? -4.156 1.818 13.508 1 98.5 170 ARG A N 1
ATOM 1384 C CA . ARG A 1 170 ? -3.734 2.777 12.492 1 98.5 170 ARG A CA 1
ATOM 1385 C C . ARG A 1 170 ? -2.238 3.055 12.594 1 98.5 170 ARG A C 1
ATOM 1387 O O . ARG A 1 170 ? -1.558 3.184 11.57 1 98.5 170 ARG A O 1
ATOM 1394 N N . SER A 1 171 ? -1.771 3.17 13.773 1 98.81 171 SER A N 1
ATOM 1395 C CA . SER A 1 171 ? -0.344 3.383 13.992 1 98.81 171 SER A CA 1
ATOM 1396 C C . SER A 1 171 ? 0.477 2.219 13.445 1 98.81 171 SER A C 1
ATOM 1398 O O . SER A 1 171 ? 1.54 2.426 12.852 1 98.81 171 SER A O 1
ATOM 1400 N N . LEU A 1 172 ? 0.018 1.022 13.68 1 98.88 172 LEU A N 1
ATOM 1401 C CA . LEU A 1 172 ? 0.697 -0.153 13.141 1 98.88 172 LEU A CA 1
ATOM 1402 C C . LEU A 1 172 ? 0.743 -0.107 11.617 1 98.88 172 LEU A C 1
ATOM 1404 O O . LEU A 1 172 ? 1.765 -0.442 11.016 1 98.88 172 LEU A O 1
ATOM 1408 N N . GLU A 1 173 ? -0.318 0.297 11.047 1 98.5 173 GLU A N 1
ATOM 1409 C CA . GLU A 1 173 ? -0.328 0.461 9.594 1 98.5 173 GLU A CA 1
ATOM 1410 C C . GLU A 1 173 ? 0.706 1.491 9.148 1 98.5 173 GLU A C 1
ATOM 1412 O O . GLU A 1 173 ? 1.466 1.249 8.211 1 98.5 173 GLU A O 1
ATOM 1417 N N . CYS A 1 174 ? 0.738 2.605 9.789 1 98.5 174 CYS A N 1
ATOM 1418 C CA . CYS A 1 174 ? 1.71 3.643 9.469 1 98.5 174 CYS A CA 1
ATOM 1419 C C . CYS A 1 174 ? 3.135 3.125 9.625 1 98.5 174 CYS A C 1
ATOM 1421 O O . CYS A 1 174 ? 4.027 3.508 8.867 1 98.5 174 CYS A O 1
ATOM 1423 N N . LEU A 1 175 ? 3.357 2.309 10.609 1 98.88 175 LEU A N 1
ATOM 1424 C CA . LEU A 1 175 ? 4.684 1.755 10.859 1 98.88 175 LEU A CA 1
ATOM 1425 C C . LEU A 1 175 ? 5.18 0.969 9.648 1 98.88 175 LEU A C 1
ATOM 1427 O O . LEU A 1 175 ? 6.375 0.972 9.344 1 98.88 175 LEU A O 1
ATOM 1431 N N . SER A 1 176 ? 4.266 0.34 8.953 1 98.44 176 SER A N 1
ATOM 1432 C CA . SER A 1 176 ? 4.676 -0.4 7.766 1 98.44 176 SER A CA 1
ATOM 1433 C C . SER A 1 176 ? 5.262 0.532 6.711 1 98.44 176 SER A C 1
ATOM 1435 O O . SER A 1 176 ? 6.188 0.155 5.988 1 98.44 176 SER A O 1
ATOM 1437 N N . TYR A 1 177 ? 4.727 1.729 6.602 1 98.06 177 TYR A N 1
ATOM 1438 C CA . TYR A 1 177 ? 5.301 2.713 5.691 1 98.06 177 TYR A CA 1
ATOM 1439 C C . TYR A 1 177 ? 6.668 3.178 6.184 1 98.06 177 TYR A C 1
ATOM 1441 O O . TYR A 1 177 ? 7.602 3.324 5.391 1 98.06 177 TYR A O 1
ATOM 1449 N N . VAL A 1 178 ? 6.754 3.361 7.48 1 98.81 178 VAL A N 1
ATOM 1450 C CA . VAL A 1 178 ? 8.031 3.717 8.094 1 98.81 178 VAL A CA 1
ATOM 1451 C C . VAL A 1 178 ? 9.086 2.67 7.738 1 98.81 178 VAL A C 1
ATOM 1453 O O . VAL A 1 178 ? 10.188 3.012 7.301 1 98.81 178 VAL A O 1
ATOM 1456 N N . GLN A 1 179 ? 8.711 1.464 7.883 1 98.88 179 GLN A N 1
ATOM 1457 C CA . GLN A 1 179 ? 9.609 0.351 7.598 1 98.88 179 GLN A CA 1
ATOM 1458 C C . GLN A 1 179 ? 10.094 0.392 6.148 1 98.88 179 GLN A C 1
ATOM 1460 O O . GLN A 1 179 ? 11.273 0.148 5.875 1 98.88 179 GLN A O 1
ATOM 1465 N N . GLN A 1 180 ? 9.219 0.701 5.301 1 98.25 180 GLN A N 1
ATOM 1466 C CA . GLN A 1 180 ? 9.555 0.717 3.881 1 98.25 180 GLN A CA 1
ATOM 1467 C C . GLN A 1 180 ? 10.625 1.762 3.58 1 98.25 180 GLN A C 1
ATOM 1469 O O . GLN A 1 180 ? 11.578 1.484 2.855 1 98.25 180 GLN A O 1
ATOM 1474 N N . TYR A 1 181 ? 10.492 2.904 4.109 1 98.69 181 TYR A N 1
ATOM 1475 C CA . TYR A 1 181 ? 11.438 3.977 3.805 1 98.69 181 TYR A CA 1
ATOM 1476 C C . TYR A 1 181 ? 12.766 3.748 4.504 1 98.69 181 TYR A C 1
ATOM 1478 O O . TYR A 1 181 ? 13.828 4.016 3.936 1 98.69 181 TYR A O 1
ATOM 1486 N N . VAL A 1 182 ? 12.734 3.229 5.746 1 98.81 182 VAL A N 1
ATOM 1487 C CA . VAL A 1 182 ? 13.969 2.877 6.438 1 98.81 182 VAL A CA 1
ATOM 1488 C C . VAL A 1 182 ? 14.711 1.802 5.648 1 98.81 182 VAL A C 1
ATOM 1490 O O . VAL A 1 182 ? 15.938 1.88 5.484 1 98.81 182 VAL A O 1
ATOM 1493 N N . LEU A 1 183 ? 13.961 0.885 5.18 1 98.75 183 LEU A N 1
ATOM 1494 C CA .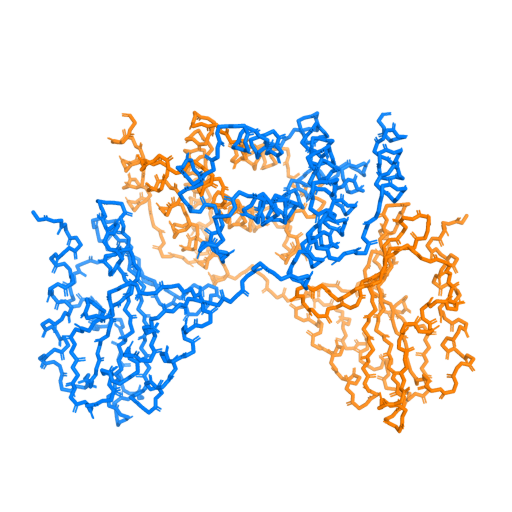 LEU A 1 183 ? 14.562 -0.229 4.453 1 98.75 183 LEU A CA 1
ATOM 1495 C C . LEU A 1 183 ? 15.25 0.258 3.18 1 98.75 183 LEU A C 1
ATOM 1497 O O . LEU A 1 183 ? 16.328 -0.217 2.83 1 98.75 183 LEU A O 1
ATOM 1501 N N . ARG A 1 184 ? 14.633 1.159 2.443 1 98.25 184 ARG A N 1
ATOM 1502 C CA . ARG A 1 184 ? 15.258 1.721 1.252 1 98.25 184 ARG A CA 1
ATOM 1503 C C . ARG A 1 184 ? 16.609 2.35 1.587 1 98.25 184 ARG A C 1
ATOM 1505 O O . ARG A 1 184 ? 17.578 2.17 0.854 1 98.25 184 ARG A O 1
ATOM 1512 N N . LEU A 1 185 ? 16.656 3.025 2.678 1 98.81 185 LEU A N 1
ATOM 1513 C CA . LEU A 1 185 ? 17.891 3.686 3.092 1 98.81 185 LEU A CA 1
ATOM 1514 C C . LEU A 1 185 ? 18.922 2.666 3.559 1 98.81 185 LEU A C 1
ATOM 1516 O O . LEU A 1 185 ? 20.125 2.826 3.305 1 98.81 185 LEU A O 1
ATOM 1520 N N . LEU A 1 186 ? 18.484 1.637 4.27 1 98.81 186 LEU A N 1
ATOM 1521 C CA . LEU A 1 186 ? 19.391 0.561 4.652 1 98.81 186 LEU A CA 1
ATOM 1522 C C . LEU A 1 186 ? 20 -0.1 3.424 1 98.81 186 LEU A C 1
ATOM 1524 O O . LEU A 1 186 ? 21.188 -0.418 3.412 1 98.81 186 LEU A O 1
ATOM 1528 N N . ARG A 1 187 ? 19.188 -0.306 2.387 1 98.62 187 ARG A N 1
ATOM 1529 C CA . ARG A 1 187 ? 19.688 -0.931 1.169 1 98.62 187 ARG A CA 1
ATOM 1530 C C . ARG A 1 187 ? 20.703 -0.031 0.471 1 98.62 187 ARG A C 1
ATOM 1532 O O . ARG A 1 187 ? 21.688 -0.516 -0.098 1 98.62 187 ARG A O 1
ATOM 1539 N N . VAL A 1 188 ? 20.469 1.271 0.476 1 98.56 188 VAL A N 1
ATOM 1540 C CA . VAL A 1 188 ? 21.438 2.209 -0.076 1 98.56 188 VAL A CA 1
ATOM 1541 C C . VAL A 1 188 ? 22.75 2.107 0.697 1 98.56 188 VAL A C 1
ATOM 1543 O O . VAL A 1 188 ? 23.828 1.975 0.1 1 98.56 188 VAL A O 1
ATOM 1546 N N . ARG A 1 189 ? 22.656 2.113 2 1 98.19 189 ARG A N 1
ATOM 1547 C CA . ARG A 1 189 ? 23.828 2.061 2.85 1 98.19 189 ARG A CA 1
ATOM 1548 C C . ARG A 1 189 ? 24.641 0.788 2.598 1 98.19 189 ARG A C 1
ATOM 1550 O O . ARG A 1 189 ? 25.859 0.815 2.58 1 98.19 189 ARG A O 1
ATOM 1557 N N . GLU A 1 190 ? 23.906 -0.317 2.359 1 97.81 190 GLU A N 1
ATOM 1558 C CA . GLU A 1 190 ? 24.547 -1.619 2.217 1 97.81 190 GLU A CA 1
ATOM 1559 C C . GLU A 1 190 ? 24.812 -1.947 0.751 1 97.81 190 GLU A C 1
ATOM 1561 O O . GLU A 1 190 ? 25.281 -3.041 0.429 1 97.81 190 GLU A O 1
ATOM 1566 N N . ASN A 1 191 ? 24.531 -1.13 -0.141 1 96.81 191 ASN A N 1
ATOM 1567 C CA . ASN A 1 191 ? 24.734 -1.295 -1.575 1 96.81 191 ASN A CA 1
ATOM 1568 C C . ASN A 1 191 ? 24.031 -2.541 -2.107 1 96.81 191 ASN A C 1
ATOM 1570 O O . ASN A 1 191 ? 24.656 -3.371 -2.775 1 96.81 191 ASN A O 1
ATOM 1574 N N . THR A 1 192 ? 22.766 -2.715 -1.669 1 96.75 192 THR A N 1
ATOM 1575 C CA . THR A 1 192 ? 21.938 -3.83 -2.117 1 96.75 192 THR A CA 1
ATOM 1576 C C . THR A 1 192 ? 20.641 -3.324 -2.73 1 96.75 192 THR A C 1
ATOM 1578 O O . THR A 1 192 ? 19.562 -3.781 -2.363 1 96.75 192 THR A O 1
ATOM 1581 N N . VAL A 1 193 ? 20.703 -2.469 -3.715 1 96.56 193 VAL A N 1
ATOM 1582 C CA . VAL A 1 193 ? 19.562 -1.713 -4.188 1 96.56 193 VAL A CA 1
ATOM 1583 C C . VAL A 1 193 ? 18.922 -2.426 -5.383 1 96.56 193 VAL A C 1
ATOM 1585 O O . VAL A 1 193 ? 17.984 -1.914 -5.992 1 96.56 193 VAL A O 1
ATOM 1588 N N . ASP A 1 194 ? 19.375 -3.611 -5.723 1 91.25 194 ASP A N 1
ATOM 1589 C CA . ASP A 1 194 ? 18.844 -4.336 -6.875 1 91.25 194 ASP A CA 1
ATOM 1590 C C . ASP A 1 194 ? 17.359 -4.641 -6.699 1 91.25 194 ASP A C 1
ATOM 1592 O O . ASP A 1 194 ? 16.609 -4.672 -7.676 1 91.25 194 ASP A O 1
ATOM 1596 N N . ARG A 1 195 ? 17 -4.836 -5.406 1 92.06 195 ARG A N 1
ATOM 1597 C CA . ARG A 1 195 ? 15.602 -5.129 -5.09 1 92.06 195 ARG A CA 1
ATOM 1598 C C . ARG A 1 195 ? 14.906 -3.904 -4.5 1 92.06 195 ARG A C 1
ATOM 1600 O O . ARG A 1 195 ? 14.258 -3.994 -3.457 1 92.06 195 ARG A O 1
ATOM 1607 N N . TRP A 1 196 ? 14.945 -2.871 -5.262 1 94.06 196 TRP A N 1
ATOM 1608 C CA . TRP A 1 196 ? 14.477 -1.564 -4.816 1 94.06 196 TRP A CA 1
ATOM 1609 C C . TRP A 1 196 ? 12.961 -1.559 -4.648 1 94.06 196 TRP A C 1
ATOM 1611 O O . TRP A 1 196 ? 12.445 -1.07 -3.639 1 94.06 196 TRP A O 1
ATOM 1621 N N . LEU A 1 197 ? 12.242 -2.197 -5.598 1 93.44 197 LEU A N 1
ATOM 1622 C CA . LEU A 1 197 ? 10.781 -2.17 -5.582 1 93.44 197 LEU A CA 1
ATOM 1623 C C . LEU A 1 197 ? 10.227 -3.232 -4.641 1 93.44 197 LEU A C 1
ATOM 1625 O O . LEU A 1 197 ? 9.18 -3.033 -4.023 1 93.44 197 LEU A O 1
ATOM 1629 N N . ASN A 1 198 ? 10.883 -4.375 -4.523 1 93.56 198 ASN A N 1
ATOM 1630 C CA . ASN A 1 198 ? 10.57 -5.434 -3.57 1 93.56 198 ASN A CA 1
ATOM 1631 C C . ASN A 1 198 ? 11.633 -5.547 -2.484 1 93.56 198 ASN A C 1
ATOM 1633 O O . ASN A 1 198 ? 12.305 -6.578 -2.367 1 93.56 198 ASN A O 1
ATOM 1637 N N . ALA A 1 199 ? 11.594 -4.578 -1.646 1 96.31 199 ALA A N 1
ATOM 1638 C CA . ALA A 1 199 ? 12.75 -4.324 -0.795 1 96.31 199 ALA A CA 1
ATOM 1639 C C . ALA A 1 199 ? 12.859 -5.371 0.307 1 96.31 199 ALA A C 1
ATOM 1641 O O . ALA A 1 199 ? 13.93 -5.543 0.906 1 96.31 199 ALA A O 1
ATOM 1642 N N . THR A 1 200 ? 11.82 -6.066 0.582 1 98.31 200 THR A N 1
ATOM 1643 C CA . THR A 1 200 ? 11.883 -7.047 1.662 1 98.31 200 THR A CA 1
ATOM 1644 C C . THR A 1 200 ? 12.328 -8.406 1.134 1 98.31 200 THR A C 1
ATOM 1646 O O . THR A 1 200 ? 12.664 -9.305 1.912 1 98.31 200 THR A O 1
ATOM 1649 N N . LYS A 1 201 ? 12.297 -8.57 -0.2 1 96.44 201 LYS A N 1
ATOM 1650 C CA . LYS A 1 201 ? 12.703 -9.852 -0.786 1 96.44 201 LYS A CA 1
ATOM 1651 C C . LYS A 1 201 ? 14.156 -10.164 -0.469 1 96.44 201 LYS A C 1
ATOM 1653 O O . LYS A 1 201 ? 15.031 -9.312 -0.625 1 96.44 201 LYS A O 1
ATOM 1658 N N . ASN A 1 202 ? 14.414 -11.32 0.015 1 96.62 202 ASN A N 1
ATOM 1659 C CA . ASN A 1 202 ? 15.734 -11.852 0.329 1 96.62 202 ASN A CA 1
ATOM 1660 C C . ASN A 1 202 ? 16.484 -10.961 1.318 1 96.62 202 ASN A C 1
ATOM 1662 O O . ASN A 1 202 ? 17.703 -10.883 1.29 1 96.62 202 ASN A O 1
ATOM 1666 N N . LEU A 1 203 ? 15.758 -10.289 2.115 1 98.31 203 LEU A N 1
ATOM 1667 C CA . LEU A 1 203 ? 16.375 -9.32 3.02 1 98.31 203 LEU A CA 1
ATOM 1668 C C . LEU A 1 203 ? 17.391 -10 3.932 1 98.31 203 LEU A C 1
ATOM 1670 O O . LEU A 1 203 ? 18.469 -9.453 4.184 1 98.31 203 LEU A O 1
ATOM 1674 N N . GLU A 1 204 ? 17.094 -11.227 4.391 1 98.38 204 GLU A N 1
ATOM 1675 C CA . GLU A 1 204 ? 17.922 -12 5.316 1 98.38 204 GLU A CA 1
ATOM 1676 C C . GLU A 1 204 ? 19.312 -12.258 4.742 1 98.38 204 GLU A C 1
ATOM 1678 O O . GLU A 1 204 ? 20.297 -12.328 5.484 1 98.38 204 GLU A O 1
ATOM 1683 N N . SER A 1 205 ? 19.344 -12.328 3.449 1 96.94 205 SER A N 1
ATOM 1684 C CA . SER A 1 205 ? 20.609 -12.641 2.799 1 96.94 205 SER A CA 1
ATOM 1685 C C . SER A 1 205 ? 21.297 -11.375 2.301 1 96.94 205 SER A C 1
ATOM 1687 O O . SER A 1 205 ? 22.531 -11.312 2.248 1 96.94 205 SER A O 1
ATOM 1689 N N . ASP A 1 206 ? 20.562 -10.391 1.958 1 97.31 206 ASP A N 1
ATOM 1690 C CA . ASP A 1 206 ? 21.109 -9.195 1.312 1 97.31 206 ASP A CA 1
ATOM 1691 C C . ASP A 1 206 ? 21.797 -8.281 2.328 1 97.31 206 ASP A C 1
ATOM 1693 O O . ASP A 1 206 ? 22.812 -7.656 2.021 1 97.31 206 ASP A O 1
ATOM 1697 N N . LEU A 1 207 ? 21.172 -8.211 3.502 1 98.19 207 LEU A N 1
ATOM 1698 C CA . LEU A 1 207 ? 21.672 -7.254 4.48 1 98.19 207 LEU A CA 1
ATOM 1699 C C . LEU A 1 207 ? 22.688 -7.914 5.414 1 98.19 207 LEU A C 1
ATOM 1701 O O . LEU A 1 207 ? 22.609 -9.117 5.656 1 98.19 207 LEU A O 1
ATOM 1705 N N . SER A 1 208 ? 23.641 -7.098 5.957 1 98.56 208 SER A N 1
ATOM 1706 C CA . SER A 1 208 ? 24.453 -7.547 7.078 1 98.56 208 SER A CA 1
ATOM 1707 C C . SER A 1 208 ? 23.594 -7.895 8.289 1 98.56 208 SER A C 1
ATOM 1709 O O . SER A 1 208 ? 22.453 -7.449 8.391 1 98.56 208 SER A O 1
ATOM 1711 N N . ILE A 1 209 ? 24.094 -8.68 9.141 1 98.31 209 ILE A N 1
ATOM 1712 C CA . ILE A 1 209 ? 23.406 -9.07 10.367 1 98.31 209 ILE A CA 1
ATOM 1713 C C . ILE A 1 209 ? 23 -7.828 11.156 1 98.31 209 ILE A C 1
ATOM 1715 O O . ILE A 1 209 ? 21.875 -7.746 11.664 1 98.31 209 ILE A O 1
ATOM 1719 N N . GLU A 1 210 ? 23.859 -6.887 11.227 1 98.25 210 GLU A N 1
ATOM 1720 C CA . GLU A 1 210 ? 23.594 -5.652 11.961 1 98.25 210 GLU A CA 1
ATOM 1721 C C . GLU A 1 210 ? 22.422 -4.887 11.359 1 98.25 210 GLU A C 1
ATOM 1723 O O . GLU A 1 210 ? 21.531 -4.449 12.078 1 98.25 210 GLU A O 1
ATOM 1728 N N . ALA A 1 211 ? 22.469 -4.699 10.062 1 98.38 211 ALA A N 1
ATOM 1729 C CA . ALA A 1 211 ? 21.391 -3.98 9.375 1 98.38 211 ALA A CA 1
ATOM 1730 C C . ALA A 1 211 ? 20.062 -4.723 9.492 1 98.38 211 ALA A C 1
ATOM 1732 O O . ALA A 1 211 ? 19.016 -4.105 9.68 1 98.38 211 ALA A O 1
ATOM 1733 N N . TYR A 1 212 ? 20.125 -6.016 9.352 1 98.62 212 TYR A N 1
ATOM 1734 C CA . TYR A 1 212 ? 18.922 -6.82 9.5 1 98.62 212 TYR A CA 1
ATOM 1735 C C . TYR A 1 212 ? 18.344 -6.684 10.898 1 98.62 212 TYR A C 1
ATOM 1737 O O . TYR A 1 212 ? 17.125 -6.598 11.07 1 98.62 212 TYR A O 1
ATOM 1745 N N . ASN A 1 213 ? 19.188 -6.66 11.883 1 98.5 213 ASN A N 1
ATOM 1746 C CA . ASN A 1 213 ? 18.75 -6.457 13.258 1 98.5 213 ASN A CA 1
ATOM 1747 C C . ASN A 1 213 ? 18.078 -5.094 13.438 1 98.5 213 ASN A C 1
ATOM 1749 O O . ASN A 1 213 ? 17.078 -4.977 14.141 1 98.5 213 ASN A O 1
ATOM 1753 N N . LYS A 1 214 ? 18.641 -4.117 12.859 1 98.56 214 LYS A N 1
ATOM 1754 C CA . LYS A 1 214 ? 18.031 -2.795 12.898 1 98.56 214 LYS A CA 1
ATOM 1755 C C . LYS A 1 214 ? 16.609 -2.834 12.312 1 98.56 214 LYS A C 1
ATOM 1757 O O . LYS A 1 214 ? 15.688 -2.248 12.867 1 98.56 214 LYS A O 1
ATOM 1762 N N . TYR A 1 215 ? 16.484 -3.49 11.156 1 98.75 215 TYR A N 1
ATOM 1763 C CA . TYR A 1 215 ? 15.164 -3.627 10.555 1 98.75 215 TYR A CA 1
ATOM 1764 C C . TYR A 1 215 ? 14.203 -4.352 11.492 1 98.75 215 TYR A C 1
ATOM 1766 O O . TYR A 1 215 ? 13.055 -3.945 11.656 1 98.75 215 TYR A O 1
ATOM 1774 N N . THR A 1 216 ? 14.648 -5.41 12.141 1 98.75 216 THR A N 1
ATOM 1775 C CA . THR A 1 216 ? 13.828 -6.188 13.07 1 98.75 216 THR A CA 1
ATOM 1776 C C . THR A 1 216 ? 13.32 -5.309 14.203 1 98.75 216 THR A C 1
ATOM 1778 O O . THR A 1 216 ? 12.156 -5.422 14.609 1 98.75 216 THR A O 1
ATOM 1781 N N . LEU A 1 217 ? 14.094 -4.402 14.609 1 98.56 217 LEU A N 1
ATOM 1782 C CA . LEU A 1 217 ? 13.797 -3.578 15.781 1 98.56 217 LEU A CA 1
ATOM 1783 C C . LEU A 1 217 ? 12.703 -2.561 15.461 1 98.56 217 LEU A C 1
ATOM 1785 O O . LEU A 1 217 ? 12.125 -1.958 16.359 1 98.56 217 LEU A O 1
ATOM 1789 N N . ILE A 1 218 ? 12.445 -2.379 14.18 1 98.88 218 ILE A N 1
ATOM 1790 C CA . ILE A 1 218 ? 11.438 -1.378 13.852 1 98.88 218 ILE A CA 1
ATOM 1791 C C . ILE A 1 218 ? 10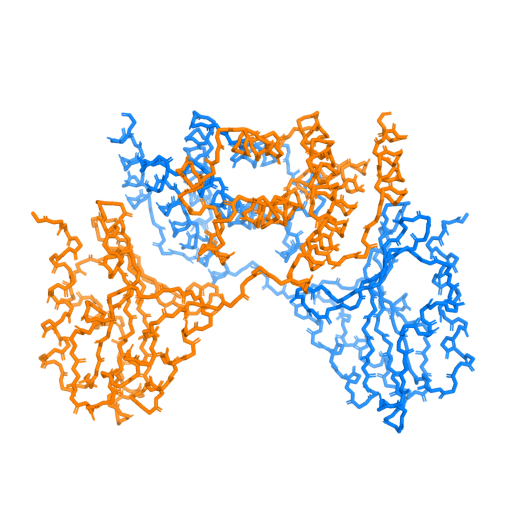.141 -2.068 13.438 1 98.88 218 ILE A C 1
ATOM 1793 O O . ILE A 1 218 ? 9.297 -1.469 12.758 1 98.88 218 ILE A O 1
ATOM 1797 N N . THR A 1 219 ? 9.977 -3.293 13.695 1 98.88 219 THR A N 1
ATOM 1798 C CA . THR A 1 219 ? 8.75 -4.043 13.477 1 98.88 219 THR A CA 1
ATOM 1799 C C . THR A 1 219 ? 8 -4.242 14.797 1 98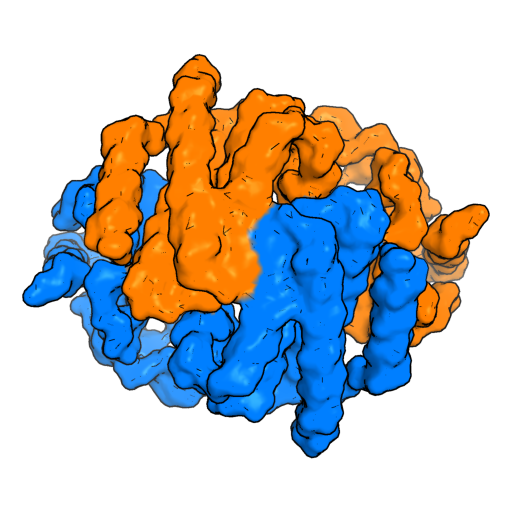.88 219 THR A C 1
ATOM 1801 O O . THR A 1 219 ? 8.594 -4.18 15.867 1 98.88 219 THR A O 1
ATOM 1804 N N . SER A 1 220 ? 6.723 -4.422 14.727 1 98.75 220 SER A N 1
ATOM 1805 C CA . SER A 1 220 ? 5.906 -4.539 15.93 1 98.75 220 SER A CA 1
ATOM 1806 C C . SER A 1 220 ? 4.602 -5.277 15.648 1 98.75 220 SER A C 1
ATOM 1808 O O . SER A 1 220 ? 4.066 -5.191 14.539 1 98.75 220 SER A O 1
ATOM 1810 N N . LYS A 1 221 ? 4.133 -6.066 16.625 1 98.5 221 LYS A N 1
ATOM 1811 C CA . LYS A 1 221 ? 2.727 -6.457 16.656 1 98.5 221 LYS A CA 1
ATOM 1812 C C . LYS A 1 221 ? 1.852 -5.336 17.203 1 98.5 221 LYS A C 1
ATOM 1814 O O . LYS A 1 221 ? 2.35 -4.254 17.516 1 98.5 221 LYS A O 1
ATOM 1819 N N . LEU A 1 222 ? 0.55 -5.57 17.219 1 98.75 222 LEU A N 1
ATOM 1820 C CA . LEU A 1 222 ? -0.375 -4.559 17.719 1 98.75 222 LEU A CA 1
ATOM 1821 C C . LEU A 1 222 ? -0.314 -4.48 19.25 1 98.75 222 LEU A C 1
ATOM 1823 O O . LEU A 1 222 ? -1.11 -5.117 19.938 1 98.75 222 LEU A O 1
ATOM 1827 N N . ASP A 1 223 ? 0.545 -3.736 19.75 1 98.06 223 ASP A N 1
ATOM 1828 C CA . ASP A 1 223 ? 0.799 -3.49 21.172 1 98.06 223 ASP A CA 1
ATOM 1829 C C . ASP A 1 223 ? 1.394 -2.1 21.391 1 98.06 223 ASP A C 1
ATOM 1831 O O . ASP A 1 223 ? 2.355 -1.719 20.719 1 98.06 223 ASP A O 1
ATOM 1835 N N . ALA A 1 224 ? 0.816 -1.372 22.266 1 97.44 224 ALA A N 1
ATOM 1836 C CA . ALA A 1 224 ? 1.163 0.035 22.453 1 97.44 224 ALA A CA 1
ATOM 1837 C C . ALA A 1 224 ? 2.645 0.195 22.781 1 97.44 224 ALA A C 1
ATOM 1839 O O . ALA A 1 224 ? 3.322 1.061 22.234 1 97.44 224 ALA A O 1
ATOM 1840 N N . ILE A 1 225 ? 3.176 -0.616 23.625 1 97.88 225 ILE A N 1
ATOM 1841 C CA . ILE A 1 225 ? 4.555 -0.502 24.094 1 97.88 225 ILE A CA 1
ATOM 1842 C C . ILE A 1 225 ? 5.512 -0.882 22.969 1 97.88 225 ILE A C 1
ATOM 1844 O O . ILE A 1 225 ? 6.492 -0.181 22.719 1 97.88 225 ILE A O 1
ATOM 1848 N N . GLU A 1 226 ? 5.223 -1.952 22.312 1 98.31 226 GLU A N 1
ATOM 1849 C CA . GLU A 1 226 ? 6.082 -2.408 21.219 1 98.31 226 GLU A CA 1
ATOM 1850 C C . GLU A 1 226 ? 6.066 -1.42 20.047 1 98.31 226 GLU A C 1
ATOM 1852 O O . GLU A 1 226 ? 7.094 -1.199 19.406 1 98.31 226 GLU A O 1
ATOM 1857 N N . LEU A 1 227 ? 4.859 -0.881 19.812 1 98.69 227 LEU A N 1
ATOM 1858 C CA . LEU A 1 227 ? 4.762 0.132 18.766 1 98.69 227 LEU A CA 1
ATOM 1859 C C . LEU A 1 227 ? 5.648 1.331 19.078 1 98.69 227 LEU A C 1
ATOM 1861 O O . LEU A 1 227 ? 6.422 1.781 18.234 1 98.69 227 LEU A O 1
ATOM 1865 N N . ARG A 1 228 ? 5.543 1.81 20.266 1 98.44 228 ARG A N 1
ATOM 1866 C CA . ARG A 1 228 ? 6.34 2.965 20.656 1 98.44 228 ARG A CA 1
ATOM 1867 C C . ARG A 1 228 ? 7.832 2.668 20.547 1 98.44 228 ARG A C 1
ATOM 1869 O O . ARG A 1 228 ? 8.594 3.494 20.031 1 98.44 228 ARG A O 1
ATOM 1876 N N . SER A 1 229 ? 8.211 1.508 20.969 1 98.56 229 SER A N 1
ATOM 1877 C CA . SER A 1 229 ? 9.609 1.096 20.859 1 98.56 229 SER A CA 1
ATOM 1878 C C . SER A 1 229 ? 10.055 1.037 19.406 1 98.56 229 SER A C 1
ATOM 1880 O O . SER A 1 229 ? 11.164 1.471 19.078 1 98.56 229 SER A O 1
ATOM 1882 N N . ALA A 1 230 ? 9.195 0.5 18.578 1 98.88 230 ALA A N 1
ATOM 1883 C CA . ALA A 1 230 ? 9.531 0.394 17.156 1 98.88 230 ALA A CA 1
ATOM 1884 C C . ALA A 1 230 ? 9.719 1.773 16.531 1 98.88 230 ALA A C 1
ATOM 1886 O O . ALA A 1 230 ? 10.656 1.985 15.758 1 98.88 230 ALA A O 1
ATOM 1887 N N . TYR A 1 231 ? 8.844 2.717 16.891 1 98.81 231 TYR A N 1
ATOM 1888 C CA . TYR A 1 231 ? 8.961 4.074 16.359 1 98.81 231 TYR A CA 1
ATOM 1889 C C . TYR A 1 231 ? 10.234 4.742 16.859 1 98.81 231 TYR A C 1
ATOM 1891 O O . TYR A 1 231 ? 10.906 5.449 16.109 1 98.81 231 TYR A O 1
ATOM 1899 N N . LEU A 1 232 ? 10.562 4.527 18.109 1 98.62 232 LEU A N 1
ATOM 1900 C CA . LEU A 1 232 ? 11.797 5.078 18.656 1 98.62 232 LEU A CA 1
ATOM 1901 C C . LEU A 1 232 ? 13.016 4.473 17.984 1 98.62 232 LEU A C 1
ATOM 1903 O O . LEU A 1 232 ? 13.945 5.191 17.609 1 98.62 232 LEU A O 1
ATOM 1907 N N . ASN A 1 233 ? 12.992 3.213 17.812 1 98.81 233 ASN A N 1
ATOM 1908 C CA . ASN A 1 233 ? 14.086 2.531 17.141 1 98.81 233 ASN A CA 1
ATOM 1909 C C . ASN A 1 233 ? 14.242 3.018 15.695 1 98.81 233 ASN A C 1
ATOM 1911 O O . ASN A 1 233 ? 15.359 3.166 15.203 1 98.81 233 ASN A O 1
ATOM 1915 N N . ALA A 1 234 ? 13.102 3.191 15.062 1 98.88 234 ALA A N 1
ATOM 1916 C CA . ALA A 1 234 ? 13.156 3.689 13.688 1 98.88 234 ALA A CA 1
ATOM 1917 C C . ALA A 1 234 ? 13.852 5.047 13.625 1 98.88 234 ALA A C 1
ATOM 1919 O O . ALA A 1 234 ? 14.664 5.293 12.727 1 98.88 234 ALA A O 1
ATOM 1920 N N . LEU A 1 235 ? 13.492 5.863 14.57 1 98.5 235 LEU A N 1
ATOM 1921 C CA . LEU A 1 235 ? 14.117 7.184 14.633 1 98.5 235 LEU A CA 1
ATOM 1922 C C . LEU A 1 235 ? 15.617 7.066 14.867 1 98.5 235 LEU A C 1
ATOM 1924 O O . LEU A 1 235 ? 16.406 7.777 14.242 1 98.5 235 LEU A O 1
ATOM 1928 N N . ASN A 1 236 ? 16.047 6.191 15.703 1 98.56 236 ASN A N 1
ATOM 1929 C CA . ASN A 1 236 ? 17.469 5.957 15.953 1 98.56 236 ASN A CA 1
ATOM 1930 C C . ASN A 1 236 ? 18.188 5.461 14.703 1 98.56 236 ASN A C 1
ATOM 1932 O O . ASN A 1 236 ? 19.281 5.918 14.391 1 98.56 236 ASN A O 1
ATOM 1936 N N . VAL A 1 237 ? 17.578 4.527 14.047 1 98.75 237 VAL A N 1
ATOM 1937 C CA . VAL A 1 237 ? 18.172 3.984 12.82 1 98.75 237 VAL A CA 1
ATOM 1938 C C . VAL A 1 237 ? 18.312 5.094 11.781 1 98.75 237 VAL A C 1
ATOM 1940 O O . VAL A 1 237 ? 19.344 5.195 11.117 1 98.75 237 VAL A O 1
ATOM 1943 N N . ILE A 1 238 ? 17.328 5.949 11.672 1 98.75 238 ILE A N 1
ATOM 1944 C CA . ILE A 1 238 ? 17.328 7.016 10.68 1 98.75 238 ILE A CA 1
ATOM 1945 C C . ILE A 1 238 ? 18.406 8.047 11.023 1 98.75 238 ILE A C 1
ATOM 1947 O O . ILE A 1 238 ? 19.062 8.586 10.125 1 98.75 238 ILE A O 1
ATOM 1951 N N . GLU A 1 239 ? 18.531 8.289 12.258 1 98.25 239 GLU A N 1
ATOM 1952 C CA . GLU A 1 239 ? 19.594 9.203 12.672 1 98.25 239 GLU A CA 1
ATOM 1953 C C . GLU A 1 239 ? 20.969 8.68 12.281 1 98.25 239 GLU A C 1
ATOM 1955 O O . GLU A 1 239 ? 21.797 9.414 11.742 1 98.25 239 GLU A O 1
ATOM 1960 N N . ASP A 1 240 ? 21.203 7.434 12.531 1 98.06 240 ASP A N 1
ATOM 1961 C CA . ASP A 1 240 ? 22.469 6.801 12.133 1 98.06 240 ASP A CA 1
ATOM 1962 C C . ASP A 1 240 ? 22.656 6.867 10.625 1 98.06 240 ASP A C 1
ATOM 1964 O O . ASP A 1 240 ? 23.75 7.184 10.148 1 98.06 240 ASP A O 1
ATOM 1968 N N . LEU A 1 241 ? 21.641 6.574 9.922 1 98.5 241 LEU A N 1
ATOM 1969 C CA . LEU A 1 241 ? 21.719 6.574 8.469 1 98.5 241 LEU A CA 1
ATOM 1970 C C . LEU A 1 241 ? 21.984 7.98 7.938 1 98.5 241 LEU A C 1
ATOM 1972 O O . LEU A 1 241 ? 22.734 8.156 6.977 1 98.5 241 LEU A O 1
ATOM 1976 N N . ALA A 1 242 ? 21.312 8.961 8.539 1 98.31 242 ALA A N 1
ATOM 1977 C CA . ALA A 1 242 ? 21.547 10.344 8.125 1 98.31 242 ALA A CA 1
ATOM 1978 C C . ALA A 1 242 ? 23 10.734 8.297 1 98.31 242 ALA A C 1
ATOM 1980 O O . ALA A 1 242 ? 23.578 11.391 7.426 1 98.31 242 ALA A O 1
ATOM 1981 N N . ARG A 1 243 ? 23.625 10.289 9.352 1 97.44 243 ARG A N 1
ATOM 1982 C CA . ARG A 1 243 ? 25.031 10.602 9.602 1 97.44 243 ARG A CA 1
ATOM 1983 C C . ARG A 1 243 ? 25.938 9.961 8.555 1 97.44 243 ARG A C 1
ATOM 1985 O O . ARG A 1 243 ? 26.844 10.609 8.047 1 97.44 243 ARG A O 1
ATOM 1992 N N . VAL A 1 244 ? 25.625 8.773 8.227 1 97.25 244 VAL A N 1
ATOM 1993 C CA . VAL A 1 244 ? 26.5 8.008 7.352 1 97.25 244 VAL A CA 1
ATOM 1994 C C . VAL A 1 244 ? 26.297 8.445 5.902 1 97.25 244 VAL A C 1
ATOM 1996 O O . VAL A 1 244 ? 27.266 8.602 5.152 1 97.25 244 VAL A O 1
ATOM 1999 N N . LEU A 1 245 ? 25.094 8.664 5.535 1 98 245 LEU A N 1
ATOM 2000 C CA . LEU A 1 245 ? 24.781 8.906 4.133 1 98 245 LEU A CA 1
ATOM 2001 C C . LEU A 1 245 ? 25.047 10.367 3.766 1 98 245 LEU A C 1
ATOM 2003 O O . LEU A 1 245 ? 25.125 10.703 2.582 1 98 245 LEU A O 1
ATOM 2007 N N . ASP A 1 246 ? 25.203 11.188 4.773 1 96.62 246 ASP A N 1
ATOM 2008 C CA . ASP A 1 246 ? 25.438 12.609 4.539 1 96.62 246 ASP A CA 1
ATOM 2009 C C . ASP A 1 246 ? 26.766 12.828 3.801 1 96.62 246 ASP A C 1
ATOM 2011 O O . ASP A 1 246 ? 26.953 13.859 3.148 1 96.62 246 ASP A O 1
ATOM 2015 N N . ASN A 1 247 ? 27.609 11.875 3.814 1 96 247 ASN A N 1
ATOM 2016 C CA . ASN A 1 247 ? 28.906 11.961 3.152 1 96 247 ASN A CA 1
ATOM 2017 C C . ASN A 1 247 ? 28.781 11.773 1.645 1 96 247 ASN A C 1
ATOM 2019 O O . ASN A 1 247 ? 29.625 12.227 0.883 1 96 247 ASN A O 1
ATOM 2023 N N . ASP A 1 248 ? 27.734 11.188 1.225 1 97.5 248 ASP A N 1
ATOM 2024 C CA . ASP A 1 248 ? 27.672 10.727 -0.158 1 97.5 248 ASP A CA 1
ATOM 2025 C C . ASP A 1 248 ? 26.453 11.281 -0.877 1 97.5 248 ASP A C 1
ATOM 2027 O O . ASP A 1 248 ? 26.391 11.281 -2.109 1 97.5 248 ASP A O 1
ATOM 2031 N N . TYR A 1 249 ? 25.469 11.742 -0.025 1 98.44 249 TYR A N 1
ATOM 2032 C CA . TYR A 1 249 ? 24.203 12.156 -0.621 1 98.44 249 TYR A CA 1
ATOM 2033 C C . TYR A 1 249 ? 23.75 13.5 -0.063 1 98.44 249 TYR A C 1
ATOM 2035 O O . TYR A 1 249 ? 24.094 13.859 1.065 1 98.44 249 TYR A O 1
ATOM 2043 N N . LYS A 1 250 ? 22.953 14.242 -0.921 1 98.06 250 LYS A N 1
ATOM 2044 C CA . LYS A 1 250 ? 22.281 15.469 -0.498 1 98.06 250 LYS A CA 1
ATOM 2045 C C . LYS A 1 250 ? 20.797 15.203 -0.186 1 98.06 250 LYS A C 1
ATOM 2047 O O . LYS A 1 250 ? 20.094 14.602 -0.991 1 98.06 250 LYS A O 1
ATOM 2052 N N . PHE A 1 251 ? 20.375 15.523 1.007 1 97.94 251 PHE A N 1
ATOM 2053 C CA . PHE A 1 251 ? 18.984 15.375 1.409 1 97.94 251 PHE A CA 1
ATOM 2054 C C . PHE A 1 251 ? 18.578 16.453 2.412 1 97.94 251 PHE A C 1
ATOM 2056 O O . PHE A 1 251 ? 19.453 17.109 2.992 1 97.94 251 PHE A O 1
ATOM 2063 N N . ASP A 1 252 ? 17.328 16.6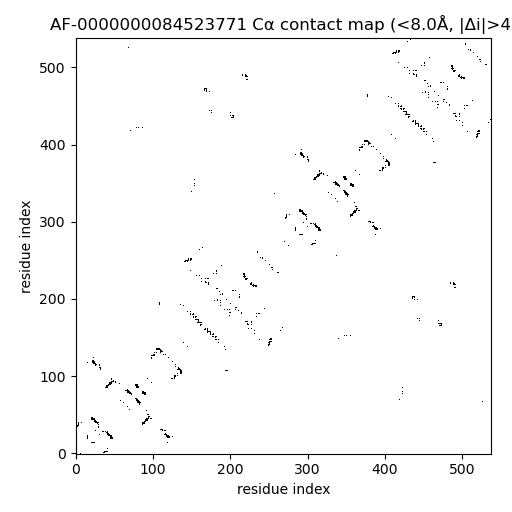72 2.578 1 97.44 252 ASP A N 1
ATOM 2064 C CA . ASP A 1 252 ? 16.781 17.844 3.256 1 97.44 252 ASP A CA 1
ATOM 2065 C C . ASP A 1 252 ? 16.875 17.703 4.773 1 97.44 252 ASP A C 1
ATOM 2067 O O . ASP A 1 252 ? 17.156 18.672 5.48 1 97.44 252 ASP A O 1
ATOM 2071 N N . ILE A 1 253 ? 16.656 16.5 5.305 1 96.75 253 ILE A N 1
ATOM 2072 C CA . ILE A 1 253 ? 16.531 16.344 6.75 1 96.75 253 ILE A CA 1
ATOM 2073 C C . ILE A 1 253 ? 17.922 16.453 7.395 1 96.75 253 ILE A C 1
ATOM 2075 O O . ILE A 1 253 ? 18.922 16.031 6.82 1 96.75 253 ILE A O 1
ATOM 2079 N N . ASN A 1 254 ? 17.938 17.125 8.531 1 94.69 254 ASN A N 1
ATOM 2080 C CA . ASN A 1 254 ? 19.188 17.25 9.273 1 94.69 254 ASN A CA 1
ATOM 2081 C C . ASN A 1 254 ? 19.016 16.828 10.734 1 94.69 254 ASN A C 1
ATOM 2083 O O . ASN A 1 254 ? 17.906 16.531 11.164 1 94.69 254 ASN A O 1
ATOM 2087 N N . LEU A 1 255 ? 20.094 16.797 11.445 1 94.25 255 LEU A N 1
ATOM 2088 C CA . LEU A 1 255 ? 20.094 16.266 12.805 1 94.25 255 LEU A CA 1
ATOM 2089 C C . LEU A 1 255 ? 19.25 17.141 13.734 1 94.25 255 LEU A C 1
ATOM 2091 O O . LEU A 1 255 ? 18.656 16.641 14.688 1 94.25 255 LEU A O 1
ATOM 2095 N N . VAL A 1 256 ? 19.203 18.391 13.484 1 95.06 256 VAL A N 1
ATOM 2096 C CA . VAL A 1 256 ? 18.406 19.297 14.289 1 95.06 256 VAL A CA 1
ATOM 2097 C C . VAL A 1 256 ? 16.922 18.922 14.18 1 95.06 256 VAL A C 1
ATOM 2099 O O . VAL A 1 256 ? 16.219 18.844 15.188 1 95.06 256 VAL A O 1
ATOM 2102 N N . PHE A 1 257 ? 16.516 18.625 12.969 1 96.25 257 PHE A N 1
ATOM 2103 C CA . PHE A 1 257 ? 15.133 18.219 12.742 1 96.25 257 PHE A CA 1
ATOM 2104 C C . PHE A 1 257 ? 14.852 16.875 13.414 1 96.25 257 PHE A C 1
ATOM 2106 O O . PHE A 1 257 ? 13.797 16.688 14.031 1 96.25 257 PHE A O 1
ATOM 2113 N N . LEU A 1 258 ? 15.773 15.969 13.336 1 96.75 258 LEU A N 1
ATOM 2114 C CA . LEU A 1 258 ? 15.602 14.648 13.93 1 96.75 258 LEU A CA 1
ATOM 2115 C C . LEU A 1 258 ? 15.508 14.75 15.453 1 96.75 258 LEU A C 1
ATOM 2117 O O . LEU A 1 258 ? 14.781 13.977 16.078 1 96.75 258 LEU A O 1
ATOM 2121 N N . LYS A 1 259 ? 16.203 15.711 16.031 1 96.19 259 LYS A N 1
ATOM 2122 C CA . LYS A 1 259 ? 16.109 15.945 17.469 1 96.19 259 LYS A CA 1
ATOM 2123 C C . LYS A 1 259 ? 14.711 16.406 17.859 1 96.19 259 LYS A C 1
ATOM 2125 O O . LYS A 1 259 ? 14.211 16.047 18.938 1 96.19 259 LYS A O 1
ATOM 2130 N N . LYS A 1 260 ? 14.094 17.156 17.031 1 96.62 260 LYS A N 1
ATOM 2131 C CA . LYS A 1 260 ? 12.711 17.562 17.25 1 96.62 260 LYS A CA 1
ATOM 2132 C C . LYS A 1 260 ? 11.781 16.359 17.312 1 96.62 260 LYS A C 1
ATOM 2134 O O . LYS A 1 260 ? 10.852 16.312 18.109 1 96.62 260 LYS A O 1
ATOM 2139 N N . LEU A 1 261 ? 12.047 15.406 16.453 1 97.56 261 LEU A N 1
ATOM 2140 C CA . LEU A 1 261 ? 11.227 14.203 16.438 1 97.56 261 LEU A CA 1
ATOM 2141 C C . LEU A 1 261 ? 11.438 13.383 17.703 1 97.56 261 LEU A C 1
ATOM 2143 O O . LEU A 1 261 ? 10.477 12.836 18.25 1 97.56 261 LEU A O 1
ATOM 2147 N N . HIS A 1 262 ? 12.703 13.344 18.156 1 97 262 HIS A N 1
ATOM 2148 C CA . HIS A 1 262 ? 12.984 12.664 19.422 1 97 262 HIS A CA 1
ATOM 2149 C C . HIS A 1 262 ? 12.211 13.305 20.562 1 97 262 HIS A C 1
ATOM 2151 O O . HIS A 1 262 ? 11.633 12.602 21.406 1 97 262 HIS A O 1
ATOM 2157 N N . SER A 1 263 ? 12.164 14.578 20.594 1 96.75 263 SER A N 1
ATOM 2158 C CA . SER A 1 263 ? 11.438 15.297 21.625 1 96.75 263 SER A CA 1
ATOM 2159 C C . SER A 1 263 ? 9.938 15.055 21.516 1 96.75 263 SER A C 1
ATOM 2161 O O . SER A 1 263 ? 9.25 14.938 22.531 1 96.75 263 SER A O 1
ATOM 2163 N N . HIS A 1 264 ? 9.477 14.961 20.328 1 96.25 264 HIS A N 1
ATOM 2164 C CA . HIS A 1 264 ? 8.055 14.773 20.078 1 96.25 264 HIS A CA 1
ATOM 2165 C C . HIS A 1 264 ? 7.562 13.453 20.672 1 96.25 264 HIS A C 1
ATOM 2167 O O . HIS A 1 264 ? 6.527 13.422 21.344 1 96.25 264 HIS A O 1
ATOM 2173 N N . ILE A 1 265 ? 8.289 12.367 20.422 1 94.62 265 ILE A N 1
ATOM 2174 C CA . ILE A 1 265 ? 7.832 11.07 20.906 1 94.62 265 ILE A CA 1
ATOM 2175 C C . ILE A 1 265 ? 8.086 10.953 22.406 1 94.62 265 ILE A C 1
ATOM 2177 O O . ILE A 1 265 ? 7.359 10.258 23.109 1 94.62 265 ILE A O 1
ATOM 2181 N N . ALA A 1 266 ? 9.062 11.656 22.984 1 91.5 266 ALA A N 1
ATOM 2182 C CA . ALA A 1 266 ? 9.367 11.641 24.406 1 91.5 266 ALA A CA 1
ATOM 2183 C C . ALA A 1 266 ? 8.305 12.391 25.203 1 91.5 266 ALA A C 1
ATOM 2185 O O . ALA A 1 266 ? 7.988 12.016 26.328 1 91.5 266 ALA A O 1
ATOM 2186 N N . SER A 1 267 ? 7.742 13.43 24.703 1 84.75 267 SER A N 1
ATOM 2187 C CA . SER A 1 267 ? 6.805 14.305 25.391 1 84.75 267 SER A CA 1
ATOM 2188 C C . SER A 1 267 ? 5.426 13.664 25.516 1 84.75 267 SER A C 1
ATOM 2190 O O . SER A 1 267 ? 4.602 14.094 26.312 1 84.75 267 SER A O 1
ATOM 2192 N N . ASN A 1 268 ? 5.125 12.672 24.797 1 72.94 268 ASN A N 1
ATOM 2193 C CA . ASN A 1 268 ? 3.801 12.062 24.797 1 72.94 268 ASN A CA 1
ATOM 2194 C C . ASN A 1 268 ? 3.834 10.656 25.406 1 72.94 268 ASN A C 1
ATOM 2196 O O . ASN A 1 268 ? 2.949 9.844 25.141 1 72.94 268 ASN A O 1
ATOM 2200 N N . SER A 1 269 ? 5.051 10.414 26 1 67.06 269 SER A N 1
ATOM 2201 C CA . SER A 1 269 ? 5.148 9.133 26.688 1 67.06 269 SER A CA 1
ATOM 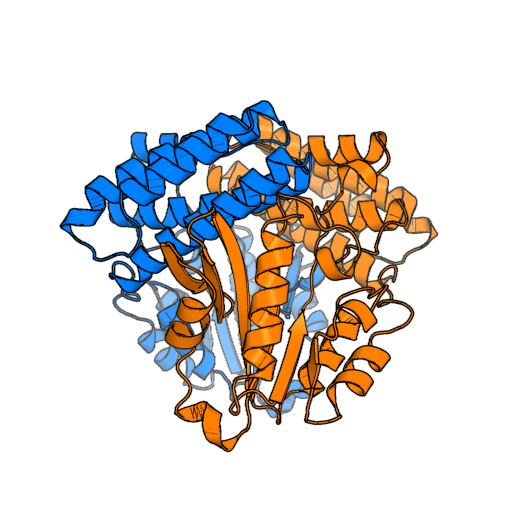2202 C C . SER A 1 269 ? 4.633 9.234 28.125 1 67.06 269 SER A C 1
ATOM 2204 O O . SER A 1 269 ? 4.719 10.297 28.734 1 67.06 269 SER A O 1
ATOM 2206 N N . MET B 1 1 ? -7.504 27.266 21.594 1 89.75 1 MET B N 1
ATOM 2207 C CA . MET B 1 1 ? -7.535 27.062 20.141 1 89.75 1 MET B CA 1
ATOM 2208 C C . MET B 1 1 ? -6.348 26.219 19.688 1 89.75 1 MET B C 1
ATOM 2210 O O . MET B 1 1 ? -5.211 26.484 20.094 1 89.75 1 MET B O 1
ATOM 2214 N N . LEU B 1 2 ? -6.668 25.234 18.859 1 94.62 2 LEU B N 1
ATOM 2215 C CA . LEU B 1 2 ? -5.582 24.391 18.359 1 94.62 2 LEU B CA 1
ATOM 2216 C C . LEU B 1 2 ? -4.734 25.156 17.344 1 94.62 2 LEU B C 1
ATOM 2218 O O . LEU B 1 2 ? -5.234 26.047 16.672 1 94.62 2 LEU B O 1
ATOM 2222 N N . VAL B 1 3 ? -3.482 24.781 17.359 1 96.06 3 VAL B N 1
ATOM 2223 C CA . VAL B 1 3 ? -2.574 25.391 16.375 1 96.06 3 VAL B CA 1
ATOM 2224 C C . VAL B 1 3 ? -3.117 25.188 14.969 1 96.06 3 VAL B C 1
ATOM 2226 O O . VAL B 1 3 ? -2.99 26.062 14.117 1 96.06 3 VAL B O 1
ATOM 2229 N N . GLN B 1 4 ? -3.729 24.078 14.742 1 97.75 4 GLN B N 1
ATOM 2230 C CA . GLN B 1 4 ? -4.305 23.766 13.438 1 97.75 4 GLN B CA 1
ATOM 2231 C C . GLN B 1 4 ? -5.387 24.766 13.055 1 97.75 4 GLN B C 1
ATOM 2233 O O . GLN B 1 4 ? -5.484 25.172 11.898 1 97.75 4 GLN B O 1
ATOM 2238 N N . GLU B 1 5 ? -6.164 25.125 13.992 1 97.19 5 GLU B N 1
ATOM 2239 C CA . GLU B 1 5 ? -7.23 26.094 13.734 1 97.19 5 GLU B CA 1
ATOM 2240 C C . GLU B 1 5 ? -6.664 27.453 13.32 1 97.19 5 GLU B C 1
ATOM 2242 O O . GLU B 1 5 ? -7.23 28.125 12.461 1 97.19 5 GLU B O 1
ATOM 2247 N N . LYS B 1 6 ? -5.637 27.781 13.93 1 97.19 6 LYS B N 1
ATOM 2248 C CA . LYS B 1 6 ? -4.953 29 13.539 1 97.19 6 LYS B CA 1
ATOM 2249 C C . LYS B 1 6 ? -4.422 28.906 12.109 1 97.19 6 LYS B C 1
ATOM 2251 O O . LYS B 1 6 ? -4.555 29.844 11.328 1 97.19 6 LYS B O 1
ATOM 2256 N N . LEU B 1 7 ? -3.803 27.781 11.781 1 97.81 7 LEU B N 1
ATOM 2257 C CA . LEU B 1 7 ? -3.291 27.562 10.438 1 97.81 7 LEU B CA 1
ATOM 2258 C C . LEU B 1 7 ? -4.418 27.625 9.406 1 97.81 7 LEU B C 1
ATOM 2260 O O . LEU B 1 7 ? -4.266 28.25 8.352 1 97.81 7 LEU B O 1
ATOM 2264 N N . ILE B 1 8 ? -5.484 27 9.719 1 98.06 8 ILE B N 1
ATOM 2265 C CA . ILE B 1 8 ? -6.641 26.969 8.828 1 98.06 8 ILE B CA 1
ATOM 2266 C C . ILE B 1 8 ? -7.129 28.406 8.578 1 98.06 8 ILE B C 1
ATOM 2268 O O . ILE B 1 8 ? -7.41 28.781 7.438 1 98.06 8 ILE B O 1
ATOM 2272 N N . LYS B 1 9 ? -7.219 29.172 9.656 1 97.62 9 LYS B N 1
ATOM 2273 C CA . LYS B 1 9 ? -7.637 30.562 9.523 1 97.62 9 LYS B CA 1
ATOM 2274 C C . LYS B 1 9 ? -6.664 31.344 8.648 1 97.62 9 LYS B C 1
ATOM 2276 O O . LYS B 1 9 ? -7.086 32.125 7.781 1 97.62 9 LYS B O 1
ATOM 2281 N N . MET B 1 10 ? -5.43 31.141 8.844 1 97.94 10 MET B N 1
ATOM 2282 C CA . MET B 1 10 ? -4.402 31.844 8.07 1 97.94 10 MET B CA 1
ATOM 2283 C C . MET B 1 10 ? -4.488 31.469 6.598 1 97.94 10 MET B C 1
ATOM 2285 O O . MET B 1 10 ? -4.34 32.312 5.727 1 97.94 10 MET B O 1
ATOM 2289 N N . ILE B 1 11 ? -4.672 30.219 6.297 1 98.38 11 ILE B N 1
ATOM 2290 C CA . ILE B 1 11 ? -4.766 29.734 4.922 1 98.38 11 ILE B CA 1
ATOM 2291 C C . ILE B 1 11 ? -5.996 30.344 4.246 1 98.38 11 ILE B C 1
ATOM 2293 O O . ILE B 1 11 ? -5.922 30.797 3.104 1 98.38 11 ILE B O 1
ATOM 2297 N N . LYS B 1 12 ? -7.066 30.344 4.969 1 98.5 12 LYS B N 1
ATOM 2298 C CA . LYS B 1 12 ? -8.273 30.953 4.43 1 98.5 12 LYS B CA 1
ATOM 2299 C C . LYS B 1 12 ? -8.039 32.438 4.09 1 98.5 12 LYS B C 1
ATOM 2301 O O . LYS B 1 12 ? -8.375 32.875 2.99 1 98.5 12 LYS B O 1
ATOM 2306 N N . GLU B 1 13 ? -7.504 33.125 5.008 1 98.44 13 GLU B N 1
ATOM 2307 C CA . GLU B 1 13 ? -7.223 34.562 4.805 1 98.44 13 GLU B CA 1
ATOM 2308 C C . GLU B 1 13 ? -6.285 34.781 3.621 1 98.44 13 GLU B C 1
ATOM 2310 O O . GLU B 1 13 ? -6.492 35.688 2.812 1 98.44 13 GLU B O 1
ATOM 2315 N N . LYS B 1 14 ? -5.285 33.938 3.559 1 98.19 14 LYS B N 1
ATOM 2316 C CA . LYS B 1 14 ? -4.348 34.062 2.445 1 98.19 14 LYS B CA 1
ATOM 2317 C C . LYS B 1 14 ? -5.039 33.812 1.111 1 98.19 14 LYS B C 1
ATOM 2319 O O . LYS B 1 14 ? -4.742 34.469 0.11 1 98.19 14 LYS B O 1
ATOM 2324 N N . CYS B 1 15 ? -5.844 32.781 1.096 1 98.44 15 CYS B N 1
ATOM 2325 C CA . CYS B 1 15 ? -6.609 32.5 -0.115 1 98.44 15 CYS B CA 1
ATOM 2326 C C . CYS B 1 15 ? -7.461 33.719 -0.51 1 98.44 15 CYS B C 1
ATOM 2328 O O . CYS B 1 15 ? -7.543 34.062 -1.689 1 98.44 15 CYS B O 1
ATOM 2330 N N . GLU B 1 16 ? -8.047 34.375 0.454 1 98.19 16 GLU B N 1
ATOM 2331 C CA . GLU B 1 16 ? -8.906 35.531 0.209 1 98.19 16 GLU B CA 1
ATOM 2332 C C . GLU B 1 16 ? -8.086 36.719 -0.308 1 98.19 16 GLU B C 1
ATOM 2334 O O . GLU B 1 16 ? -8.578 37.531 -1.116 1 98.19 16 GLU B O 1
ATOM 2339 N N . ASP B 1 17 ? -6.902 36.781 0.081 1 97.88 17 ASP B N 1
ATOM 2340 C CA . ASP B 1 17 ? -6.07 37.938 -0.221 1 97.88 17 ASP B CA 1
ATOM 2341 C C . ASP B 1 17 ? -5.297 37.75 -1.522 1 97.88 17 ASP B C 1
ATOM 2343 O O . ASP B 1 17 ? -4.879 38.719 -2.156 1 97.88 17 ASP B O 1
ATOM 2347 N N . ASP B 1 18 ? -5.027 36.531 -1.849 1 98 18 ASP B N 1
ATOM 2348 C CA . ASP B 1 18 ? -4.215 36.219 -3.023 1 98 18 ASP B CA 1
ATOM 2349 C C . ASP B 1 18 ? -5.07 36.188 -4.289 1 98 18 ASP B C 1
ATOM 2351 O O . ASP B 1 18 ? -5.891 35.281 -4.477 1 98 18 ASP B O 1
ATOM 2355 N N . PRO B 1 19 ? -4.836 37.094 -5.188 1 97.06 19 PRO B N 1
ATOM 2356 C CA . PRO B 1 19 ? -5.688 37.188 -6.379 1 97.06 19 PRO B CA 1
ATOM 2357 C C . PRO B 1 19 ? -5.555 36 -7.305 1 97.06 19 PRO B C 1
ATOM 2359 O O . PRO B 1 19 ? -6.41 35.781 -8.172 1 97.06 19 PRO B O 1
ATOM 2362 N N . SER B 1 20 ? -4.531 35.25 -7.141 1 98.19 20 SER B N 1
ATOM 2363 C CA . SER B 1 20 ? -4.344 34.094 -8.016 1 98.19 20 SER B CA 1
ATOM 2364 C C . SER B 1 20 ? -5.246 32.938 -7.605 1 98.19 20 SER B C 1
ATOM 2366 O O . SER B 1 20 ? -5.453 31.984 -8.375 1 98.19 20 SER B O 1
ATOM 2368 N N . ILE B 1 21 ? -5.75 32.938 -6.398 1 98.69 21 ILE B N 1
ATOM 2369 C CA . ILE B 1 21 ? -6.551 31.844 -5.867 1 98.69 21 ILE B CA 1
ATOM 2370 C C . ILE B 1 21 ? -8.023 32.094 -6.172 1 98.69 21 ILE B C 1
ATOM 2372 O O . ILE B 1 21 ? -8.531 33.188 -5.969 1 98.69 21 ILE B O 1
ATOM 2376 N N . SER B 1 22 ? -8.664 31.078 -6.68 1 98.75 22 SER B N 1
ATOM 2377 C CA . SER B 1 22 ? -10.07 31.219 -7.035 1 98.75 22 SER B CA 1
ATOM 2378 C C . SER B 1 22 ? -10.969 30.484 -6.047 1 98.75 22 SER B C 1
ATOM 2380 O O . SER B 1 22 ? -12.125 30.875 -5.844 1 98.75 22 SER B O 1
ATOM 2382 N N . ALA B 1 23 ? -10.438 29.406 -5.496 1 98.88 23 ALA B N 1
ATOM 2383 C CA . ALA B 1 23 ? -11.227 28.641 -4.539 1 98.88 23 ALA B CA 1
ATOM 2384 C C . ALA B 1 23 ? -10.328 27.812 -3.623 1 98.88 23 ALA B C 1
ATOM 2386 O O . ALA B 1 23 ? -9.18 27.531 -3.959 1 98.88 23 ALA B O 1
ATOM 2387 N N . CYS B 1 24 ? -10.875 27.469 -2.49 1 98.88 24 CYS B N 1
ATOM 2388 C CA . CYS B 1 24 ? -10.164 26.672 -1.505 1 98.88 24 CYS B CA 1
ATOM 2389 C C . CYS B 1 24 ? -11.133 25.859 -0.654 1 98.88 24 CYS B C 1
ATOM 2391 O O . CYS B 1 24 ? -12.164 26.375 -0.221 1 98.88 24 CYS B O 1
ATOM 2393 N N . MET B 1 25 ? -10.852 24.625 -0.519 1 98.88 25 MET B N 1
ATOM 2394 C CA . MET B 1 25 ? -11.562 23.781 0.427 1 98.88 25 MET B CA 1
ATOM 2395 C C . MET B 1 25 ? -10.586 23.016 1.314 1 98.88 25 MET B C 1
ATOM 2397 O O . MET B 1 25 ? -9.438 22.781 0.93 1 98.88 25 MET B O 1
ATOM 2401 N N . MET B 1 26 ? -11.031 22.734 2.475 1 98.56 26 MET B N 1
ATOM 2402 C CA . MET B 1 26 ? -10.305 21.812 3.35 1 98.56 26 MET B CA 1
ATOM 2403 C C . MET B 1 26 ? -11.031 20.484 3.467 1 98.56 26 MET B C 1
ATOM 2405 O O . MET B 1 26 ? -12.219 20.391 3.152 1 98.56 26 MET B O 1
ATOM 2409 N N . TYR B 1 27 ? -10.336 19.438 3.781 1 97.25 27 TYR B N 1
ATOM 2410 C CA . TYR B 1 27 ? -10.891 18.125 4.051 1 97.25 27 TYR B CA 1
ATOM 2411 C C . TYR B 1 27 ? -10.125 17.422 5.168 1 97.25 27 TYR B C 1
ATOM 2413 O O . TYR B 1 27 ? -9.195 18 5.738 1 97.25 27 TYR B O 1
ATOM 2421 N N . GLY B 1 28 ? -10.648 16.281 5.621 1 94.56 28 GLY B N 1
ATOM 2422 C CA . GLY B 1 28 ? -9.992 15.562 6.699 1 94.56 28 GLY B CA 1
ATOM 2423 C C . GLY B 1 28 ? -10.742 15.648 8.016 1 94.56 28 GLY B C 1
ATOM 2424 O O . GLY B 1 28 ? -11.953 15.859 8.031 1 94.56 28 GLY B O 1
ATOM 2425 N N . SER B 1 29 ? -10.016 15.484 9.055 1 95 29 SER B N 1
ATOM 2426 C CA . SER B 1 29 ? -10.594 15.266 10.375 1 95 29 SER B CA 1
ATOM 2427 C C . SER B 1 29 ? -11.336 16.5 10.867 1 95 29 SER B C 1
ATOM 2429 O O . SER B 1 29 ? -12.375 16.391 11.531 1 95 29 SER B O 1
ATOM 2431 N N . PHE B 1 30 ? -10.875 17.672 10.562 1 96.19 30 PHE B N 1
ATOM 2432 C CA . PHE B 1 30 ? -11.508 18.891 11.062 1 96.19 30 PHE B CA 1
ATOM 2433 C C . PHE B 1 30 ? -12.891 19.078 10.445 1 96.19 30 PHE B C 1
ATOM 2435 O O . PHE B 1 30 ? -13.805 19.594 11.094 1 96.19 30 PHE B O 1
ATOM 2442 N N . THR B 1 31 ? -13.07 18.656 9.219 1 96.69 31 THR B N 1
ATOM 2443 C CA . THR B 1 31 ? -14.352 18.812 8.547 1 96.69 31 THR B CA 1
ATOM 2444 C C . THR B 1 31 ? -15.328 17.719 8.977 1 96.69 31 THR B C 1
ATOM 2446 O O . THR B 1 31 ? -16.531 17.797 8.688 1 96.69 31 THR B O 1
ATOM 2449 N N . LYS B 1 32 ? -14.859 16.719 9.695 1 92.75 32 LYS B N 1
ATOM 2450 C CA . LYS B 1 32 ? -15.695 15.609 10.148 1 92.75 32 LYS B CA 1
ATOM 2451 C C . LYS B 1 32 ? -15.984 15.719 11.648 1 92.75 32 LYS B C 1
ATOM 2453 O O . LYS B 1 32 ? -16.594 14.812 12.234 1 92.75 32 LYS B O 1
ATOM 2458 N N . GLY B 1 33 ? -15.438 16.781 12.195 1 92 33 GLY B N 1
ATOM 2459 C CA . GLY B 1 33 ? -15.633 16.953 13.625 1 92 33 GLY B CA 1
ATOM 2460 C C . GLY B 1 33 ? -14.719 16.094 14.469 1 92 33 GLY B C 1
ATOM 2461 O O . GLY B 1 33 ? -15.016 15.812 15.633 1 92 33 GLY B O 1
ATOM 2462 N N . GLU B 1 34 ? -13.672 15.617 13.922 1 93.44 34 GLU B N 1
ATOM 2463 C CA . GLU B 1 34 ? -12.773 14.688 14.602 1 93.44 34 GLU B CA 1
ATOM 2464 C C . GLU B 1 34 ? -11.406 15.32 14.852 1 93.44 34 GLU B C 1
ATOM 2466 O O . GLU B 1 34 ? -10.477 14.648 15.289 1 93.44 34 GLU B O 1
ATOM 2471 N N . GLY B 1 35 ? -11.32 16.594 14.578 1 95.88 35 GLY B N 1
ATOM 2472 C CA . GLY B 1 35 ? -10.039 17.266 14.727 1 95.88 35 GLY B CA 1
ATOM 2473 C C . GLY B 1 35 ? -9.555 17.312 16.156 1 95.88 35 GLY B C 1
ATOM 2474 O O . GLY B 1 35 ? -10.336 17.516 17.078 1 95.88 35 GLY B O 1
ATOM 2475 N N . ASP B 1 36 ? -8.25 17.016 16.312 1 97.06 36 ASP B N 1
ATOM 2476 C CA . ASP B 1 36 ? -7.598 17.109 17.609 1 97.06 36 ASP B CA 1
ATOM 2477 C C . ASP B 1 36 ? -6.145 17.562 17.469 1 97.06 36 ASP B C 1
ATOM 2479 O O . ASP B 1 36 ? -5.727 17.984 16.391 1 97.06 36 ASP B O 1
ATOM 2483 N N . LYS B 1 37 ? -5.375 17.578 18.547 1 96.44 37 LYS B N 1
ATOM 2484 C CA . LYS B 1 37 ? -4.027 18.141 18.562 1 96.44 37 LYS B CA 1
ATOM 2485 C C . LYS B 1 37 ? -3.076 17.297 17.719 1 96.44 37 LYS B C 1
ATOM 2487 O O . LYS B 1 37 ? -1.959 17.719 17.422 1 96.44 37 LYS B O 1
ATOM 2492 N N . TYR B 1 38 ? -3.504 16.078 17.234 1 96.75 38 TYR B N 1
ATOM 2493 C CA . TYR B 1 38 ? -2.664 15.188 16.453 1 96.75 38 TYR B CA 1
ATOM 2494 C C . TYR B 1 38 ? -3.047 15.234 14.977 1 96.75 38 TYR B C 1
ATOM 2496 O O . TYR B 1 38 ? -2.418 14.578 14.141 1 96.75 38 TYR B O 1
ATOM 2504 N N . SER B 1 39 ? -4.059 16.047 14.633 1 97.75 39 SER B N 1
ATOM 2505 C CA . SER B 1 39 ? -4.625 16.047 13.289 1 97.75 39 SER B CA 1
ATOM 2506 C C . SER B 1 39 ? -3.773 16.875 12.328 1 97.75 39 SER B C 1
ATOM 2508 O O . SER B 1 39 ? -3.205 17.891 12.711 1 97.75 39 SER B O 1
ATOM 2510 N N . ASP B 1 40 ? -3.748 16.406 11.102 1 97.62 40 ASP B N 1
ATOM 2511 C CA . ASP B 1 40 ? -3.17 17.172 10 1 97.62 40 ASP B CA 1
ATOM 2512 C C . ASP B 1 40 ? -4.172 18.188 9.453 1 97.62 40 ASP B C 1
ATOM 2514 O O . ASP B 1 40 ? -5.324 18.234 9.883 1 97.62 40 ASP B O 1
ATOM 2518 N N . VAL B 1 41 ? -3.678 19.047 8.633 1 98.12 41 VAL B N 1
ATOM 2519 C CA . VAL B 1 41 ? -4.543 19.953 7.883 1 98.12 41 VAL B CA 1
ATOM 2520 C C . VAL B 1 41 ? -4.391 19.688 6.387 1 98.12 41 VAL B C 1
ATOM 2522 O O . VAL B 1 41 ? -3.277 19.469 5.898 1 98.12 41 VAL B O 1
ATOM 2525 N N . GLU B 1 42 ? -5.465 19.594 5.609 1 98.19 42 GLU B N 1
ATOM 2526 C CA . GLU B 1 42 ? -5.43 19.203 4.203 1 98.19 42 GLU B CA 1
ATOM 2527 C C . GLU B 1 42 ? -6.309 20.109 3.354 1 98.19 42 GLU B C 1
ATOM 2529 O O . GLU B 1 42 ? -7.453 20.391 3.715 1 98.19 42 GLU B O 1
ATOM 2534 N N . PHE B 1 43 ? -5.758 20.531 2.18 1 98.75 43 PHE B N 1
ATOM 2535 C CA . PHE B 1 43 ? -6.469 21.531 1.397 1 98.75 43 PHE B CA 1
ATOM 2536 C C . PHE B 1 43 ? -6.371 21.219 -0.093 1 98.75 43 PHE B C 1
ATOM 2538 O O . PHE B 1 43 ? -5.363 20.688 -0.557 1 98.75 43 PHE B O 1
ATOM 2545 N N . TYR B 1 44 ? -7.41 21.484 -0.772 1 98.75 44 TYR B N 1
ATOM 2546 C CA . TYR B 1 44 ? -7.387 21.734 -2.209 1 98.75 44 TYR B CA 1
ATOM 2547 C C . TYR B 1 44 ? -7.496 23.234 -2.498 1 98.75 44 TYR B C 1
ATOM 2549 O O . TYR B 1 44 ? -8.438 23.891 -2.043 1 98.75 44 TYR B O 1
ATOM 2557 N N . ILE B 1 45 ? -6.578 23.703 -3.176 1 98.81 45 ILE B N 1
ATOM 2558 C CA . ILE B 1 45 ? -6.516 25.109 -3.527 1 98.81 45 ILE B CA 1
ATOM 2559 C C . ILE B 1 45 ? -6.516 25.266 -5.047 1 98.81 45 ILE B C 1
ATOM 2561 O O . ILE B 1 45 ? -5.629 24.734 -5.73 1 98.81 45 ILE B O 1
ATOM 2565 N N . PHE B 1 46 ? -7.539 25.953 -5.523 1 98.81 46 PHE B N 1
ATOM 2566 C CA . PHE B 1 46 ? -7.699 26.125 -6.961 1 98.81 46 PHE B CA 1
ATOM 2567 C C . PHE B 1 46 ? -7.219 27.516 -7.398 1 98.81 46 PHE B C 1
ATOM 2569 O O . PHE B 1 46 ? -7.594 28.516 -6.801 1 98.81 46 PHE B O 1
ATOM 2576 N N . LEU B 1 47 ? -6.445 27.531 -8.414 1 98.81 47 LEU B N 1
ATOM 2577 C CA . LEU B 1 47 ? -5.871 28.75 -8.969 1 98.81 47 LEU B CA 1
ATOM 2578 C C . LEU B 1 47 ? -6.609 29.172 -10.234 1 98.81 47 LEU B C 1
ATOM 2580 O O . LEU B 1 47 ? -7.09 28.328 -10.984 1 98.81 47 LEU B O 1
ATOM 2584 N N . LYS B 1 48 ? -6.656 30.484 -10.422 1 98.5 48 LYS B N 1
ATOM 2585 C CA . LYS B 1 48 ? -7.059 30.953 -11.742 1 98.5 48 LYS B CA 1
ATOM 2586 C C . LYS B 1 48 ? -6.148 30.375 -12.828 1 98.5 48 LYS B C 1
ATOM 2588 O O . LYS B 1 48 ? -4.934 30.297 -12.641 1 98.5 48 LYS B O 1
ATOM 2593 N N . ASN B 1 49 ? -6.781 30.016 -13.93 1 97.94 49 ASN B N 1
ATOM 2594 C CA . ASN B 1 49 ? -6.066 29.281 -14.969 1 97.94 49 ASN B CA 1
ATOM 2595 C C . ASN B 1 49 ? -4.836 30.047 -15.453 1 97.94 49 ASN B C 1
ATOM 2597 O O . ASN B 1 49 ? -3.791 29.453 -15.711 1 97.94 49 ASN B O 1
ATOM 2601 N N . GLU B 1 50 ? -4.887 31.328 -15.484 1 97.19 50 GLU B N 1
ATOM 2602 C CA . GLU B 1 50 ? -3.818 32.156 -16.047 1 97.19 50 GLU B CA 1
ATOM 2603 C C . GLU B 1 50 ? -2.604 32.188 -15.125 1 97.19 50 GLU B C 1
ATOM 2605 O O . GLU B 1 50 ? -1.515 32.594 -15.547 1 97.19 50 GLU B O 1
ATOM 2610 N N . TRP B 1 51 ? -2.781 31.688 -13.891 1 97.12 51 TRP B N 1
ATOM 2611 C CA . TRP B 1 51 ? -1.703 31.797 -12.914 1 97.12 51 TRP B CA 1
ATOM 2612 C C . TRP B 1 51 ? -0.99 30.469 -12.727 1 97.12 51 TRP B C 1
ATOM 2614 O O . TRP B 1 51 ? 0.056 30.406 -12.078 1 97.12 51 TRP B O 1
ATOM 2624 N N . ILE B 1 52 ? -1.47 29.391 -13.312 1 96.06 52 ILE B N 1
ATOM 2625 C CA . ILE B 1 52 ? -1.024 28.031 -13.016 1 96.06 52 ILE B CA 1
ATOM 2626 C C . ILE B 1 52 ? 0.457 27.891 -13.352 1 96.06 52 ILE B C 1
ATOM 2628 O O . ILE B 1 52 ? 1.217 27.281 -12.594 1 96.06 52 ILE B O 1
ATOM 2632 N N . GLN B 1 53 ? 0.894 28.391 -14.422 1 94.81 53 GLN B N 1
ATOM 2633 C CA . GLN B 1 53 ? 2.262 28.203 -14.891 1 94.81 53 GLN B CA 1
ATOM 2634 C C . GLN B 1 53 ? 3.248 29.016 -14.062 1 94.81 53 GLN B C 1
ATOM 2636 O O . GLN B 1 53 ? 4.398 28.609 -13.875 1 94.81 53 GLN B O 1
ATOM 2641 N N . GLN B 1 54 ? 2.836 30.078 -13.453 1 95.62 54 GLN B N 1
ATOM 2642 C CA . GLN B 1 54 ? 3.742 30.984 -12.758 1 95.62 54 GLN B CA 1
ATOM 2643 C C . GLN B 1 54 ? 3.684 30.766 -11.242 1 95.62 54 GLN B C 1
ATOM 2645 O O . GLN B 1 54 ? 4.551 31.25 -10.508 1 95.62 54 GLN B O 1
ATOM 2650 N N . PHE B 1 55 ? 2.727 30.078 -10.836 1 97 55 PHE B N 1
ATOM 2651 C CA . PHE B 1 55 ? 2.482 29.938 -9.406 1 97 55 PHE B CA 1
ATOM 2652 C C . PHE B 1 55 ? 3.574 29.094 -8.75 1 97 55 PHE B C 1
ATOM 2654 O O . PHE B 1 55 ? 3.938 28.031 -9.266 1 97 55 PHE B O 1
ATOM 2661 N N . LYS B 1 56 ? 4.148 29.562 -7.668 1 96.12 56 LYS B N 1
ATOM 2662 C CA . LYS B 1 56 ? 5.148 28.859 -6.867 1 96.12 56 LYS B CA 1
ATOM 2663 C C . LYS B 1 56 ? 4.586 28.469 -5.504 1 96.12 56 LYS B C 1
ATOM 2665 O O . LYS B 1 56 ? 4.602 29.281 -4.57 1 96.12 56 LYS B O 1
ATOM 2670 N N . SER B 1 57 ? 4.16 27.219 -5.418 1 97.31 57 SER B N 1
ATOM 2671 C CA . SER B 1 57 ? 3.5 26.734 -4.211 1 97.31 57 SER B CA 1
ATOM 2672 C C . SER B 1 57 ? 4.406 26.875 -2.992 1 97.31 57 SER B C 1
ATOM 2674 O O . SER B 1 57 ? 3.932 27.172 -1.893 1 97.31 57 SER B O 1
ATOM 2676 N N . GLN B 1 58 ? 5.691 26.672 -3.164 1 96.62 58 GLN B N 1
ATOM 2677 C CA . GLN B 1 58 ? 6.637 26.75 -2.059 1 96.62 58 GLN B CA 1
ATOM 2678 C C . GLN B 1 58 ? 6.59 28.125 -1.399 1 96.62 58 GLN B C 1
ATOM 2680 O O . GLN B 1 58 ? 6.562 28.234 -0.172 1 96.62 58 GLN B O 1
ATOM 2685 N N . ASN B 1 59 ? 6.582 29.172 -2.191 1 96.69 59 ASN B N 1
ATOM 2686 C CA . ASN B 1 59 ? 6.5 30.531 -1.67 1 96.69 59 ASN B CA 1
ATOM 2687 C C . ASN B 1 59 ? 5.18 30.781 -0.946 1 96.69 59 ASN B C 1
ATOM 2689 O O . ASN B 1 59 ? 5.152 31.422 0.111 1 96.69 59 ASN B O 1
ATOM 2693 N N . TRP B 1 60 ? 4.18 30.328 -1.553 1 97.81 60 TRP B N 1
ATOM 2694 C CA . TRP B 1 60 ? 2.848 30.5 -0.979 1 97.81 60 TRP B CA 1
ATOM 2695 C C . TRP B 1 60 ? 2.756 29.844 0.396 1 97.81 60 TRP B C 1
ATOM 2697 O O . TRP B 1 60 ? 2.275 30.469 1.351 1 97.81 60 TRP B O 1
ATOM 2707 N N . ILE B 1 61 ? 3.27 28.609 0.547 1 97.75 61 ILE B N 1
ATOM 2708 C CA . ILE B 1 61 ? 3.213 27.844 1.793 1 97.75 61 ILE B CA 1
ATOM 2709 C C . ILE B 1 61 ? 4.129 28.5 2.832 1 97.75 61 ILE B C 1
ATOM 2711 O O . ILE B 1 61 ? 3.775 28.578 4.012 1 97.75 61 ILE B O 1
ATOM 2715 N N . SER B 1 62 ? 5.23 29 2.371 1 96.31 62 SER B N 1
ATOM 2716 C CA . SER B 1 62 ? 6.188 29.609 3.287 1 96.31 62 SER B CA 1
ATOM 2717 C C . SER B 1 62 ? 5.613 30.875 3.936 1 96.31 62 SER B C 1
ATOM 2719 O O . SER B 1 62 ? 6.047 31.266 5.016 1 96.31 62 SER B O 1
ATOM 2721 N N . ASP B 1 63 ? 4.66 31.484 3.311 1 96.44 63 ASP B N 1
ATOM 2722 C CA . ASP B 1 63 ? 4.031 32.688 3.822 1 96.44 63 ASP B CA 1
ATOM 2723 C C . ASP B 1 63 ? 3.049 32.375 4.945 1 96.44 63 ASP B C 1
ATOM 2725 O O . ASP B 1 63 ? 2.652 33.25 5.707 1 96.44 63 ASP B O 1
ATOM 2729 N N . ILE B 1 64 ? 2.615 31.172 4.969 1 96.81 64 ILE B N 1
ATOM 2730 C CA . ILE B 1 64 ? 1.614 30.781 5.953 1 96.81 64 ILE B CA 1
ATOM 2731 C C . ILE B 1 64 ? 2.27 30.641 7.328 1 96.81 64 ILE B C 1
ATOM 2733 O O . ILE B 1 64 ? 1.802 31.234 8.305 1 96.81 64 ILE B O 1
ATOM 2737 N N . ALA B 1 65 ? 3.275 29.844 7.414 1 96.94 65 ALA B N 1
ATOM 2738 C CA . ALA B 1 65 ? 4.012 29.578 8.648 1 96.94 65 ALA B CA 1
ATOM 2739 C C . ALA B 1 65 ? 5.367 28.953 8.352 1 96.94 65 ALA B C 1
ATOM 2741 O O . ALA B 1 65 ? 5.562 28.359 7.285 1 96.94 65 ALA B O 1
ATOM 2742 N N . PRO B 1 66 ? 6.293 29.172 9.305 1 97 66 PRO B N 1
ATOM 2743 C CA . PRO B 1 66 ? 7.574 28.484 9.117 1 97 66 PRO B CA 1
ATOM 2744 C C . PRO B 1 66 ? 7.434 26.969 9.055 1 97 66 PRO B C 1
ATOM 2746 O O . PRO B 1 66 ? 6.609 26.391 9.773 1 97 66 PRO B O 1
ATOM 2749 N N . TYR B 1 67 ? 8.211 26.359 8.141 1 97.44 67 TYR B N 1
ATOM 2750 C CA . TYR B 1 67 ? 8.188 24.891 8.055 1 97.44 67 TYR B CA 1
ATOM 2751 C C . TYR B 1 67 ? 9.602 24.328 7.984 1 97.44 67 TYR B C 1
ATOM 2753 O O . TYR B 1 67 ? 10.547 25.047 7.645 1 97.44 67 TYR B O 1
ATOM 2761 N N . ASP B 1 68 ? 9.734 23.047 8.305 1 97.25 68 ASP B N 1
ATOM 2762 C CA . ASP B 1 68 ? 11.039 22.391 8.32 1 97.25 68 ASP B CA 1
ATOM 2763 C C . ASP B 1 68 ? 11.219 21.5 7.094 1 97.25 68 ASP B C 1
ATOM 2765 O O . ASP B 1 68 ? 12.344 21.219 6.68 1 97.25 68 ASP B O 1
ATOM 2769 N N . LEU B 1 69 ? 10.102 21.047 6.566 1 97.88 69 LEU B N 1
ATOM 2770 C CA . LEU B 1 69 ? 10.164 20.141 5.418 1 97.88 69 LEU B CA 1
ATOM 2771 C C . LEU B 1 69 ? 9.031 20.422 4.445 1 97.88 69 LEU B C 1
ATOM 2773 O O . LEU B 1 69 ? 7.887 20.641 4.859 1 97.88 69 LEU B O 1
ATOM 2777 N N . LEU B 1 70 ? 9.352 20.5 3.174 1 98.19 70 LEU B N 1
ATOM 2778 C CA . LEU B 1 70 ? 8.398 20.641 2.078 1 98.19 70 LEU B CA 1
ATOM 2779 C C . LEU B 1 70 ? 8.789 19.766 0.897 1 98.19 70 LEU B C 1
ATOM 2781 O O . LEU B 1 70 ? 9.891 19.891 0.354 1 98.19 70 LEU B O 1
ATOM 2785 N N . PHE B 1 71 ? 7.895 18.781 0.543 1 98.19 71 PHE B N 1
ATOM 2786 C CA . PHE B 1 71 ? 8.242 17.844 -0.52 1 98.19 71 PHE B CA 1
ATOM 2787 C C . PHE B 1 71 ? 6.992 17.219 -1.121 1 98.19 71 PHE B C 1
ATOM 2789 O O . PHE B 1 71 ? 5.887 17.406 -0.612 1 98.19 71 PHE B O 1
ATOM 2796 N N . PHE B 1 72 ? 7.117 16.547 -2.23 1 97.88 72 PHE B N 1
ATOM 2797 C CA . PHE B 1 72 ? 6.051 15.766 -2.838 1 97.88 72 PHE B CA 1
ATOM 2798 C C . PHE B 1 72 ? 6.172 14.297 -2.455 1 97.88 72 PHE B C 1
ATOM 2800 O O . PHE B 1 72 ? 7.246 13.703 -2.588 1 97.88 72 PHE B O 1
ATOM 2807 N N . ASN B 1 73 ? 5.094 13.758 -1.961 1 97.25 73 ASN B N 1
ATOM 2808 C CA . ASN B 1 73 ? 5.133 12.352 -1.57 1 97.25 73 ASN B CA 1
ATOM 2809 C C . ASN B 1 73 ? 4.883 11.438 -2.762 1 97.25 73 ASN B C 1
ATOM 2811 O O . ASN B 1 73 ? 4.906 11.883 -3.91 1 97.25 73 ASN B O 1
ATOM 2815 N N . GLU B 1 74 ? 4.734 10.117 -2.539 1 92.69 74 GLU B N 1
ATOM 2816 C CA . GLU B 1 74 ? 4.637 9.109 -3.59 1 92.69 74 GLU B CA 1
ATOM 2817 C C . GLU B 1 74 ? 3.342 9.266 -4.383 1 92.69 74 GLU B C 1
ATOM 2819 O O . GLU B 1 74 ? 3.211 8.719 -5.48 1 92.69 74 GLU B O 1
ATOM 2824 N N . TYR B 1 75 ? 2.445 10.016 -3.854 1 93.25 75 TYR B N 1
ATOM 2825 C CA . TYR B 1 75 ? 1.179 10.25 -4.535 1 93.25 75 TYR B CA 1
ATOM 2826 C C . TYR B 1 75 ? 1.177 11.609 -5.219 1 93.25 75 TYR B C 1
ATOM 2828 O O . TYR B 1 75 ? 0.123 12.109 -5.629 1 93.25 75 TYR B O 1
ATOM 2836 N N . GLU B 1 76 ? 2.295 12.242 -5.168 1 93.44 76 GLU B N 1
ATOM 2837 C CA . GLU B 1 76 ? 2.471 13.555 -5.781 1 93.44 76 GLU B CA 1
ATOM 2838 C C . GLU B 1 76 ? 1.673 14.625 -5.039 1 93.44 76 GLU B C 1
ATOM 2840 O O . GLU B 1 76 ? 1.212 15.594 -5.645 1 93.44 76 GLU B O 1
ATOM 2845 N N . THR B 1 77 ? 1.439 14.367 -3.854 1 96.25 77 THR B N 1
ATOM 2846 C CA . THR B 1 77 ? 0.857 15.359 -2.961 1 96.25 77 THR B CA 1
ATOM 2847 C C . THR B 1 77 ? 1.948 16.188 -2.291 1 96.25 77 THR B C 1
ATOM 2849 O O . THR B 1 77 ? 2.949 15.641 -1.82 1 96.25 77 THR B O 1
ATOM 2852 N N . GLU B 1 78 ? 1.745 17.5 -2.336 1 98.06 78 GLU B N 1
ATOM 2853 C CA . GLU B 1 78 ? 2.699 18.375 -1.655 1 98.06 78 GLU B CA 1
ATOM 2854 C C . GLU B 1 78 ? 2.492 18.344 -0.144 1 98.06 78 GLU B C 1
ATOM 2856 O O . GLU B 1 78 ? 1.446 18.781 0.353 1 98.06 78 GLU B O 1
ATOM 2861 N N . VAL B 1 79 ? 3.479 17.844 0.553 1 98.69 79 VAL B N 1
ATOM 2862 C CA . VAL B 1 79 ? 3.43 17.672 2 1 98.69 79 VAL B CA 1
ATOM 2863 C C . VAL B 1 79 ? 4.344 18.688 2.678 1 98.69 79 VAL B C 1
ATOM 2865 O O . VAL B 1 79 ? 5.457 18.938 2.213 1 98.69 79 VAL B O 1
ATOM 2868 N N . VAL B 1 80 ? 3.83 19.297 3.701 1 98.56 80 VAL B N 1
ATOM 2869 C CA . VAL B 1 80 ? 4.629 20.219 4.5 1 98.56 80 VAL B CA 1
ATOM 2870 C C . VAL B 1 80 ? 4.641 19.75 5.957 1 98.56 80 VAL B C 1
ATOM 2872 O O . VAL B 1 80 ? 3.623 19.297 6.48 1 98.56 80 VAL B O 1
ATOM 2875 N N . VAL B 1 81 ? 5.758 19.781 6.578 1 98.5 81 VAL B N 1
ATOM 2876 C CA . VAL B 1 81 ? 5.883 19.672 8.031 1 98.5 81 VAL B CA 1
ATOM 2877 C C . VAL B 1 81 ? 6.277 21.016 8.617 1 98.5 81 VAL B C 1
ATOM 2879 O O . VAL B 1 81 ? 7.438 21.438 8.523 1 98.5 81 VAL B O 1
ATOM 2882 N N . PHE B 1 82 ? 5.324 21.672 9.195 1 97.94 82 PHE B N 1
ATOM 2883 C CA . PHE B 1 82 ? 5.582 22.969 9.805 1 97.94 82 PHE B CA 1
ATOM 2884 C C . PHE B 1 82 ? 6.523 22.828 10.992 1 97.94 82 PHE B C 1
ATOM 2886 O O . PHE B 1 82 ? 6.73 21.734 11.5 1 97.94 82 PHE B O 1
ATOM 2893 N N . SER B 1 83 ? 7.062 23.969 11.477 1 96.69 83 SER B N 1
ATOM 2894 C CA . SER B 1 83 ? 8.094 23.953 12.508 1 96.69 83 SER B CA 1
ATOM 2895 C C . SER B 1 83 ? 7.551 23.438 13.836 1 96.69 83 SER B C 1
ATOM 2897 O O . SER B 1 83 ? 8.312 22.984 14.688 1 96.69 83 SER B O 1
ATOM 2899 N N . ASN B 1 84 ? 6.273 23.531 14.008 1 95.19 84 ASN B N 1
ATOM 2900 C CA . ASN B 1 84 ? 5.637 22.969 15.195 1 95.19 84 ASN B CA 1
ATOM 2901 C C . ASN B 1 84 ? 5.258 21.516 15 1 95.19 84 ASN B C 1
ATOM 2903 O O . ASN B 1 84 ? 4.52 20.938 15.805 1 95.19 84 ASN B O 1
ATOM 2907 N N . LEU B 1 85 ? 5.562 20.844 13.898 1 96.88 85 LEU B N 1
ATOM 2908 C CA . LEU B 1 85 ? 5.449 19.422 13.555 1 96.88 85 LEU B CA 1
ATOM 2909 C C . LEU B 1 85 ? 4.027 19.078 13.133 1 96.88 85 LEU B C 1
ATOM 2911 O O . LEU B 1 85 ? 3.678 17.906 13.008 1 96.88 85 LEU B O 1
ATOM 2915 N N . ILE B 1 86 ? 3.215 20.156 12.867 1 97.69 86 ILE B N 1
ATOM 2916 C CA . ILE B 1 86 ? 1.931 19.906 12.227 1 97.69 86 ILE B CA 1
ATOM 2917 C C . ILE B 1 86 ? 2.148 19.578 10.75 1 97.69 86 ILE B C 1
ATOM 2919 O O . ILE B 1 86 ? 2.869 20.297 10.055 1 97.69 86 ILE B O 1
ATOM 2923 N N . ARG B 1 87 ? 1.563 18.484 10.352 1 98.25 87 ARG B N 1
ATOM 2924 C CA . ARG B 1 87 ? 1.637 18.094 8.945 1 98.25 87 ARG B CA 1
ATOM 2925 C C . ARG B 1 87 ? 0.525 18.75 8.133 1 98.25 87 ARG B C 1
ATOM 2927 O O . ARG B 1 87 ? -0.603 18.875 8.617 1 98.25 87 ARG B O 1
ATOM 2934 N N . GLY B 1 88 ? 0.855 19.141 6.988 1 98.38 88 GLY B N 1
ATOM 2935 C CA . GLY B 1 88 ? -0.109 19.672 6.035 1 98.38 88 GLY B CA 1
ATOM 2936 C C . GLY B 1 88 ? -0.006 19.031 4.664 1 98.38 88 GLY B C 1
ATOM 2937 O O . GLY B 1 88 ? 1.085 18.656 4.227 1 98.38 88 GLY B O 1
ATOM 2938 N N . GLU B 1 89 ? -1.127 18.844 3.979 1 98.5 89 GLU B N 1
ATOM 2939 C CA . GLU B 1 89 ? -1.189 18.406 2.588 1 98.5 89 GLU B CA 1
ATOM 2940 C C . GLU B 1 89 ? -1.875 19.453 1.711 1 98.5 89 GLU B C 1
ATOM 2942 O O . GLU B 1 89 ? -2.986 19.891 2.016 1 98.5 89 GLU B O 1
ATOM 2947 N N . PHE B 1 90 ? -1.221 19.828 0.66 1 98.69 90 PHE B N 1
ATOM 2948 C CA . PHE B 1 90 ? -1.726 20.875 -0.236 1 98.69 90 PHE B CA 1
ATOM 2949 C C . PHE B 1 90 ? -1.835 20.344 -1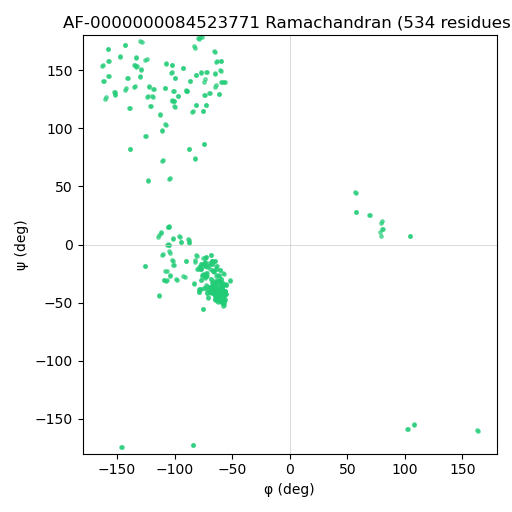.662 1 98.69 90 PHE B C 1
ATOM 2951 O O . PHE B 1 90 ? -0.871 19.797 -2.203 1 98.69 90 PHE B O 1
ATOM 2958 N N . HIS B 1 91 ? -2.994 20.516 -2.213 1 98.38 91 HIS B N 1
ATOM 2959 C CA . HIS B 1 91 ? -3.227 20.25 -3.629 1 98.38 91 HIS B CA 1
ATOM 2960 C C . HIS B 1 91 ? -3.525 21.547 -4.383 1 98.38 91 HIS B C 1
ATOM 2962 O O . HIS B 1 91 ? -4.555 22.188 -4.148 1 98.38 91 HIS B O 1
ATOM 2968 N N . PHE B 1 92 ? -2.617 21.938 -5.234 1 98.44 92 PHE B N 1
ATOM 2969 C CA . PHE B 1 92 ? -2.824 23.094 -6.082 1 98.44 92 PHE B CA 1
ATOM 2970 C C . PHE B 1 92 ? -3.252 22.688 -7.484 1 98.44 92 PHE B C 1
ATOM 2972 O O . PHE B 1 92 ? -2.518 21.984 -8.18 1 98.44 92 PHE B O 1
ATOM 2979 N N . LEU B 1 93 ? -4.402 23.078 -7.891 1 98.25 93 LEU B N 1
ATOM 2980 C CA . LEU B 1 93 ? -4.945 22.703 -9.188 1 98.25 93 LEU B CA 1
ATOM 2981 C C . LEU B 1 93 ? -5.547 23.906 -9.906 1 98.25 93 LEU B C 1
ATOM 2983 O O . LEU B 1 93 ? -5.918 24.891 -9.258 1 98.25 93 LEU B O 1
ATOM 2987 N N . PRO B 1 94 ? -5.598 23.875 -11.219 1 98.56 94 PRO B N 1
ATOM 2988 C CA . PRO B 1 94 ? -6.336 24.938 -11.922 1 98.56 94 PRO B CA 1
ATOM 2989 C C . PRO B 1 94 ? -7.832 24.906 -11.609 1 98.56 94 PRO B C 1
ATOM 2991 O O . PRO B 1 94 ? -8.406 23.828 -11.406 1 98.56 94 PRO B O 1
ATOM 2994 N N . GLU B 1 95 ? -8.438 26.078 -11.594 1 98.5 95 GLU B N 1
ATOM 2995 C CA . GLU B 1 95 ? -9.867 26.172 -11.289 1 98.5 95 GLU B CA 1
ATOM 2996 C C . GLU B 1 95 ? -10.703 25.391 -12.305 1 98.5 95 GLU B C 1
ATOM 2998 O O . GLU B 1 95 ? -11.82 24.969 -12 1 98.5 95 GLU B O 1
ATOM 3003 N N . SER B 1 96 ? -10.148 25.141 -13.5 1 98.38 96 SER B N 1
ATOM 3004 C CA . SER B 1 96 ? -10.836 24.344 -14.508 1 98.38 96 SER B CA 1
ATOM 3005 C C . SER B 1 96 ? -11.031 22.906 -14.047 1 98.38 96 SER B C 1
ATOM 3007 O O . SER B 1 96 ? -11.859 22.172 -14.586 1 98.38 96 SER B O 1
ATOM 3009 N N . ASP B 1 97 ? -10.32 22.516 -12.984 1 98.44 97 ASP B N 1
ATOM 3010 C CA . ASP B 1 97 ? -10.375 21.125 -12.508 1 98.44 97 ASP B CA 1
ATOM 3011 C C . ASP B 1 97 ? -11.203 21.031 -11.227 1 98.44 97 ASP B C 1
ATOM 3013 O O . ASP B 1 97 ? -11.141 20.016 -10.516 1 98.44 97 ASP B O 1
ATOM 3017 N N . ILE B 1 98 ? -11.969 22.031 -10.906 1 98.62 98 ILE B N 1
ATOM 3018 C CA . ILE B 1 98 ? -12.648 22.109 -9.617 1 98.62 98 ILE B CA 1
ATOM 3019 C C . ILE B 1 98 ? -13.648 20.969 -9.492 1 98.62 98 ILE B C 1
ATOM 3021 O O . ILE B 1 98 ? -13.945 20.516 -8.383 1 98.62 98 ILE B O 1
ATOM 3025 N N . GLU B 1 99 ? -14.07 20.391 -10.617 1 98.31 99 GLU B N 1
ATOM 3026 C CA . GLU B 1 99 ? -15.062 19.312 -10.617 1 98.31 99 GLU B CA 1
ATOM 3027 C C . GLU B 1 99 ? -14.469 18.016 -10.102 1 98.31 99 GLU B C 1
ATOM 3029 O O . GLU B 1 99 ? -15.203 17.062 -9.805 1 98.31 99 GLU B O 1
ATOM 3034 N N . VAL B 1 100 ? -13.156 17.969 -9.953 1 98.38 100 VAL B N 1
ATOM 3035 C CA . VAL B 1 100 ? -12.5 16.797 -9.391 1 98.38 100 VAL B CA 1
ATOM 3036 C C . VAL B 1 100 ? -13.062 16.5 -8.008 1 98.38 100 VAL B C 1
ATOM 3038 O O . VAL B 1 100 ? -13.094 15.344 -7.578 1 98.38 100 VAL B O 1
ATOM 3041 N N . ILE B 1 101 ? -13.578 17.469 -7.324 1 98.5 101 ILE B N 1
ATOM 3042 C CA . ILE B 1 101 ? -14.117 17.312 -5.977 1 98.5 101 ILE B CA 1
ATOM 3043 C C . ILE B 1 101 ? -15.273 16.312 -5.984 1 98.5 101 ILE B C 1
ATOM 3045 O O . ILE B 1 101 ? -15.445 15.555 -5.031 1 98.5 101 ILE B O 1
ATOM 3049 N N . ARG B 1 102 ? -16.016 16.266 -7.066 1 98 102 ARG B N 1
ATOM 3050 C CA . ARG B 1 102 ? -17.172 15.375 -7.156 1 98 102 ARG B CA 1
ATOM 3051 C C . ARG B 1 102 ? -16.719 13.914 -7.094 1 98 102 ARG B C 1
ATOM 3053 O O . ARG B 1 102 ? -17.469 13.055 -6.637 1 98 102 ARG B O 1
ATOM 3060 N N . SER B 1 103 ? -15.523 13.719 -7.516 1 97.31 103 SER B N 1
ATOM 3061 C CA . SER B 1 103 ? -15 12.352 -7.504 1 97.31 103 SER B CA 1
ATOM 3062 C C . SER B 1 103 ? -14.82 11.844 -6.078 1 97.31 103 SER B C 1
ATOM 3064 O O . SER B 1 103 ? -14.68 10.641 -5.855 1 97.31 103 SER B O 1
ATOM 3066 N N . PHE B 1 104 ? -14.859 12.711 -5.098 1 97 104 PHE B N 1
ATOM 3067 C CA . PHE B 1 104 ? -14.711 12.32 -3.701 1 97 104 PHE B CA 1
ATOM 3068 C C . PHE B 1 104 ? -15.906 11.5 -3.232 1 97 104 PHE B C 1
ATOM 3070 O O . PHE B 1 104 ? -15.828 10.797 -2.227 1 97 104 PHE B O 1
ATOM 3077 N N . LYS B 1 105 ? -17 11.625 -3.891 1 96.31 105 LYS B N 1
ATOM 3078 C CA . LYS B 1 105 ? -18.25 10.969 -3.506 1 96.31 105 LYS B CA 1
ATOM 3079 C C . LYS B 1 105 ? -18.031 9.477 -3.293 1 96.31 105 LYS B C 1
ATOM 3081 O O . LYS B 1 105 ? -18.625 8.883 -2.385 1 96.31 105 LYS B O 1
ATOM 3086 N N . ASP B 1 106 ? -17.109 8.922 -4.027 1 94.06 106 ASP B N 1
ATOM 3087 C CA . ASP B 1 106 ? -16.922 7.473 -4.008 1 94.06 106 ASP B CA 1
ATOM 3088 C C . ASP B 1 106 ? -15.961 7.062 -2.891 1 94.06 106 ASP B C 1
ATOM 3090 O O . ASP B 1 106 ? -15.742 5.875 -2.66 1 94.06 106 ASP B O 1
ATOM 3094 N N . THR B 1 107 ? -15.516 8.023 -2.131 1 94.69 107 THR B N 1
ATOM 3095 C CA . THR B 1 107 ? -14.469 7.684 -1.175 1 94.69 107 THR B CA 1
ATOM 3096 C C . THR B 1 107 ? -15.047 7.516 0.227 1 94.69 107 THR B C 1
ATOM 3098 O O . THR B 1 107 ? -14.391 6.973 1.116 1 94.69 107 THR B O 1
ATOM 3101 N N . GLY B 1 108 ? -16.219 8.023 0.456 1 93.94 108 GLY B N 1
ATOM 3102 C CA . GLY B 1 108 ? -16.781 7.891 1.787 1 93.94 108 GLY B CA 1
ATOM 3103 C C . GLY B 1 108 ? -17.938 8.836 2.043 1 93.94 108 GLY B C 1
ATOM 3104 O O . GLY B 1 108 ? -18.609 9.273 1.105 1 93.94 108 GLY B O 1
ATOM 3105 N N . VAL B 1 109 ? -18.203 9.047 3.346 1 93.75 109 VAL B N 1
ATOM 3106 C CA . VAL B 1 109 ? -19.281 9.922 3.795 1 93.75 109 VAL B CA 1
ATOM 3107 C C . VAL B 1 109 ? -18.703 11.281 4.191 1 93.75 109 VAL B C 1
ATOM 3109 O O . VAL B 1 109 ? -17.625 11.359 4.797 1 93.75 109 VAL B O 1
ATOM 3112 N N . PHE B 1 110 ? -19.438 12.328 3.9 1 95.62 110 PHE B N 1
ATOM 3113 C CA . PHE B 1 110 ? -19.078 13.703 4.238 1 95.62 110 PHE B CA 1
ATOM 3114 C C . PHE B 1 110 ? -20.188 14.367 5.035 1 95.62 110 PHE B C 1
ATOM 3116 O O . PHE B 1 110 ? -21.078 15.016 4.461 1 95.62 110 PHE B O 1
ATOM 3123 N N . PRO B 1 111 ? -20.031 14.281 6.285 1 93.69 111 PRO B N 1
ATOM 3124 C CA . PRO B 1 111 ? -21.156 14.68 7.133 1 93.69 111 PRO B CA 1
ATOM 3125 C C . PRO B 1 111 ? -21.375 16.188 7.16 1 93.69 111 PRO B C 1
ATOM 3127 O O . PRO B 1 111 ? -22.484 16.656 7.418 1 93.69 111 PRO B O 1
ATOM 3130 N N . ASP B 1 112 ? -20.359 16.984 6.938 1 96.31 112 ASP B N 1
ATOM 3131 C CA . ASP B 1 112 ? -20.453 18.438 7.027 1 96.31 112 ASP B CA 1
ATOM 3132 C C . ASP B 1 112 ? -19.688 19.109 5.883 1 96.31 112 ASP B C 1
ATOM 3134 O O . ASP B 1 112 ? -18.594 19.625 6.082 1 96.31 112 ASP B O 1
ATOM 3138 N N . THR B 1 113 ? -20.344 19.188 4.742 1 97.44 113 THR B N 1
ATOM 3139 C CA . THR B 1 113 ? -19.688 19.766 3.568 1 97.44 113 THR B CA 1
ATOM 3140 C C . THR B 1 113 ? -19.516 21.266 3.719 1 97.44 113 THR B C 1
ATOM 3142 O O . THR B 1 113 ? -18.688 21.875 3.041 1 97.44 113 THR B O 1
ATOM 3145 N N . GLU B 1 114 ? -20.266 21.891 4.613 1 97.12 114 GLU B N 1
ATOM 3146 C CA . GLU B 1 114 ? -20.141 23.328 4.848 1 97.12 114 GLU B CA 1
ATOM 3147 C C . GLU B 1 114 ? -18.781 23.672 5.465 1 97.12 114 GLU B C 1
ATOM 3149 O O . GLU B 1 114 ? -18.172 24.688 5.125 1 97.12 114 GLU B O 1
ATOM 3154 N N . SER B 1 115 ? -18.406 22.781 6.344 1 97.38 115 SER B N 1
ATOM 3155 C CA . SER B 1 115 ? -17.125 23.031 7.004 1 97.38 115 SER B CA 1
ATOM 3156 C C . SER B 1 115 ? -15.961 22.844 6.031 1 97.38 115 SER B C 1
ATOM 3158 O O . SER B 1 115 ? -14.836 23.266 6.32 1 97.38 115 SER B O 1
ATOM 3160 N N . MET B 1 116 ? -16.188 22.219 4.922 1 98.5 116 MET B N 1
ATOM 3161 C CA . MET B 1 116 ? -15.148 22 3.916 1 98.5 116 MET B CA 1
ATOM 3162 C C . MET B 1 116 ? -14.938 23.25 3.07 1 98.5 116 MET B C 1
ATOM 3164 O O . MET B 1 116 ? -13.898 23.391 2.42 1 98.5 116 MET B O 1
ATOM 3168 N N . PHE B 1 117 ? -15.945 24.125 3.055 1 98.69 117 PHE B N 1
ATOM 3169 C CA . PHE B 1 117 ? -15.93 25.344 2.242 1 98.69 117 PHE B CA 1
ATOM 3170 C C . PHE B 1 117 ? -15.148 26.438 2.938 1 98.69 117 PHE B C 1
ATOM 3172 O O . PHE B 1 117 ? -15.547 26.922 4.004 1 98.69 117 PHE B O 1
ATOM 3179 N N . LEU B 1 118 ? -14.062 26.922 2.262 1 98.62 118 LEU B N 1
ATOM 3180 C CA . LEU B 1 118 ? -13.281 28 2.873 1 98.62 118 LEU B CA 1
ATOM 3181 C C . LEU B 1 118 ? -13.391 29.281 2.062 1 98.62 118 LEU B C 1
ATOM 3183 O O . LEU B 1 118 ? -13.523 30.359 2.633 1 98.62 118 LEU B O 1
ATOM 3187 N N . TYR B 1 119 ? -13.305 29.219 0.79 1 98.62 119 TYR B N 1
ATOM 3188 C CA . TYR B 1 119 ? -13.242 30.375 -0.097 1 98.62 119 TYR B CA 1
ATOM 3189 C C . TYR B 1 119 ? -13.594 29.984 -1.528 1 98.62 119 TYR B C 1
ATOM 3191 O O . TYR B 1 119 ? -13.227 28.891 -1.988 1 98.62 119 TYR B O 1
ATOM 3199 N N . ASP B 1 120 ? -14.359 30.891 -2.199 1 98.62 120 ASP B N 1
ATOM 3200 C CA . ASP B 1 120 ? -14.672 30.594 -3.592 1 98.62 120 ASP B CA 1
ATOM 3201 C C . ASP B 1 120 ? -15.086 31.859 -4.348 1 98.62 120 ASP B C 1
ATOM 3203 O O . ASP B 1 120 ? -16.047 32.531 -3.969 1 98.62 120 ASP B O 1
ATOM 3207 N N . THR B 1 121 ? -14.484 32.125 -5.402 1 98.12 121 THR B N 1
ATOM 3208 C CA . THR B 1 121 ? -14.906 33.219 -6.285 1 98.12 121 THR B CA 1
ATOM 3209 C C . THR B 1 121 ? -15.461 32.656 -7.594 1 98.12 121 THR B C 1
ATOM 3211 O O . THR B 1 121 ? -15.992 33.406 -8.414 1 98.12 121 THR B O 1
ATOM 3214 N N . THR B 1 122 ? -15.297 31.359 -7.789 1 97.31 122 THR B N 1
ATOM 3215 C CA . THR B 1 122 ? -15.75 30.734 -9.023 1 97.31 122 THR B CA 1
ATOM 3216 C C . THR B 1 122 ? -17.266 30.547 -9 1 97.31 122 THR B C 1
ATOM 3218 O O . THR B 1 122 ? -17.906 30.5 -10.055 1 97.31 122 THR B O 1
ATOM 3221 N N . GLY B 1 123 ? -17.781 30.359 -7.773 1 97.81 123 GLY B N 1
ATOM 3222 C CA . GLY B 1 123 ? -19.188 30.016 -7.629 1 97.81 123 GLY B CA 1
ATOM 3223 C C . GLY B 1 123 ? -19.484 28.547 -7.891 1 97.81 123 GLY B C 1
ATOM 3224 O O . GLY B 1 123 ? -20.641 28.125 -7.879 1 97.81 123 GLY B O 1
ATOM 3225 N N . LYS B 1 124 ? -18.484 27.75 -8.055 1 98.19 124 LYS B N 1
ATOM 3226 C CA . LYS B 1 124 ? -18.672 26.359 -8.461 1 98.19 124 LYS B CA 1
ATOM 3227 C C . LYS B 1 124 ? -18.422 25.406 -7.293 1 98.19 124 LYS B C 1
ATOM 3229 O O . LYS B 1 124 ? -18.891 24.266 -7.309 1 98.19 124 LYS B O 1
ATOM 3234 N N . LEU B 1 125 ? -17.672 25.844 -6.324 1 98.62 125 LEU B N 1
ATOM 3235 C CA . LEU B 1 125 ? -17.219 24.969 -5.254 1 98.62 125 LEU B CA 1
ATOM 3236 C C . LEU B 1 125 ? -18.391 24.453 -4.438 1 98.62 125 LEU B C 1
ATOM 3238 O O . LEU B 1 125 ? -18.453 23.266 -4.117 1 98.62 125 LEU B O 1
ATOM 3242 N N . LYS B 1 126 ? -19.297 25.328 -4.109 1 98.06 126 LYS B N 1
ATOM 3243 C CA . LYS B 1 126 ? -20.438 24.938 -3.279 1 98.06 126 LYS B CA 1
ATOM 3244 C C . LYS B 1 126 ? -21.234 23.797 -3.926 1 98.06 126 LYS B C 1
ATOM 3246 O O . LYS B 1 126 ? -21.625 22.844 -3.252 1 98.06 126 LYS B O 1
ATOM 3251 N N . ALA B 1 127 ? -21.453 23.922 -5.164 1 98.12 127 ALA B N 1
ATOM 3252 C CA . ALA B 1 127 ? -22.188 22.891 -5.879 1 98.12 127 ALA B CA 1
ATOM 3253 C C . ALA B 1 127 ? -21.453 21.547 -5.82 1 98.12 127 ALA B C 1
ATOM 3255 O O . ALA B 1 127 ? -22.078 20.5 -5.672 1 98.12 127 ALA B O 1
ATOM 3256 N N . CYS B 1 128 ? -20.156 21.578 -6.027 1 98.62 128 CYS B N 1
ATOM 3257 C CA . CYS B 1 128 ? -19.344 20.375 -5.934 1 98.62 128 CYS B CA 1
ATOM 3258 C C . CYS B 1 128 ? -19.438 19.766 -4.543 1 98.62 128 CYS B C 1
ATOM 3260 O O . CYS B 1 128 ? -19.609 18.547 -4.406 1 98.62 128 CYS B O 1
ATOM 3262 N N . LEU B 1 129 ? -19.375 20.578 -3.537 1 98.69 129 LEU B N 1
ATOM 3263 C CA . LEU B 1 129 ? -19.422 20.109 -2.158 1 98.69 129 LEU B CA 1
ATOM 3264 C C . LEU B 1 129 ? -20.812 19.562 -1.827 1 98.69 129 LEU B C 1
ATOM 3266 O O . LEU B 1 129 ? -20.953 18.562 -1.126 1 98.69 129 LEU B O 1
ATOM 3270 N N . ASP B 1 130 ? -21.875 20.25 -2.299 1 98.19 130 ASP B N 1
ATOM 3271 C CA . ASP B 1 130 ? -23.25 19.781 -2.096 1 98.19 130 ASP B CA 1
ATOM 3272 C C . ASP B 1 130 ? -23.453 18.391 -2.695 1 98.19 130 ASP B C 1
ATOM 3274 O O . ASP B 1 130 ? -24.219 17.594 -2.158 1 98.19 130 ASP B O 1
ATOM 3278 N N . TYR B 1 131 ? -22.781 18.203 -3.793 1 98.19 131 TYR B N 1
ATOM 3279 C CA . TYR B 1 131 ? -22.875 16.906 -4.457 1 98.19 131 TYR B CA 1
ATOM 3280 C C . TYR B 1 131 ? -22.359 15.789 -3.551 1 98.19 131 TYR B C 1
ATOM 3282 O O . TYR B 1 131 ? -22.781 14.641 -3.676 1 98.19 131 TYR B O 1
ATOM 3290 N N . LEU B 1 132 ? -21.469 16.078 -2.621 1 98 132 LEU B N 1
ATOM 3291 C CA . LEU B 1 132 ? -20.859 15.086 -1.746 1 98 132 LEU B CA 1
ATOM 3292 C C . LEU B 1 132 ? -21.812 14.664 -0.643 1 98 132 LEU B C 1
ATOM 3294 O O . LEU B 1 132 ? -21.625 13.625 -0.004 1 98 132 LEU B O 1
ATOM 3298 N N . LYS B 1 133 ? -22.859 15.461 -0.419 1 97 133 LYS B N 1
ATOM 3299 C CA . LYS B 1 133 ? -23.781 15.188 0.667 1 97 133 LYS B CA 1
ATOM 3300 C C . LYS B 1 133 ? -24.516 13.859 0.448 1 97 133 LYS B C 1
ATOM 3302 O O . LYS B 1 133 ? -24.547 13.344 -0.67 1 97 133 LYS B O 1
ATOM 3307 N N . GLY B 1 134 ? -24.984 13.328 1.596 1 94 134 GLY B N 1
ATOM 3308 C CA . GLY B 1 134 ? -25.781 12.117 1.52 1 94 134 GLY B CA 1
ATOM 3309 C C . GLY B 1 134 ? -25.016 10.867 1.903 1 94 134 GLY B C 1
ATOM 3310 O O . GLY B 1 134 ? -24.016 10.945 2.635 1 94 134 GLY B O 1
ATOM 3311 N N . GLU B 1 135 ? -25.547 9.766 1.428 1 92.88 135 GLU B N 1
ATOM 3312 C CA . GLU B 1 135 ? -24.984 8.477 1.815 1 92.88 135 GLU B CA 1
ATOM 3313 C C . GLU B 1 135 ? -23.688 8.203 1.06 1 92.88 135 GLU B C 1
ATOM 3315 O O . GLU B 1 135 ? -23.484 8.711 -0.046 1 92.88 135 GLU B O 1
ATOM 3320 N N . GLY B 1 136 ? -22.828 7.523 1.684 1 92.5 136 GLY B N 1
ATOM 3321 C CA . GLY B 1 136 ? -21.594 7.094 1.04 1 92.5 136 GLY B CA 1
ATOM 3322 C C . GLY B 1 136 ? -21.797 5.906 0.118 1 92.5 136 GLY B C 1
ATOM 3323 O O . GLY B 1 136 ? -22.922 5.453 -0.095 1 92.5 136 GLY B O 1
ATOM 3324 N N . PRO B 1 137 ? -20.719 5.527 -0.494 1 95.31 137 PRO B N 1
ATOM 3325 C CA . PRO B 1 137 ? -20.797 4.379 -1.396 1 95.31 137 PRO B CA 1
ATOM 3326 C C . PRO B 1 137 ? -21.266 3.107 -0.686 1 95.31 137 PRO B C 1
ATOM 3328 O O . PRO B 1 137 ? -21.031 2.941 0.512 1 95.31 137 PRO B O 1
ATOM 3331 N N . GLU B 1 138 ? -21.953 2.27 -1.454 1 96.19 138 GLU B N 1
ATOM 3332 C CA . GLU B 1 138 ? -22.328 0.962 -0.927 1 96.19 138 GLU B CA 1
ATOM 3333 C C . GLU B 1 138 ? -21.125 0.036 -0.829 1 96.19 138 GLU B C 1
ATOM 3335 O O . GLU B 1 138 ? -20.484 -0.271 -1.838 1 96.19 138 GLU B O 1
ATOM 3340 N N . ARG B 1 139 ? -20.844 -0.403 0.377 1 97.38 139 ARG B N 1
ATOM 3341 C CA . ARG B 1 139 ? -19.656 -1.211 0.606 1 97.38 139 ARG B CA 1
ATOM 3342 C C . ARG B 1 139 ? -20.016 -2.658 0.917 1 97.38 139 ARG B C 1
ATOM 3344 O O . ARG B 1 139 ? -19.25 -3.576 0.638 1 97.38 139 ARG B O 1
ATOM 3351 N N . MET B 1 140 ? -21.125 -2.805 1.509 1 97.62 140 MET B N 1
ATOM 3352 C CA . MET B 1 140 ? -21.578 -4.145 1.889 1 97.62 140 MET B CA 1
ATOM 3353 C C . MET B 1 140 ? -22.234 -4.852 0.711 1 97.62 140 MET B C 1
ATOM 3355 O O . MET B 1 140 ? -23.469 -4.969 0.664 1 97.62 140 MET B O 1
ATOM 3359 N N . THR B 1 141 ? -21.516 -5.297 -0.238 1 98.31 141 THR B N 1
ATOM 3360 C CA . THR B 1 141 ? -21.969 -5.973 -1.445 1 98.31 141 THR B CA 1
ATOM 3361 C C . THR B 1 141 ? -21.297 -7.328 -1.6 1 98.31 141 THR B C 1
ATOM 3363 O O . THR B 1 141 ? -20.219 -7.555 -1.044 1 98.31 141 THR B O 1
ATOM 3366 N N . ASP B 1 142 ? -21.875 -8.234 -2.387 1 98.62 142 ASP B N 1
ATOM 3367 C CA . ASP B 1 142 ? -21.266 -9.523 -2.711 1 98.62 142 ASP B CA 1
ATOM 3368 C C . ASP B 1 142 ? -19.891 -9.344 -3.336 1 98.62 142 ASP B C 1
ATOM 3370 O O . ASP B 1 142 ? -18.938 -10.055 -2.988 1 98.62 142 ASP B O 1
ATOM 3374 N N . ASP B 1 143 ? -19.766 -8.375 -4.172 1 98.19 143 ASP B N 1
ATOM 3375 C CA . ASP B 1 143 ? -18.516 -8.148 -4.898 1 98.19 143 ASP B CA 1
ATOM 3376 C C . ASP B 1 143 ? -17.391 -7.777 -3.949 1 98.19 143 ASP B C 1
ATOM 3378 O O . ASP B 1 143 ? -16.281 -8.305 -4.059 1 98.19 143 ASP B O 1
ATOM 3382 N N . ASN B 1 144 ? -17.656 -6.848 -3.029 1 98.31 144 ASN B N 1
ATOM 3383 C CA . ASN B 1 144 ? -16.625 -6.418 -2.088 1 98.31 144 ASN B CA 1
ATOM 3384 C C . ASN B 1 144 ? -16.219 -7.547 -1.143 1 98.31 144 ASN B C 1
ATOM 3386 O O . ASN B 1 144 ? -15.039 -7.715 -0.84 1 98.31 144 ASN B O 1
ATOM 3390 N N . VAL B 1 145 ? -17.172 -8.281 -0.656 1 98.81 145 VAL B N 1
ATOM 3391 C CA . VAL B 1 145 ? -16.922 -9.398 0.246 1 98.81 145 VAL B CA 1
ATOM 3392 C C . VAL B 1 145 ? -16.109 -10.477 -0.48 1 98.81 145 VAL B C 1
ATOM 3394 O O . VAL B 1 145 ? -15.094 -10.945 0.031 1 98.81 145 VAL B O 1
ATOM 3397 N N . ASN B 1 146 ? -16.547 -10.805 -1.713 1 98.81 146 ASN B N 1
ATOM 3398 C CA . ASN B 1 146 ? -15.836 -11.789 -2.518 1 98.81 146 ASN B CA 1
ATOM 3399 C C . ASN B 1 146 ? -14.414 -11.336 -2.824 1 98.81 146 ASN B C 1
ATOM 3401 O O . ASN B 1 146 ? -13.477 -12.133 -2.756 1 98.81 146 ASN B O 1
ATOM 3405 N N . PHE B 1 147 ? -14.289 -10.078 -3.102 1 98.62 147 PHE B N 1
ATOM 3406 C CA . PHE B 1 147 ? -12.984 -9.492 -3.383 1 98.62 147 PHE B CA 1
ATOM 3407 C C . PHE B 1 147 ? -12.055 -9.633 -2.184 1 98.62 147 PHE B C 1
ATOM 3409 O O . PHE B 1 147 ? -10.891 -10.008 -2.336 1 98.62 147 PHE B O 1
ATOM 3416 N N . ALA B 1 148 ? -12.547 -9.336 -1.022 1 98.69 148 ALA B N 1
ATOM 3417 C CA . ALA B 1 148 ? -11.75 -9.414 0.195 1 98.69 148 ALA B CA 1
ATOM 3418 C C . ALA B 1 148 ? -11.328 -10.852 0.485 1 98.69 148 ALA B C 1
ATOM 3420 O O . ALA B 1 148 ? -10.164 -11.109 0.8 1 98.69 148 ALA B O 1
ATOM 3421 N N . PHE B 1 149 ? -12.234 -11.797 0.328 1 98.88 149 PHE B N 1
ATOM 3422 C CA . PHE B 1 149 ? -11.914 -13.203 0.56 1 98.88 149 PHE B CA 1
ATOM 3423 C C . PHE B 1 149 ? -10.859 -13.688 -0.425 1 98.88 149 PHE B C 1
ATOM 3425 O O . PHE B 1 149 ? -9.875 -14.312 -0.029 1 98.88 149 PHE B O 1
ATOM 3432 N N . ASN B 1 150 ? -11.047 -13.359 -1.688 1 98.75 150 ASN B N 1
ATOM 3433 C CA . ASN B 1 150 ? -10.125 -13.836 -2.715 1 98.75 150 ASN B CA 1
ATOM 3434 C C . ASN B 1 150 ? -8.727 -13.258 -2.521 1 98.75 150 ASN B C 1
ATOM 3436 O O . ASN B 1 150 ? -7.734 -13.984 -2.613 1 98.75 150 ASN B O 1
ATOM 3440 N N . ASN B 1 151 ? -8.688 -12.008 -2.225 1 98.69 151 ASN B N 1
ATOM 3441 C CA . ASN B 1 151 ? -7.379 -11.383 -2.061 1 98.69 151 ASN B CA 1
ATOM 3442 C C . ASN B 1 151 ? -6.73 -11.773 -0.736 1 98.69 151 ASN B C 1
ATOM 3444 O O . ASN B 1 151 ? -5.504 -11.789 -0.619 1 98.69 151 ASN B O 1
ATOM 3448 N N . PHE B 1 152 ? -7.574 -12.141 0.283 1 98.81 152 PHE B N 1
ATOM 3449 C CA . PHE B 1 152 ? -7.008 -12.766 1.473 1 98.81 152 PHE B CA 1
ATOM 3450 C C . PHE B 1 152 ? -6.242 -14.031 1.107 1 98.81 152 PHE B C 1
ATOM 3452 O O . PHE B 1 152 ? -5.094 -14.203 1.515 1 98.81 152 PHE B O 1
ATOM 3459 N N . VAL B 1 153 ? -6.852 -14.883 0.354 1 98.75 153 VAL B N 1
ATOM 3460 C CA . VAL B 1 153 ? -6.234 -16.141 -0.024 1 98.75 153 VAL B CA 1
ATOM 3461 C C . VAL B 1 153 ? -4.926 -15.883 -0.765 1 98.75 153 VAL B C 1
ATOM 3463 O O . VAL B 1 153 ? -3.898 -16.5 -0.463 1 98.75 153 VAL B O 1
ATOM 3466 N N . ASN B 1 154 ? -4.996 -14.938 -1.68 1 98.44 154 ASN B N 1
ATOM 3467 C CA . ASN B 1 154 ? -3.832 -14.562 -2.475 1 98.44 154 ASN B CA 1
ATOM 3468 C C . ASN B 1 154 ? -2.672 -14.117 -1.592 1 98.44 154 ASN B C 1
ATOM 3470 O O . ASN B 1 154 ? -1.569 -14.656 -1.682 1 98.44 154 ASN B O 1
ATOM 3474 N N . ALA B 1 155 ? -2.922 -13.18 -0.72 1 98.56 155 ALA B N 1
ATOM 3475 C CA . ALA B 1 155 ? -1.898 -12.625 0.163 1 98.56 155 ALA B CA 1
ATOM 3476 C C . ALA B 1 155 ? -1.418 -13.672 1.168 1 98.56 155 ALA B C 1
ATOM 3478 O O . ALA B 1 155 ? -0.224 -13.75 1.468 1 98.56 155 ALA B O 1
ATOM 3479 N N . TRP B 1 156 ? -2.389 -14.445 1.684 1 98.81 156 TRP B N 1
ATOM 3480 C CA . TRP B 1 156 ? -2.08 -15.453 2.697 1 98.81 156 TRP B CA 1
ATOM 3481 C C . TRP B 1 156 ? -1.154 -16.531 2.137 1 98.81 156 TRP B C 1
ATOM 3483 O O . TRP B 1 156 ? -0.135 -16.859 2.746 1 98.81 156 TRP B O 1
ATOM 3493 N N . LEU B 1 157 ? -1.459 -17.031 0.994 1 98.5 157 LEU B N 1
ATOM 3494 C CA . LEU B 1 157 ? -0.642 -18.062 0.368 1 98.5 157 LEU B CA 1
ATOM 3495 C C . LEU B 1 157 ? 0.761 -17.547 0.074 1 98.5 157 LEU B C 1
ATOM 3497 O O . LEU B 1 157 ? 1.75 -18.234 0.346 1 98.5 157 LEU B O 1
ATOM 3501 N N . MET B 1 158 ? 0.843 -16.344 -0.483 1 98.19 158 MET B N 1
ATOM 3502 C CA . MET B 1 158 ? 2.148 -15.742 -0.745 1 98.19 158 MET B CA 1
ATOM 3503 C C . MET B 1 158 ? 2.953 -15.602 0.543 1 98.19 158 MET B C 1
ATOM 3505 O O . MET B 1 158 ? 4.125 -15.984 0.59 1 98.19 158 MET B O 1
ATOM 3509 N N . GLY B 1 159 ? 2.305 -15.062 1.562 1 98.56 159 GLY B N 1
ATOM 3510 C CA 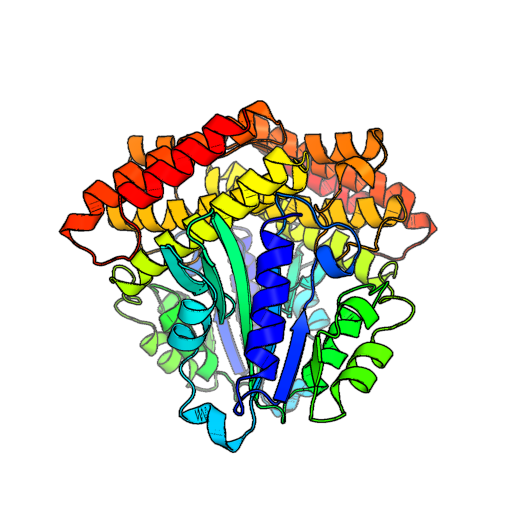. GLY B 1 159 ? 2.982 -14.844 2.83 1 98.56 159 GLY B CA 1
ATOM 3511 C C . GLY B 1 159 ? 3.482 -16.125 3.469 1 98.56 159 GLY B C 1
ATOM 3512 O O . GLY B 1 159 ? 4.617 -16.172 3.949 1 98.56 159 GLY B O 1
ATOM 3513 N N . VAL B 1 160 ? 2.646 -17.125 3.477 1 98.56 160 VAL B N 1
ATOM 3514 C CA . VAL B 1 160 ? 3.008 -18.391 4.09 1 98.56 160 VAL B CA 1
ATOM 3515 C C . VAL B 1 160 ? 4.121 -19.062 3.281 1 98.56 160 VAL B C 1
ATOM 3517 O O . VAL B 1 160 ? 5.043 -19.641 3.852 1 98.56 160 VAL B O 1
ATOM 3520 N N . ASN B 1 161 ? 4.078 -18.984 1.954 1 98.12 161 ASN B N 1
ATOM 3521 C CA . ASN B 1 161 ? 5.105 -19.578 1.104 1 98.12 161 ASN B CA 1
ATOM 3522 C C . ASN B 1 161 ? 6.473 -18.953 1.354 1 98.12 161 ASN B C 1
ATOM 3524 O O . ASN B 1 161 ? 7.469 -19.656 1.507 1 98.12 161 ASN B O 1
ATOM 3528 N N . VAL B 1 162 ? 6.52 -17.641 1.405 1 98 162 VAL B N 1
ATOM 3529 C CA . VAL B 1 162 ? 7.82 -17 1.614 1 98 162 VAL B CA 1
ATOM 3530 C C . VAL B 1 162 ? 8.258 -17.188 3.066 1 98 162 VAL B C 1
ATOM 3532 O O . VAL B 1 162 ? 9.453 -17.25 3.357 1 98 162 VAL B O 1
ATOM 3535 N N . LEU B 1 163 ? 7.324 -17.312 4.012 1 98.25 163 LEU B N 1
ATOM 3536 C CA . LEU B 1 163 ? 7.656 -17.703 5.379 1 98.25 163 LEU B CA 1
ATOM 3537 C C . LEU B 1 163 ? 8.375 -19.047 5.402 1 98.25 163 LEU B C 1
ATOM 3539 O O . LEU B 1 163 ? 9.43 -19.188 6.02 1 98.25 163 LEU B O 1
ATOM 3543 N N . ASN B 1 164 ? 7.801 -19.984 4.707 1 97.31 164 ASN B N 1
ATOM 3544 C CA . ASN B 1 164 ? 8.375 -21.328 4.637 1 97.31 164 ASN B CA 1
ATOM 3545 C C . ASN B 1 164 ? 9.75 -21.312 3.975 1 97.31 164 ASN B C 1
ATOM 3547 O O . ASN B 1 164 ? 10.617 -22.109 4.328 1 97.31 164 ASN B O 1
ATOM 3551 N N . ARG B 1 165 ? 9.984 -20.453 3.078 1 96.25 165 ARG B N 1
ATOM 3552 C CA . ARG B 1 165 ? 11.258 -20.297 2.385 1 96.25 165 ARG B CA 1
ATOM 3553 C C . ARG B 1 165 ? 12.312 -19.688 3.307 1 96.25 165 ARG B C 1
ATOM 3555 O O . ARG B 1 165 ? 13.516 -19.797 3.039 1 96.25 165 ARG B O 1
ATOM 3562 N N . GLY B 1 166 ? 11.883 -18.969 4.32 1 97.19 166 GLY B N 1
ATOM 3563 C CA . GLY B 1 166 ? 12.797 -18.312 5.234 1 97.19 166 GLY B CA 1
ATOM 3564 C C . GLY B 1 166 ? 12.906 -16.812 5 1 97.19 166 GLY B C 1
ATOM 3565 O O . GLY B 1 166 ? 13.734 -16.141 5.621 1 97.19 166 GLY B O 1
ATOM 3566 N N . GLU B 1 167 ? 12.078 -16.281 4.133 1 98.12 167 GLU B N 1
ATOM 3567 C CA . GLU B 1 167 ? 12.023 -14.844 3.93 1 98.12 167 GLU B CA 1
ATOM 3568 C C . GLU B 1 167 ? 11.047 -14.18 4.898 1 98.12 167 GLU B C 1
ATOM 3570 O O . GLU B 1 167 ? 9.93 -13.844 4.52 1 98.12 167 GLU B O 1
ATOM 3575 N N . LEU B 1 168 ? 11.477 -13.93 6.066 1 98.81 168 LEU B N 1
ATOM 3576 C CA . LEU B 1 168 ? 10.617 -13.477 7.148 1 98.81 168 LEU B CA 1
ATOM 3577 C C . LEU B 1 168 ? 10.172 -12.031 6.922 1 98.81 168 LEU B C 1
ATOM 3579 O O . LEU B 1 168 ? 9.008 -11.695 7.16 1 98.81 168 LEU B O 1
ATOM 3583 N N . ALA B 1 169 ? 11.086 -11.195 6.48 1 98.81 169 ALA B N 1
ATOM 3584 C CA . ALA B 1 169 ? 10.727 -9.797 6.242 1 98.81 169 ALA B CA 1
ATOM 3585 C C . ALA B 1 169 ? 9.656 -9.688 5.164 1 98.81 169 ALA B C 1
ATOM 3587 O O . ALA B 1 169 ? 8.703 -8.914 5.305 1 98.81 169 ALA B O 1
ATOM 3588 N N . ARG B 1 170 ? 9.852 -10.43 4.137 1 98.5 170 ARG B N 1
ATOM 3589 C CA . ARG B 1 170 ? 8.859 -10.438 3.066 1 98.5 170 ARG B CA 1
ATOM 3590 C C . ARG B 1 170 ? 7.527 -10.984 3.555 1 98.5 170 ARG B C 1
ATOM 3592 O O . ARG B 1 170 ? 6.465 -10.477 3.178 1 98.5 170 ARG B O 1
ATOM 3599 N N . SER B 1 171 ? 7.586 -11.992 4.34 1 98.81 171 SER B N 1
ATOM 3600 C CA . SER B 1 171 ? 6.371 -12.562 4.914 1 98.81 171 SER B CA 1
ATOM 3601 C C . SER B 1 171 ? 5.641 -11.547 5.781 1 98.81 171 SER B C 1
ATOM 3603 O O . SER B 1 171 ? 4.41 -11.469 5.754 1 98.81 171 SER B O 1
ATOM 3605 N N . LEU B 1 172 ? 6.383 -10.82 6.562 1 98.88 172 LEU B N 1
ATOM 3606 C CA . LEU B 1 172 ? 5.785 -9.781 7.383 1 98.88 172 LEU B CA 1
ATOM 3607 C C . LEU B 1 172 ? 5.09 -8.734 6.516 1 98.88 172 LEU B C 1
ATOM 3609 O O . LEU B 1 172 ? 3.994 -8.273 6.84 1 98.88 172 LEU B O 1
ATOM 3613 N N . GLU B 1 173 ? 5.711 -8.391 5.465 1 98.5 173 GLU B N 1
ATOM 3614 C CA . GLU B 1 173 ? 5.074 -7.465 4.531 1 98.5 173 GLU B CA 1
ATOM 3615 C C . GLU B 1 173 ? 3.771 -8.039 3.984 1 98.5 173 GLU B C 1
ATOM 3617 O O . GLU B 1 173 ? 2.75 -7.355 3.953 1 98.5 173 GLU B O 1
ATOM 3622 N N . CYS B 1 174 ? 3.799 -9.258 3.559 1 98.5 174 CYS B N 1
ATOM 3623 C CA . CYS B 1 174 ? 2.602 -9.914 3.047 1 98.5 174 CYS B CA 1
ATOM 3624 C C . CYS B 1 174 ? 1.506 -9.953 4.105 1 98.5 174 CYS B C 1
ATOM 3626 O O . CYS B 1 174 ? 0.321 -9.852 3.783 1 98.5 174 CYS B O 1
ATOM 3628 N N . LEU B 1 175 ? 1.875 -10.141 5.34 1 98.88 175 LEU B N 1
ATOM 3629 C CA . LEU B 1 175 ? 0.909 -10.195 6.43 1 98.88 175 LEU B CA 1
ATOM 3630 C C . LEU B 1 175 ? 0.109 -8.898 6.516 1 98.88 175 LEU B C 1
ATOM 3632 O O . LEU B 1 175 ? -1.078 -8.922 6.852 1 98.88 175 LEU B O 1
ATOM 3636 N N . SER B 1 176 ? 0.747 -7.816 6.168 1 98.44 176 SER B N 1
ATOM 3637 C CA . SER B 1 176 ? 0.023 -6.547 6.195 1 98.44 176 SER B CA 1
ATOM 3638 C C . SER B 1 176 ? -1.123 -6.547 5.188 1 98.44 176 SER B C 1
ATOM 3640 O O . SER B 1 176 ? -2.176 -5.953 5.438 1 98.44 176 SER B O 1
ATOM 3642 N N . TYR B 1 177 ? -0.925 -7.164 4.066 1 98.12 177 TYR B N 1
ATOM 3643 C CA . TYR B 1 177 ? -2.006 -7.297 3.096 1 98.12 177 TYR B CA 1
ATOM 3644 C C . TYR B 1 177 ? -3.1 -8.219 3.619 1 98.12 177 TYR B C 1
ATOM 3646 O O . TYR B 1 177 ? -4.289 -7.934 3.463 1 98.12 177 TYR B O 1
ATOM 3654 N N . VAL B 1 178 ? -2.66 -9.281 4.25 1 98.81 178 VAL B N 1
ATOM 3655 C CA . VAL B 1 178 ? -3.596 -10.203 4.883 1 98.81 178 VAL B CA 1
ATOM 3656 C C . VAL B 1 178 ? -4.477 -9.445 5.875 1 98.81 178 VAL B C 1
ATOM 3658 O O . VAL B 1 178 ? -5.703 -9.586 5.855 1 98.81 178 VAL B O 1
ATOM 3661 N N . GLN B 1 179 ? -3.857 -8.68 6.652 1 98.88 179 GLN B N 1
ATOM 3662 C CA . GLN B 1 179 ? -4.562 -7.895 7.668 1 98.88 179 GLN B CA 1
ATOM 3663 C C . GLN B 1 179 ? -5.605 -6.984 7.031 1 98.88 179 GLN B C 1
ATOM 3665 O O . GLN B 1 179 ? -6.719 -6.852 7.547 1 98.88 179 GLN B O 1
ATOM 3670 N N . GLN B 1 180 ? -5.25 -6.418 5.965 1 98.25 180 GLN B N 1
ATOM 3671 C CA . GLN B 1 180 ? -6.148 -5.48 5.297 1 98.25 180 GLN B CA 1
ATOM 3672 C C . GLN B 1 180 ? -7.43 -6.18 4.844 1 98.25 180 GLN B C 1
ATOM 3674 O O . GLN B 1 180 ? -8.531 -5.66 5.051 1 98.25 180 GLN B O 1
ATOM 3679 N N . TYR B 1 181 ? -7.312 -7.305 4.27 1 98.69 181 TYR B N 1
ATOM 3680 C CA . TYR B 1 181 ? -8.484 -7.996 3.734 1 98.69 181 TYR B CA 1
ATOM 3681 C C . TYR B 1 181 ? -9.32 -8.594 4.855 1 98.69 181 TYR B C 1
ATOM 3683 O O . TYR B 1 181 ? -10.555 -8.578 4.801 1 98.69 181 TYR B O 1
ATOM 3691 N N . VAL B 1 182 ? -8.664 -9.117 5.91 1 98.81 182 VAL B N 1
ATOM 3692 C CA . VAL B 1 182 ? -9.398 -9.609 7.074 1 98.81 182 VAL B CA 1
ATOM 3693 C C . VAL B 1 182 ? -10.18 -8.469 7.715 1 98.81 182 VAL B C 1
ATOM 3695 O O . VAL B 1 182 ? -11.344 -8.641 8.086 1 98.81 182 VAL B O 1
ATOM 3698 N N . LEU B 1 183 ? -9.539 -7.379 7.781 1 98.75 183 LEU B N 1
ATOM 3699 C CA . LEU B 1 183 ? -10.164 -6.227 8.422 1 98.75 183 LEU B CA 1
ATOM 3700 C C . LEU B 1 183 ? -11.398 -5.777 7.648 1 98.75 183 LEU B C 1
ATOM 3702 O O . LEU B 1 183 ? -12.414 -5.418 8.25 1 98.75 183 LEU B O 1
ATOM 3706 N N . ARG B 1 184 ? -11.344 -5.734 6.355 1 98.25 184 ARG B N 1
ATOM 3707 C CA . ARG B 1 184 ? -12.508 -5.387 5.551 1 98.25 184 ARG B CA 1
ATOM 3708 C C . ARG B 1 184 ? -13.68 -6.312 5.859 1 98.25 184 ARG B C 1
ATOM 3710 O O . ARG B 1 184 ? -14.82 -5.859 5.992 1 98.25 184 ARG B O 1
ATOM 3717 N N . LEU B 1 185 ? -13.398 -7.57 6 1 98.81 185 LEU B N 1
ATOM 3718 C CA . LEU B 1 185 ? -14.438 -8.547 6.285 1 98.81 185 LEU B CA 1
ATOM 3719 C C . LEU B 1 185 ? -14.961 -8.391 7.711 1 98.81 185 LEU B C 1
ATOM 3721 O O . LEU B 1 185 ? -16.156 -8.555 7.961 1 98.81 185 LEU B O 1
ATOM 3725 N N . LEU B 1 186 ? -14.07 -8.102 8.656 1 98.81 186 LEU B N 1
ATOM 3726 C CA . LEU B 1 186 ? -14.5 -7.824 10.016 1 98.81 186 LEU B CA 1
ATOM 3727 C C . LEU B 1 186 ? -15.438 -6.621 10.055 1 98.81 186 LEU B C 1
ATOM 3729 O O . LEU B 1 186 ? -16.438 -6.625 10.781 1 98.81 186 LEU B O 1
ATOM 3733 N N . ARG B 1 187 ? -15.117 -5.59 9.266 1 98.62 187 ARG B N 1
ATOM 3734 C CA . ARG B 1 187 ? -15.961 -4.398 9.234 1 98.62 187 ARG B CA 1
ATOM 3735 C C . ARG B 1 187 ? -17.328 -4.711 8.633 1 98.62 187 ARG B C 1
ATOM 3737 O O . ARG B 1 187 ? -18.344 -4.164 9.07 1 98.62 187 ARG B O 1
ATOM 3744 N N . VAL B 1 188 ? -17.375 -5.547 7.625 1 98.56 188 VAL B N 1
ATOM 3745 C CA . VAL B 1 188 ? -18.641 -5.98 7.062 1 98.56 188 VAL B CA 1
ATOM 3746 C C . VAL B 1 188 ? -19.453 -6.711 8.125 1 98.56 188 VAL B C 1
ATOM 3748 O O . VAL B 1 188 ? -20.641 -6.402 8.344 1 98.56 188 VAL B O 1
ATOM 3751 N N . ARG B 1 189 ? -18.812 -7.621 8.805 1 98.19 189 ARG B N 1
ATOM 3752 C CA . ARG B 1 189 ? -19.484 -8.414 9.828 1 98.19 189 ARG B CA 1
ATOM 3753 C C . ARG B 1 189 ? -20.062 -7.527 10.93 1 98.19 189 ARG B C 1
ATOM 3755 O O . ARG B 1 189 ? -21.156 -7.773 11.422 1 98.19 189 ARG B O 1
ATOM 3762 N N . GLU B 1 190 ? -19.297 -6.469 11.273 1 97.81 190 GLU B N 1
ATOM 3763 C CA . GLU B 1 190 ? -19.672 -5.605 12.391 1 97.81 190 GLU B CA 1
ATOM 3764 C C . GLU B 1 190 ? -20.469 -4.398 11.914 1 97.81 190 GLU B C 1
ATOM 3766 O O . GLU B 1 190 ? -20.812 -3.52 12.711 1 97.81 190 GLU B O 1
ATOM 3771 N N . ASN B 1 191 ? -20.75 -4.27 10.711 1 96.81 191 ASN B N 1
ATOM 3772 C CA . ASN B 1 191 ? -21.516 -3.18 10.117 1 96.81 191 ASN B CA 1
ATOM 3773 C C . ASN B 1 191 ? -20.875 -1.823 10.406 1 96.81 191 ASN B C 1
ATOM 3775 O O . ASN B 1 191 ? -21.547 -0.906 10.875 1 96.81 191 ASN B O 1
ATOM 3779 N N . THR B 1 192 ? -19.547 -1.773 10.242 1 96.75 192 THR B N 1
ATOM 3780 C CA . THR B 1 192 ? -18.781 -0.541 10.43 1 96.75 192 THR B CA 1
ATOM 3781 C C . THR B 1 192 ? -18 -0.197 9.172 1 96.75 192 THR B C 1
ATOM 3783 O O . THR B 1 192 ? -16.797 0.059 9.242 1 96.75 192 THR B O 1
ATOM 3786 N N . VAL B 1 193 ? -18.641 -0.093 8.039 1 96.62 193 VAL B N 1
ATOM 3787 C CA . VAL B 1 193 ? -17.953 -0.049 6.746 1 96.62 193 VAL B CA 1
ATOM 3788 C C . VAL B 1 193 ? -17.766 1.403 6.312 1 96.62 193 VAL B C 1
ATOM 3790 O O . VAL B 1 193 ? -17.281 1.67 5.207 1 96.62 193 VAL B O 1
ATOM 3793 N N . ASP B 1 194 ? -18.078 2.365 7.16 1 91.44 194 ASP B N 1
ATOM 3794 C CA . ASP B 1 194 ? -17.953 3.775 6.805 1 91.44 194 ASP B CA 1
ATOM 3795 C C . ASP B 1 194 ? -16.5 4.137 6.492 1 91.44 194 ASP B C 1
ATOM 3797 O O . ASP B 1 194 ? -16.234 4.996 5.645 1 91.44 194 ASP B O 1
ATOM 3801 N N . ARG B 1 195 ? -15.594 3.402 7.199 1 92.19 195 ARG B N 1
ATOM 3802 C CA . ARG B 1 195 ? -14.172 3.637 6.996 1 92.19 195 ARG B CA 1
ATOM 3803 C C . ARG B 1 195 ? -13.547 2.525 6.16 1 92.19 195 ARG B C 1
ATOM 3805 O O . ARG B 1 195 ? -12.516 1.966 6.531 1 92.19 195 ARG B O 1
ATOM 3812 N N . TRP B 1 196 ? -14.109 2.357 5.02 1 94.25 196 TRP B N 1
ATOM 3813 C CA . TRP B 1 196 ? -13.758 1.249 4.137 1 94.25 196 TRP B CA 1
ATOM 3814 C C . TRP B 1 196 ? -12.344 1.417 3.588 1 94.25 196 TRP B C 1
ATOM 3816 O O . TRP B 1 196 ? -11.555 0.471 3.59 1 94.25 196 TRP B O 1
ATOM 3826 N N . LEU B 1 197 ? -11.984 2.672 3.199 1 93.5 197 LEU B N 1
ATOM 3827 C CA . LEU B 1 197 ? -10.695 2.924 2.568 1 93.5 197 LEU B CA 1
ATOM 3828 C C . LEU B 1 197 ? -9.602 3.09 3.617 1 93.5 197 LEU B C 1
ATOM 3830 O O . LEU B 1 197 ? -8.445 2.738 3.373 1 93.5 197 LEU B O 1
ATOM 3834 N N . ASN B 1 198 ? -9.914 3.643 4.781 1 93.5 198 ASN B N 1
ATOM 3835 C CA . ASN B 1 198 ? -9.031 3.748 5.934 1 93.5 198 ASN B CA 1
ATOM 3836 C C . ASN B 1 198 ? -9.492 2.846 7.078 1 93.5 198 ASN B C 1
ATOM 3838 O O . ASN B 1 198 ? -9.836 3.328 8.156 1 93.5 198 ASN B O 1
ATOM 3842 N N . ALA B 1 199 ? -9.281 1.596 6.828 1 96.31 199 ALA B N 1
ATOM 3843 C CA . ALA B 1 199 ? -9.992 0.594 7.617 1 96.31 199 ALA B CA 1
ATOM 3844 C C . ALA B 1 199 ? -9.422 0.501 9.031 1 96.31 199 ALA B C 1
ATOM 3846 O O . ALA B 1 199 ? -10.07 -0.019 9.938 1 96.31 199 ALA B O 1
ATOM 3847 N N . THR B 1 200 ? -8.25 0.979 9.234 1 98.31 200 THR B N 1
ATOM 3848 C CA . THR B 1 200 ? -7.652 0.864 10.562 1 98.31 200 THR B CA 1
ATOM 3849 C C . THR B 1 200 ? -8.008 2.074 11.422 1 98.31 200 THR B C 1
ATOM 3851 O O . THR B 1 200 ? -7.797 2.064 12.633 1 98.31 200 THR B O 1
ATOM 3854 N N . LYS B 1 201 ? -8.516 3.148 10.781 1 96.38 201 LYS B N 1
ATOM 3855 C CA . LYS B 1 201 ? -8.875 4.352 11.523 1 96.38 201 LYS B CA 1
ATOM 3856 C C . LYS B 1 201 ? -9.969 4.062 12.547 1 96.38 201 LYS B C 1
ATOM 3858 O O . LYS B 1 201 ? -10.969 3.42 12.227 1 96.38 201 LYS B O 1
ATOM 3863 N N . ASN B 1 202 ? -9.766 4.449 13.75 1 96.56 202 ASN B N 1
ATOM 3864 C CA . ASN B 1 202 ? -10.695 4.332 14.867 1 96.56 202 ASN B CA 1
ATOM 3865 C C . ASN B 1 202 ? -11.109 2.883 15.102 1 96.56 202 ASN B C 1
ATOM 3867 O O . ASN B 1 202 ? -12.227 2.617 15.547 1 96.56 202 ASN B O 1
ATOM 3871 N N . LEU B 1 203 ? -10.273 2 14.766 1 98.31 203 LEU B N 1
ATOM 3872 C CA . LEU B 1 203 ? -10.617 0.586 14.852 1 98.31 203 LEU B CA 1
ATOM 3873 C C . LEU B 1 203 ? -11.008 0.205 16.281 1 98.31 203 LEU B C 1
ATOM 3875 O O . LEU B 1 203 ? -11.961 -0.544 16.484 1 98.31 203 LEU B O 1
ATOM 3879 N N . GLU B 1 204 ? -10.305 0.769 17.281 1 98.38 204 GLU B N 1
ATOM 3880 C CA . GLU B 1 204 ? -10.492 0.477 18.703 1 98.38 204 GLU B CA 1
ATOM 3881 C C . GLU B 1 204 ? -11.914 0.8 19.156 1 98.38 204 GLU B C 1
ATOM 3883 O O . GLU B 1 204 ? -12.461 0.13 20.031 1 98.38 204 GLU B O 1
ATOM 3888 N N . SER B 1 205 ? -12.477 1.759 18.5 1 96.94 205 SER B N 1
ATOM 3889 C CA . SER B 1 205 ? -13.812 2.191 18.891 1 96.94 205 SER B CA 1
ATOM 3890 C C . SER B 1 205 ? -14.883 1.555 18 1 96.94 205 SER B C 1
ATOM 3892 O O . SER B 1 205 ? -16 1.312 18.453 1 96.94 205 SER B O 1
ATOM 3894 N N . ASP B 1 206 ? -14.578 1.28 16.812 1 97.31 206 ASP B N 1
ATOM 3895 C CA . ASP B 1 206 ? -15.57 0.834 15.828 1 97.31 206 ASP B CA 1
ATOM 3896 C C . ASP B 1 206 ? -15.914 -0.639 16.031 1 97.31 206 ASP B C 1
ATOM 3898 O O . ASP B 1 206 ? -17.062 -1.041 15.852 1 97.31 206 ASP B O 1
ATOM 3902 N N . LEU B 1 207 ? -14.875 -1.425 16.375 1 98.19 207 LEU B N 1
ATOM 3903 C CA . LEU B 1 207 ? -15.094 -2.865 16.453 1 98.19 207 LEU B CA 1
ATOM 3904 C C . LEU B 1 207 ? -15.461 -3.281 17.875 1 98.19 207 LEU B C 1
ATOM 3906 O O . LEU B 1 207 ? -15.062 -2.627 18.844 1 98.19 207 LEU B O 1
ATOM 3910 N N . SER B 1 208 ? -16.234 -4.395 18 1 98.56 208 SER B N 1
ATOM 3911 C CA . SER B 1 208 ? -16.406 -5.047 19.281 1 98.56 208 SER B CA 1
ATOM 3912 C C . SER B 1 208 ? -15.055 -5.512 19.844 1 98.56 208 SER B C 1
ATOM 3914 O O . SER B 1 208 ? -14.086 -5.668 19.109 1 98.56 208 SER B O 1
ATOM 3916 N N . ILE B 1 209 ? -15 -5.691 21.094 1 98.25 209 ILE B N 1
ATOM 3917 C CA . ILE B 1 209 ? -13.797 -6.16 21.781 1 98.25 209 ILE B CA 1
ATOM 3918 C C . ILE B 1 209 ? -13.344 -7.484 21.156 1 98.25 209 ILE B C 1
ATOM 3920 O O . ILE B 1 209 ? -12.148 -7.684 20.922 1 98.25 209 ILE B O 1
ATOM 3924 N N . GLU B 1 210 ? -14.25 -8.336 20.891 1 98.19 210 GLU B N 1
ATOM 3925 C CA . GLU B 1 210 ? -13.945 -9.648 20.312 1 98.19 210 GLU B CA 1
ATOM 3926 C C . GLU B 1 210 ? -13.312 -9.5 18.922 1 98.19 210 GLU B C 1
ATOM 3928 O O . GLU B 1 210 ? -12.289 -10.133 18.641 1 98.19 210 GLU B O 1
ATOM 3933 N N . ALA B 1 211 ? -13.93 -8.703 18.094 1 98.38 211 ALA B N 1
ATOM 3934 C CA . ALA B 1 211 ? -13.406 -8.492 16.734 1 98.38 211 ALA B CA 1
ATOM 3935 C C . ALA B 1 211 ? -12.039 -7.82 16.781 1 98.38 211 ALA B C 1
ATOM 3937 O O . ALA B 1 211 ? -11.148 -8.164 16 1 98.38 211 ALA B O 1
ATOM 3938 N N . TYR B 1 212 ? -11.906 -6.871 17.641 1 98.62 212 TYR B N 1
ATOM 3939 C CA . TYR B 1 212 ? -10.625 -6.199 17.781 1 98.62 212 TYR B CA 1
ATOM 3940 C C . TYR B 1 212 ? -9.547 -7.18 18.234 1 98.62 212 TYR B C 1
ATOM 3942 O O . TYR B 1 212 ? -8.406 -7.121 17.75 1 98.62 212 TYR B O 1
ATOM 3950 N N . ASN B 1 213 ? -9.883 -8.047 19.125 1 98.5 213 ASN B N 1
ATOM 3951 C CA . ASN B 1 213 ? -8.945 -9.07 19.562 1 98.5 213 ASN B CA 1
ATOM 3952 C C . ASN B 1 213 ? -8.547 -9.992 18.406 1 98.5 213 ASN B C 1
ATOM 3954 O O . ASN B 1 213 ? -7.379 -10.383 18.297 1 98.5 213 ASN B O 1
ATOM 3958 N N . LYS B 1 214 ? -9.477 -10.367 17.625 1 98.56 214 LYS B N 1
ATOM 3959 C CA . LYS B 1 214 ? -9.156 -11.164 16.453 1 98.56 214 LYS B CA 1
ATOM 3960 C C . LYS B 1 214 ? -8.148 -10.445 15.547 1 98.56 214 LYS B C 1
ATOM 3962 O O . LYS B 1 214 ? -7.207 -11.062 15.055 1 98.56 214 LYS B O 1
ATOM 3967 N N . TYR B 1 215 ? -8.391 -9.141 15.328 1 98.75 215 TYR B N 1
ATOM 3968 C CA . TYR B 1 215 ? -7.449 -8.367 14.531 1 98.75 215 TYR B CA 1
ATOM 3969 C C . TYR B 1 215 ? -6.066 -8.367 15.172 1 98.75 215 TYR B C 1
ATOM 3971 O O . TYR B 1 215 ? -5.055 -8.531 14.484 1 98.75 215 TYR B O 1
ATOM 3979 N N . THR B 1 216 ? -5.988 -8.211 16.469 1 98.75 216 THR B N 1
ATOM 3980 C CA . THR B 1 216 ? -4.727 -8.188 17.188 1 98.75 216 THR B CA 1
ATOM 3981 C C . THR B 1 216 ? -3.957 -9.492 16.984 1 98.75 216 THR B C 1
ATOM 3983 O O . THR B 1 216 ? -2.738 -9.477 16.812 1 98.75 216 THR B O 1
ATOM 3986 N N . LEU B 1 217 ? -4.648 -10.539 16.891 1 98.56 217 LEU B N 1
ATOM 3987 C CA . LEU B 1 217 ? -4.047 -11.867 16.828 1 98.56 217 LEU B CA 1
ATOM 3988 C C . LEU B 1 217 ? -3.41 -12.109 15.461 1 98.56 217 LEU B C 1
ATOM 3990 O O . LEU B 1 217 ? -2.627 -13.047 15.297 1 98.56 217 LEU B O 1
ATOM 3994 N N . ILE B 1 218 ? -3.75 -11.273 14.508 1 98.88 218 ILE B N 1
ATOM 3995 C CA . ILE B 1 218 ? -3.188 -11.516 13.188 1 98.88 218 ILE B CA 1
ATOM 3996 C C . ILE B 1 218 ? -2.084 -10.5 12.898 1 98.88 218 ILE B C 1
ATOM 3998 O O . ILE B 1 218 ? -1.741 -10.258 11.742 1 98.88 218 ILE B O 1
ATOM 4002 N N . THR B 1 219 ? -1.594 -9.836 13.852 1 98.88 219 THR B N 1
ATOM 4003 C CA . THR B 1 219 ? -0.449 -8.938 13.75 1 98.88 219 THR B CA 1
ATOM 4004 C C . THR B 1 219 ? 0.807 -9.594 14.312 1 98.88 219 THR B C 1
ATOM 4006 O O . THR B 1 219 ? 0.721 -10.516 15.125 1 98.88 219 THR B O 1
ATOM 4009 N N . SER B 1 220 ? 1.939 -9.18 13.867 1 98.75 220 SER B N 1
ATOM 4010 C CA . SER B 1 220 ? 3.195 -9.797 14.281 1 98.75 220 SER B CA 1
ATOM 4011 C C . SER B 1 220 ? 4.371 -8.844 14.086 1 98.75 220 SER B C 1
ATOM 4013 O O . SER B 1 220 ? 4.359 -8.008 13.18 1 98.75 220 SER B O 1
ATOM 4015 N N . LYS B 1 221 ? 5.355 -8.93 15.008 1 98.5 221 LYS B N 1
ATOM 4016 C CA . LYS B 1 221 ? 6.684 -8.406 14.695 1 98.5 221 LYS B CA 1
ATOM 4017 C C . LYS B 1 221 ? 7.473 -9.391 13.828 1 98.5 221 LYS B C 1
ATOM 4019 O O . LYS B 1 221 ? 6.957 -10.445 13.453 1 98.5 221 LYS B O 1
ATOM 4024 N N . LEU B 1 222 ? 8.68 -8.984 13.453 1 98.75 222 LEU B N 1
ATOM 4025 C CA . LEU B 1 222 ? 9.516 -9.836 12.617 1 98.75 222 LEU B CA 1
ATOM 4026 C C . LEU B 1 222 ? 10.094 -10.984 13.438 1 98.75 222 LEU B C 1
ATOM 4028 O O . LEU B 1 222 ? 11.219 -10.898 13.93 1 98.75 222 LEU B O 1
ATOM 4032 N N . ASP B 1 223 ? 9.398 -12.008 13.555 1 98.06 223 ASP B N 1
ATOM 4033 C CA . ASP B 1 223 ? 9.727 -13.234 14.281 1 98.06 223 ASP B CA 1
ATOM 4034 C C . ASP B 1 223 ? 9.023 -14.445 13.672 1 98.06 223 ASP B C 1
ATOM 4036 O O . ASP B 1 223 ? 7.816 -14.406 13.422 1 98.06 223 ASP B O 1
ATOM 4040 N N . ALA B 1 224 ? 9.766 -15.461 13.414 1 97.38 224 ALA B N 1
ATOM 4041 C CA . ALA B 1 224 ? 9.266 -16.609 12.664 1 97.38 224 ALA B CA 1
ATOM 4042 C C . ALA B 1 224 ? 8.062 -17.234 13.367 1 97.38 224 ALA B C 1
ATOM 4044 O O . ALA B 1 224 ? 7.059 -17.562 12.727 1 97.38 224 ALA B O 1
ATOM 4045 N N . ILE B 1 225 ? 8.109 -17.391 14.641 1 97.88 225 ILE B N 1
ATOM 4046 C CA . ILE B 1 225 ? 7.062 -18.062 15.406 1 97.88 225 ILE B CA 1
ATOM 4047 C C . ILE B 1 225 ? 5.812 -17.188 15.453 1 97.88 225 ILE B C 1
ATOM 4049 O O . ILE B 1 225 ? 4.699 -17.672 15.227 1 97.88 225 ILE B O 1
ATOM 4053 N N . GLU B 1 226 ? 5.996 -15.945 15.711 1 98.31 226 GLU B N 1
ATOM 4054 C CA . GLU B 1 226 ? 4.867 -15.023 15.789 1 98.31 226 GLU B CA 1
ATOM 4055 C C . GLU B 1 226 ? 4.195 -14.859 14.422 1 98.31 226 GLU B C 1
ATOM 4057 O O . GLU B 1 226 ? 2.969 -14.75 14.344 1 98.31 226 GLU B O 1
ATOM 4062 N N . LEU B 1 227 ? 5.047 -14.82 13.406 1 98.62 227 LEU B N 1
ATOM 4063 C CA . LEU B 1 227 ? 4.496 -14.742 12.055 1 98.62 227 LEU B CA 1
ATOM 4064 C C . LEU B 1 227 ? 3.615 -15.953 11.758 1 98.62 227 LEU B C 1
ATOM 4066 O O . LEU B 1 227 ? 2.486 -15.797 11.289 1 98.62 227 LEU B O 1
ATOM 4070 N N . ARG B 1 228 ? 4.125 -17.109 12.039 1 98.44 228 ARG B N 1
ATOM 4071 C CA . ARG B 1 228 ? 3.361 -18.312 11.773 1 98.44 228 ARG B CA 1
ATOM 4072 C C . ARG B 1 228 ? 2.047 -18.312 12.547 1 98.44 228 ARG B C 1
ATOM 4074 O O . ARG B 1 228 ? 1 -18.672 12 1 98.44 228 ARG B O 1
ATOM 4081 N N . SER B 1 229 ? 2.119 -17.906 13.773 1 98.56 229 SER B N 1
ATOM 4082 C CA . SER B 1 229 ? 0.917 -17.812 14.594 1 98.56 229 SER B CA 1
ATOM 4083 C C . SER B 1 229 ? -0.085 -16.828 14.008 1 98.56 229 SER B C 1
ATOM 4085 O O . SER B 1 229 ? -1.287 -17.094 13.984 1 98.56 229 SER B O 1
ATOM 4087 N N . ALA B 1 230 ? 0.429 -15.711 13.547 1 98.88 230 ALA B N 1
ATOM 4088 C CA . ALA B 1 230 ? -0.446 -14.695 12.969 1 98.88 230 ALA B CA 1
ATOM 4089 C C . ALA B 1 230 ? -1.146 -15.227 11.719 1 98.88 230 ALA B C 1
ATOM 4091 O O . ALA B 1 230 ? -2.342 -14.992 11.523 1 98.88 230 ALA B O 1
ATOM 4092 N N . TYR B 1 231 ? -0.407 -15.93 10.883 1 98.81 231 TYR B N 1
ATOM 4093 C CA . TYR B 1 231 ? -0.993 -16.5 9.672 1 98.81 231 TYR B CA 1
ATOM 4094 C C . TYR B 1 231 ? -2.041 -17.547 10.016 1 98.81 231 TYR B C 1
ATOM 4096 O O . TYR B 1 231 ? -3.088 -17.625 9.367 1 98.81 231 TYR B O 1
ATOM 4104 N N . LEU B 1 232 ? -1.75 -18.375 11 1 98.62 232 LEU B N 1
ATOM 4105 C CA . LEU B 1 232 ? -2.717 -19.375 11.43 1 98.62 232 LEU B CA 1
ATOM 4106 C C . LEU B 1 232 ? -3.969 -18.703 12 1 98.62 232 LEU B C 1
ATOM 4108 O O . LEU B 1 232 ? -5.09 -19.109 11.672 1 98.62 232 LEU B O 1
ATOM 4112 N N . ASN B 1 233 ? -3.77 -17.734 12.797 1 98.81 233 ASN B N 1
ATOM 4113 C CA . ASN B 1 233 ? -4.895 -17 13.367 1 98.81 233 ASN B CA 1
ATOM 4114 C C . ASN B 1 233 ? -5.738 -16.344 12.281 1 98.81 233 ASN B C 1
ATOM 4116 O O . ASN B 1 233 ? -6.965 -16.312 12.375 1 98.81 233 ASN B O 1
ATOM 4120 N N . ALA B 1 234 ? -5.035 -15.781 11.312 1 98.88 234 ALA B N 1
ATOM 4121 C CA . ALA B 1 234 ? -5.762 -15.156 10.211 1 98.88 234 ALA B CA 1
ATOM 4122 C C . ALA B 1 234 ? -6.668 -16.156 9.508 1 98.88 234 ALA B C 1
ATOM 4124 O O . ALA B 1 234 ? -7.812 -15.852 9.18 1 98.88 234 ALA B O 1
ATOM 4125 N N . LEU B 1 235 ? -6.109 -17.328 9.305 1 98.5 235 LEU B N 1
ATOM 4126 C CA . LEU B 1 235 ? -6.891 -18.375 8.664 1 98.5 235 LEU B CA 1
ATOM 4127 C C . LEU B 1 235 ? -8.094 -18.75 9.516 1 98.5 235 LEU B C 1
ATOM 4129 O O . LEU B 1 235 ? -9.195 -18.938 9 1 98.5 235 LEU B O 1
ATOM 4133 N N . ASN B 1 236 ? -7.957 -18.828 10.797 1 98.56 236 ASN B N 1
ATOM 4134 C CA . ASN B 1 236 ? -9.055 -19.125 11.711 1 98.56 236 ASN B CA 1
ATOM 4135 C C . ASN B 1 236 ? -10.125 -18.031 11.664 1 98.56 236 ASN B C 1
ATOM 4137 O O . ASN B 1 236 ? -11.32 -18.328 11.625 1 98.56 236 ASN B O 1
ATOM 4141 N N . VAL B 1 237 ? -9.695 -16.828 11.688 1 98.75 237 VAL B N 1
ATOM 4142 C CA . VAL B 1 237 ? -10.625 -15.711 11.633 1 98.75 237 VAL B CA 1
ATOM 4143 C C . VAL B 1 237 ? -11.414 -15.75 10.328 1 98.75 237 VAL B C 1
ATOM 4145 O O . VAL B 1 237 ? -12.633 -15.547 10.32 1 98.75 237 VAL B O 1
ATOM 4148 N N . ILE B 1 238 ? -10.758 -16.047 9.25 1 98.75 238 ILE B N 1
ATOM 4149 C CA . ILE B 1 238 ? -11.383 -16.062 7.934 1 98.75 238 ILE B CA 1
ATOM 4150 C C . ILE B 1 238 ? -12.383 -17.203 7.852 1 98.75 238 ILE B C 1
ATOM 4152 O O . ILE B 1 238 ? -13.445 -17.062 7.242 1 98.75 238 ILE B O 1
ATOM 4156 N N . GLU B 1 239 ? -12.023 -18.281 8.414 1 98.25 239 GLU B N 1
ATOM 4157 C CA . GLU B 1 239 ? -12.953 -19.406 8.445 1 98.25 239 GLU B CA 1
ATOM 4158 C C . GLU B 1 239 ? -14.234 -19.047 9.188 1 98.25 239 GLU B C 1
ATOM 4160 O O . GLU B 1 239 ? -15.336 -19.328 8.711 1 98.25 239 GLU B O 1
ATOM 4165 N N . ASP B 1 240 ? -14.102 -18.422 10.328 1 98.12 240 ASP B N 1
ATOM 4166 C CA . ASP B 1 240 ? -15.258 -17.953 11.086 1 98.12 240 ASP B CA 1
ATOM 4167 C C . ASP B 1 240 ? -16.094 -16.969 10.273 1 98.12 240 ASP B C 1
ATOM 4169 O O . ASP B 1 240 ? -17.312 -17.062 10.242 1 98.12 240 ASP B O 1
ATOM 4173 N N . LEU B 1 241 ? -15.422 -16.078 9.648 1 98.5 241 LEU B N 1
ATOM 4174 C CA . LEU B 1 241 ? -16.109 -15.055 8.859 1 98.5 241 LEU B CA 1
ATOM 4175 C C . LEU B 1 241 ? -16.844 -15.688 7.676 1 98.5 241 LEU B C 1
ATOM 4177 O O . LEU B 1 241 ? -17.953 -15.266 7.336 1 98.5 241 LEU B O 1
ATOM 4181 N N . ALA B 1 242 ? -16.188 -16.641 7.051 1 98.38 242 ALA B N 1
ATOM 4182 C CA . ALA B 1 242 ? -16.812 -17.312 5.926 1 98.38 242 ALA B CA 1
ATOM 4183 C C . ALA B 1 242 ? -18.125 -18 6.359 1 98.38 242 ALA B C 1
ATOM 4185 O O . ALA B 1 242 ? -19.125 -17.938 5.648 1 98.38 242 ALA B O 1
ATOM 4186 N N . ARG B 1 243 ? -18.141 -18.562 7.531 1 97.5 243 ARG B N 1
ATOM 4187 C CA . ARG B 1 243 ? -19.328 -19.234 8.047 1 97.5 243 ARG B CA 1
ATOM 4188 C C . ARG B 1 243 ? -20.453 -18.234 8.297 1 97.5 243 ARG B C 1
ATOM 4190 O O . ARG B 1 243 ? -21.609 -18.484 7.938 1 97.5 243 ARG B O 1
ATOM 4197 N N . VAL B 1 244 ? -20.094 -17.141 8.828 1 97.25 244 VAL B N 1
ATOM 4198 C CA . VAL B 1 244 ? -21.094 -16.172 9.25 1 97.25 244 VAL B CA 1
ATOM 4199 C C . VAL B 1 244 ? -21.609 -15.391 8.047 1 97.25 244 VAL B C 1
ATOM 4201 O O . VAL B 1 244 ? -22.812 -15.156 7.918 1 97.25 244 VAL B O 1
ATOM 4204 N N . LEU B 1 245 ? -20.734 -15.039 7.172 1 98.06 245 LEU B N 1
ATOM 4205 C CA . LEU B 1 245 ? -21.109 -14.148 6.074 1 98.06 245 LEU B CA 1
ATOM 4206 C C . LEU B 1 245 ? -21.766 -14.922 4.945 1 98.06 245 LEU B C 1
ATOM 4208 O O . LEU B 1 245 ? -22.422 -14.328 4.074 1 98.06 245 LEU B O 1
ATOM 4212 N N . ASP B 1 246 ? -21.641 -16.234 4.996 1 96.69 246 ASP B N 1
ATOM 4213 C CA . ASP B 1 246 ? -22.234 -17.078 3.961 1 96.69 246 ASP B CA 1
ATOM 4214 C C . ASP B 1 246 ? -23.75 -16.953 3.947 1 96.69 246 ASP B C 1
ATOM 4216 O O . ASP B 1 246 ? -24.406 -17.219 2.932 1 96.69 246 ASP B O 1
ATOM 4220 N N . ASN B 1 247 ? -24.297 -16.469 5.004 1 96.12 247 ASN B N 1
ATOM 4221 C CA . ASN B 1 247 ? -25.75 -16.297 5.117 1 96.12 247 ASN B CA 1
ATOM 4222 C C . ASN B 1 247 ? -26.234 -15.078 4.348 1 96.12 247 ASN B C 1
ATOM 4224 O O . ASN B 1 247 ? -27.406 -15.016 3.959 1 96.12 247 ASN B O 1
ATOM 4228 N N . ASP B 1 248 ? -25.375 -14.188 4.078 1 97.5 248 ASP B N 1
ATOM 4229 C CA . ASP B 1 248 ? -25.828 -12.883 3.602 1 97.5 248 ASP B CA 1
ATOM 4230 C C . ASP B 1 248 ? -25.156 -12.523 2.279 1 97.5 248 ASP B C 1
ATOM 4232 O O . ASP B 1 248 ? -25.625 -11.633 1.562 1 97.5 248 ASP B O 1
ATOM 4236 N N . TYR B 1 249 ? -24 -13.258 2.021 1 98.44 249 TYR B N 1
ATOM 4237 C CA . TYR B 1 249 ? -23.219 -12.867 0.854 1 98.44 249 TYR B CA 1
ATOM 4238 C C . TYR B 1 249 ? -22.844 -14.094 0.025 1 98.44 249 TYR B C 1
ATOM 4240 O O . TYR B 1 249 ? -22.734 -15.203 0.554 1 98.44 249 TYR B O 1
ATOM 4248 N N . LYS B 1 250 ? -22.641 -13.836 -1.326 1 98.12 250 LYS B N 1
ATOM 4249 C CA . LYS B 1 250 ? -22.109 -14.836 -2.24 1 98.12 250 LYS B CA 1
ATOM 4250 C C . LYS B 1 250 ? -20.625 -14.594 -2.502 1 98.12 250 LYS B C 1
ATOM 4252 O O . LYS B 1 250 ? -20.219 -13.469 -2.818 1 98.12 250 LYS B O 1
ATOM 4257 N N . PHE B 1 251 ? -19.797 -15.57 -2.24 1 98.06 251 PHE B N 1
ATOM 4258 C CA . PHE B 1 251 ? -18.359 -15.477 -2.498 1 98.06 251 PHE B CA 1
ATOM 4259 C C . PHE B 1 251 ? -17.797 -16.844 -2.877 1 98.06 251 PHE B C 1
ATOM 4261 O O . PHE B 1 251 ? -18.438 -17.875 -2.672 1 98.06 251 PHE B O 1
ATOM 4268 N N . ASP B 1 252 ? -16.641 -16.859 -3.467 1 97.62 252 ASP B N 1
ATOM 4269 C CA . ASP B 1 252 ? -16.094 -18.016 -4.156 1 97.62 252 ASP B CA 1
ATOM 4270 C C . ASP B 1 252 ? -15.508 -19.016 -3.164 1 97.62 252 ASP B C 1
ATOM 4272 O O . ASP B 1 252 ? -15.648 -20.234 -3.346 1 97.62 252 ASP B O 1
ATOM 4276 N N . ILE B 1 253 ? -14.836 -18.562 -2.111 1 97.06 253 ILE B N 1
ATOM 4277 C CA . ILE B 1 253 ? -14.102 -19.484 -1.249 1 97.06 253 ILE B CA 1
ATOM 4278 C C . ILE B 1 253 ? -15.078 -20.281 -0.395 1 97.06 253 ILE B C 1
ATOM 4280 O O . ILE B 1 253 ? -16.141 -19.797 -0.027 1 97.06 253 ILE B O 1
ATOM 4284 N N . ASN B 1 254 ? -14.75 -21.531 -0.188 1 94.94 254 ASN B N 1
ATOM 4285 C CA . ASN B 1 254 ? -15.57 -22.375 0.669 1 94.94 254 ASN B CA 1
ATOM 4286 C C . ASN B 1 254 ? -14.719 -23.109 1.71 1 94.94 254 ASN B C 1
ATOM 4288 O O . ASN B 1 254 ? -13.492 -23 1.704 1 94.94 254 ASN B O 1
ATOM 4292 N N . LEU B 1 255 ? -15.359 -23.812 2.586 1 94.31 255 LEU B N 1
ATOM 4293 C CA . LEU B 1 255 ? -14.688 -24.422 3.73 1 94.31 255 LEU B CA 1
ATOM 4294 C C . LEU B 1 255 ? -13.719 -25.5 3.275 1 94.31 255 LEU B C 1
ATOM 4296 O O . LEU B 1 255 ? -12.688 -25.719 3.916 1 94.31 255 LEU B O 1
ATOM 4300 N N . VAL B 1 256 ? -14.031 -26.172 2.221 1 95.12 256 VAL B N 1
ATOM 4301 C CA . VAL B 1 256 ? -13.148 -27.203 1.686 1 95.12 256 VAL B CA 1
ATOM 4302 C C . VAL B 1 256 ? -11.812 -26.578 1.274 1 95.12 256 VAL B C 1
ATOM 4304 O O . VAL B 1 256 ? -10.75 -27.109 1.593 1 95.12 256 VAL B O 1
ATOM 4307 N N . PHE B 1 257 ? -11.906 -25.453 0.627 1 96.31 257 PHE B N 1
ATOM 4308 C CA . PHE B 1 257 ? -10.703 -24.734 0.208 1 96.31 257 PHE B CA 1
ATOM 4309 C C . PHE B 1 257 ? -9.914 -24.25 1.416 1 96.31 257 PHE B C 1
ATOM 4311 O O . PHE B 1 257 ? -8.688 -24.344 1.446 1 96.31 257 PHE B O 1
ATOM 4318 N N . LEU B 1 258 ? -10.586 -23.75 2.393 1 96.75 258 LEU B N 1
ATOM 4319 C CA . LEU B 1 258 ? -9.93 -23.234 3.59 1 96.75 258 LEU B CA 1
ATOM 4320 C C . LEU B 1 258 ? -9.227 -24.359 4.34 1 96.75 258 LEU B C 1
ATOM 4322 O O . LEU B 1 258 ? -8.164 -24.156 4.934 1 96.75 258 LEU B O 1
ATOM 4326 N N . LYS B 1 259 ? -9.781 -25.547 4.293 1 96.12 259 LYS B N 1
ATOM 4327 C CA . LYS B 1 259 ? -9.133 -26.703 4.898 1 96.12 259 LYS B CA 1
ATOM 4328 C C . LYS B 1 259 ? -7.812 -27.031 4.203 1 96.12 259 LYS B C 1
ATOM 4330 O O . LYS B 1 259 ? -6.848 -27.453 4.848 1 96.12 259 LYS B O 1
ATOM 4335 N N . LYS B 1 260 ? -7.77 -26.844 2.924 1 96.62 260 LYS B N 1
ATOM 4336 C CA . LYS B 1 260 ? -6.523 -27.016 2.18 1 96.62 260 LYS B CA 1
ATOM 4337 C C . LYS B 1 260 ? -5.449 -26.047 2.67 1 96.62 260 LYS B C 1
ATOM 4339 O O . LYS B 1 260 ? -4.277 -26.406 2.762 1 96.62 260 LYS B O 1
ATOM 4344 N N . LEU B 1 261 ? -5.875 -24.844 2.977 1 97.56 261 LEU B N 1
ATOM 4345 C CA . LEU B 1 261 ? -4.93 -23.859 3.471 1 97.56 261 LEU B CA 1
ATOM 4346 C C . LEU B 1 261 ? -4.418 -24.234 4.855 1 97.56 261 LEU B C 1
ATOM 4348 O O . LEU B 1 261 ? -3.232 -24.062 5.152 1 97.56 261 LEU B O 1
ATOM 4352 N N . HIS B 1 262 ? -5.336 -24.781 5.672 1 96.94 262 HIS B N 1
ATOM 4353 C CA . HIS B 1 262 ? -4.914 -25.266 6.98 1 96.94 262 HIS B CA 1
ATOM 4354 C C . HIS B 1 262 ? -3.859 -26.359 6.852 1 96.94 262 HIS B C 1
ATOM 4356 O O . HIS B 1 262 ? -2.861 -26.344 7.574 1 96.94 262 HIS B O 1
ATOM 4362 N N . SER B 1 263 ? -4.047 -27.234 5.938 1 96.69 263 SER B N 1
ATOM 4363 C CA . SER B 1 263 ? -3.098 -28.312 5.699 1 96.69 263 SER B CA 1
ATOM 4364 C C . SER B 1 263 ? -1.768 -27.766 5.184 1 96.69 263 SER B C 1
ATOM 4366 O O . SER B 1 263 ? -0.705 -28.281 5.543 1 96.69 263 SER B O 1
ATOM 4368 N N . HIS B 1 264 ? -1.859 -26.766 4.395 1 96.12 264 HIS B N 1
ATOM 4369 C CA . HIS B 1 264 ? -0.672 -26.188 3.785 1 96.12 264 HIS B CA 1
ATOM 4370 C C . HIS B 1 264 ? 0.268 -25.625 4.844 1 96.12 264 HIS B C 1
ATOM 4372 O O . HIS B 1 264 ? 1.476 -25.859 4.805 1 96.12 264 HIS B O 1
ATOM 4378 N N . ILE B 1 265 ? -0.274 -24.875 5.773 1 94.44 265 ILE B N 1
ATOM 4379 C CA . ILE B 1 265 ? 0.585 -24.234 6.77 1 94.44 265 ILE B CA 1
ATOM 4380 C C . ILE B 1 265 ? 1.021 -25.281 7.801 1 94.44 265 ILE B C 1
ATOM 4382 O O . ILE B 1 265 ? 2.098 -25.156 8.391 1 94.44 265 ILE B O 1
ATOM 4386 N N . ALA B 1 266 ? 0.261 -26.344 8.047 1 91.25 266 ALA B N 1
ATOM 4387 C CA . ALA B 1 266 ? 0.605 -27.406 8.992 1 91.25 266 ALA B CA 1
ATOM 4388 C C . ALA B 1 266 ? 1.737 -28.266 8.453 1 91.25 266 ALA B C 1
ATOM 4390 O O . ALA B 1 266 ? 2.566 -28.766 9.219 1 91.25 266 ALA B O 1
ATOM 4391 N N . SER B 1 267 ? 1.828 -28.531 7.203 1 84.44 267 SER B N 1
ATOM 4392 C CA . SER B 1 267 ? 2.783 -29.422 6.57 1 84.44 267 SER B CA 1
ATOM 4393 C C . SER B 1 267 ? 4.176 -28.812 6.512 1 84.44 267 SER B C 1
ATOM 4395 O O . SER B 1 267 ? 5.168 -29.516 6.316 1 84.44 267 SER B O 1
ATOM 4397 N N . ASN B 1 268 ? 4.32 -27.578 6.68 1 72.75 268 ASN B N 1
ATOM 4398 C CA . ASN B 1 268 ? 5.617 -26.922 6.559 1 72.75 268 ASN B CA 1
ATOM 4399 C C . ASN B 1 268 ? 6.113 -26.406 7.906 1 72.75 268 ASN B C 1
ATOM 4401 O O . ASN B 1 268 ? 6.934 -25.484 7.961 1 72.75 268 ASN B O 1
ATOM 4405 N N . SER B 1 269 ? 5.352 -26.891 8.922 1 66.56 269 SER B N 1
ATOM 4406 C CA . SER B 1 269 ? 5.805 -26.547 10.266 1 66.56 269 SER B CA 1
ATOM 4407 C C . SER B 1 269 ? 6.848 -27.531 10.773 1 66.56 269 SER B C 1
ATOM 4409 O O . SER B 1 269 ? 6.832 -28.703 10.406 1 66.56 269 SER B O 1
#

Nearest PDB structures (foldseek):
  3jyy-assembly1_A  TM=9.891E-01  e=1.430E-30  Enterococcus faecium
  3jz0-assembly1_B  TM=9.880E-01  e=4.279E-30  Enterococcus faecium
  3c18-assembly2_C  TM=3.960E-01  e=1.970E-05  Exiguobacterium sibiricum 255-15
  8xeh-assembly1_E  TM=6.678E-01  e=8.791E-02  Legionella pneumophila
  8ka6-assembly1_A  TM=1.915E-01  e=3.768E+00  synthetic construct

Organism: Aneurinibacillus migulanus (NCBI:txid47500)

pLDDT: mean 97.18, std 3.0, range [66.56, 98.88]

Secondary structure (DSSP, 8-state):
--HHHHHHHHHHHHHHH-TTEEEEEEESGGGGT---TT--EEEEEEEPGGGTTT--HHHHHHTTS-EEEEEE-TT--EEEEETT--EEEEEEEEGGGGGGGGGGGGG---S-GGGGEEEESSS-HHHHHHHT-S------SHHHHHHHHHHHHHHHHHHHHHHHHT-HHHHHHHHHHHHHHHHHHHHHHHT-GGGSTTTTTTHHHHS-HHHHHHHHHT---S-HHHHHHHHHHHHHHHHHHHHHHTTT---S--HHHHHHHHHHHHHT-/--HHHHHHHHHHHHHHH-TTEEEEEEESGGGGT---TT--EEEEEEEPGGGTTT--HHHHHHTTS-EEEEEE-TT--EEEEETT--EEEEEEEEGGGGGGGGGGGGG---S-GGGGEEEESSS-HHHHHHHT-S------SHHHHHHHHHHHHHHHHHHHHHHHHT-HHHHHHHHHHHHHHHHHHHHHHHT-GGGSTTTTTTHHHHS-HHHHHHHHHT---S-HHHHHHHHHHHHHHHHHHHHHHTTT---S--HHHHHHHHHHHHHT-